Protein 3BBD (pdb70)

Foldseek 3Di:
DAEEEAAQALWAFADPLLPVVDDDDPVAHFRIAACVRCVVSPPDPPVLRRHCVLVLLLCVLLLPFPCLVVVNYWYWYQHNQQDIKTAASPDPADPDPSVNRVVSCQNVPHDDPGIHGRHDPQRVCVVVVFAEEEEDLVFDADALLCLLVGRYYYAHNGDDDGDDDDPVSHPHDYGYYRPDNDDDRNVVSNSNSVSNVD/DAEEEAAQALWAFDDPVLPVVDAADPVHRFRIAACVVCVVSPPDPVSLRRHCVLVLLLCVLQLPFPCLVVVNYWYWYAHNQQDIKTAASPDDADNDPNSNRVVSCQNVPHDDPGIHGRHHPQRVQVVVPFAFEEEDLPFDADALLCLLVGRYYYAHNGDDDGDDDDVVSHPHDYGYYDPDNDDDRSVVSNSNRVSNVD

Sequence (396 aa):
TYNIILAKSALELIPEEIKNKIRKSRVYKYDILDSNYHYKAEKLKDKERGRPDIIHISLLNILDSPINHEKKLNIYIHTYDDKVLKINPETRLPRNYFRFLGVEKVLKGERNHLIKEEKTLEDLLNEINAKKIAITKTGKLTHPKLLKEYDTFIIGGFPYGKLKINKEKVFGDIKEISIYNKGLAWTVCGIICYSLSFTYNIILAKSALELIPEEIKNKIRKSRVYKYDILDSNYHYKAEKLKDKERGRPDIIHISLLNILDSPINHEKKLNIYIHTYDDKVLKINPETRLPRNYFRFLGVEKVLKGERNHLIKEEKTLEDLLNEINAKKIAITKTGKLTHPKLLKEYDTFIIGGFPYGKLKINKEKVFGDIKEISIYNKGLAWTVCGIICYSLSF

Solvent-accessible surface area: 19890 Å² total

InterPro domains:
  IPR005304 Ribosomal biogenesis, methyltransferase, EMG1/NEP1 [PF03587] (5-202)
  IPR005304 Ribosomal biogenesis, methyltransferase, EMG1/NEP1 [PTHR12636] (5-203)
  IPR005304 Ribosomal biogenesis, methyltransferase, EMG1/NEP1 [cd18088] (3-203)
  IPR023503 Ribosome biogenesis methyltransferase NEP1, archaea [MF_00554] (3-205)
  IPR029026 tRNA (guanine-N1-)-methyltransferase, N-terminal [G3DSA:3.40.1280.10] (1-205)
  IPR029028 Alpha/beta knot methyltransferases [SSF75217] (3-203)

B-factor: mean 37.1, std 14.68, range [13.71, 104.29]

Nearest PDB structures (foldseek):
  3bbe-assembly1_B  TM=1.000E+00  e=6.758E-39  Methanocaldococcus jannaschii
  2v3j-assembly1_A  TM=8.014E-01  e=3.449E-12  Saccharomyces cerevisiae
  6rxz-assembly1_CO  TM=7.478E-01  e=7.568E-13  Thermochaetoides thermophila
  7mq9-assembly1_SK  TM=7.338E-01  e=1.660E-13  Homo sapiens
  3oii-assembly1_A  TM=7.493E-01  e=3.040E-12  Saccharomyces cerevisiae

Radius of gyration: 21.5 Å; Cα contacts (8 Å, |Δi|>4): 791; chains: 2; bounding box: 59×48×63 Å

GO terms:
  GO:0070037 rRNA (pseudouridine) methyltransferase activity (F, IDA)
  GO:0042803 protein homodimerization activity (F, IDA)
  GO:0019843 rRNA binding (F, IDA)

Structure (mmCIF, N/CA/C/O backbone):
data_3BBD
#
_entry.id   3BBD
#
_cell.length_a   84.894
_cell.length_b   91.121
_cell.length_c   93.713
_cell.angle_alpha   90.00
_cell.angle_beta   90.00
_cell.angle_gamma   90.00
#
_symmetry.space_group_name_H-M   'P 21 21 21'
#
loop_
_entity.id
_entity.type
_entity.pdbx_description
1 polymer 'Ribosome biogenesis protein NEP1-like'
2 non-polymer S-ADENOSYL-L-HOMOCYSTEINE
3 non-polymer GLYCEROL
4 water water
#
loop_
_atom_site.group_PDB
_atom_site.id
_atom_site.type_symbol
_atom_site.label_atom_id
_atom_site.label_alt_id
_atom_site.label_comp_id
_atom_site.label_asym_id
_atom_site.label_entity_id
_atom_site.label_seq_id
_atom_site.pdbx_PDB_ins_code
_atom_site.Cartn_x
_atom_site.Cartn_y
_atom_site.Cartn_z
_atom_site.occupancy
_atom_site.B_iso_or_equiv
_atom_site.auth_seq_id
_atom_site.auth_comp_id
_atom_site.auth_asym_id
_atom_site.auth_atom_id
_atom_site.pdbx_PDB_model_num
ATOM 1 N N . THR A 1 2 ? 44.594 81.188 18.702 1.00 49.27 2 THR A N 1
ATOM 2 C CA . THR A 1 2 ? 43.802 80.114 18.035 1.00 41.74 2 THR A CA 1
ATOM 3 C C . THR A 1 2 ? 44.719 79.080 17.357 1.00 36.41 2 THR A C 1
ATOM 4 O O . THR A 1 2 ? 45.908 79.318 17.134 1.00 34.03 2 THR A O 1
ATOM 8 N N . TYR A 1 3 ? 44.159 77.926 17.039 1.00 31.02 3 TYR A N 1
ATOM 9 C CA . TYR A 1 3 ? 44.926 76.879 16.392 1.00 28.60 3 TYR A CA 1
ATOM 10 C C . TYR A 1 3 ? 44.342 76.648 15.030 1.00 21.75 3 TYR A C 1
ATOM 11 O O . TYR A 1 3 ? 43.153 76.851 14.835 1.00 27.88 3 TYR A O 1
ATOM 20 N N . ASN A 1 4 ? 45.178 76.217 14.097 1.00 23.07 4 ASN A N 1
ATOM 21 C CA . ASN A 1 4 ? 44.714 75.798 12.783 1.00 26.03 4 ASN A CA 1
ATOM 22 C C . ASN A 1 4 ? 44.761 74.283 12.702 1.00 25.17 4 ASN A C 1
ATOM 23 O O . ASN A 1 4 ? 45.760 73.669 13.068 1.00 22.71 4 ASN A O 1
ATOM 28 N N . ILE A 1 5 ? 43.667 73.688 12.253 1.00 21.66 5 ILE A N 1
ATOM 29 C CA . ILE A 1 5 ? 43.657 72.269 11.971 1.00 22.06 5 ILE A CA 1
ATOM 30 C C . ILE A 1 5 ? 43.337 72.051 10.502 1.00 19.81 5 ILE A C 1
ATOM 31 O O . ILE A 1 5 ? 42.364 72.579 9.985 1.00 21.22 5 ILE A O 1
ATOM 36 N N . ILE A 1 6 ? 44.213 71.321 9.826 1.00 19.79 6 ILE A N 1
ATOM 37 C CA . ILE A 1 6 ? 44.112 71.141 8.386 1.00 23.64 6 ILE A CA 1
ATOM 38 C C . ILE A 1 6 ? 44.082 69.648 8.068 1.00 24.39 6 ILE A C 1
ATOM 39 O O . ILE A 1 6 ? 44.990 68.909 8.439 1.00 24.60 6 ILE A O 1
ATOM 44 N N . LEU A 1 7 ? 43.020 69.211 7.407 1.00 19.90 7 LEU A N 1
ATOM 45 C CA . LEU A 1 7 ? 42.990 67.883 6.818 1.00 21.67 7 LEU A CA 1
ATOM 46 C C . LEU A 1 7 ? 43.443 68.066 5.377 1.00 19.87 7 LEU A C 1
ATOM 47 O O . LEU A 1 7 ? 42.762 68.730 4.596 1.00 21.92 7 LEU A O 1
ATOM 52 N N . ALA A 1 8 ? 44.600 67.502 5.036 1.00 18.44 8 ALA A N 1
ATOM 53 C CA . ALA A 1 8 ? 45.266 67.862 3.780 1.00 23.55 8 ALA A CA 1
ATOM 54 C C . ALA A 1 8 ? 45.345 66.714 2.783 1.00 21.66 8 ALA A C 1
ATOM 55 O O . ALA A 1 8 ? 45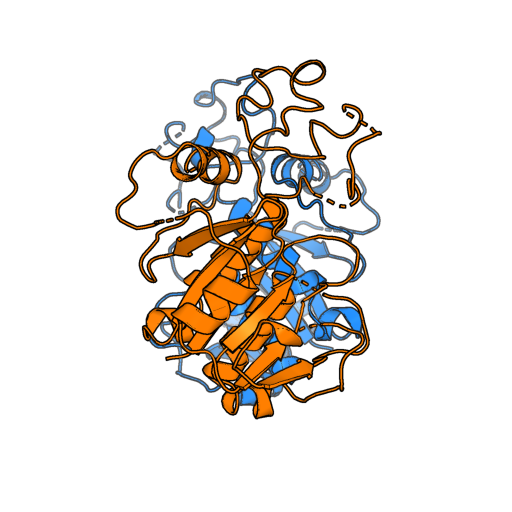.197 65.543 3.149 1.00 18.02 8 ALA A O 1
ATOM 57 N N . LYS A 1 9 ? 45.577 67.088 1.523 1.00 22.73 9 LYS A N 1
ATOM 58 C CA . LYS A 1 9 ? 45.523 66.176 0.384 1.00 27.71 9 LYS A CA 1
ATOM 59 C C . LYS A 1 9 ? 44.303 65.252 0.505 1.00 22.38 9 LYS A C 1
ATOM 60 O O . LYS A 1 9 ? 44.375 64.053 0.246 1.00 22.03 9 LYS A O 1
ATOM 66 N N . SER A 1 10 ? 43.186 65.843 0.911 1.00 21.43 10 SER A N 1
ATOM 67 C CA . SER A 1 10 ? 42.020 65.076 1.319 1.00 23.63 10 SER A CA 1
ATOM 68 C C . SER A 1 10 ? 41.385 64.378 0.139 1.00 20.59 10 SER A C 1
ATOM 69 O O . SER A 1 10 ? 41.317 64.928 -0.958 1.00 22.38 10 SER A O 1
ATOM 72 N N . ALA A 1 11 ? 40.904 63.168 0.390 1.00 26.67 11 ALA A N 1
ATOM 73 C CA . ALA A 1 11 ? 40.283 62.326 -0.627 1.00 26.70 11 ALA A CA 1
ATOM 74 C C . ALA A 1 11 ? 38.804 62.701 -0.831 1.00 30.26 11 ALA A C 1
ATOM 75 O O . ALA A 1 11 ? 37.910 61.851 -0.721 1.00 24.54 11 ALA A O 1
ATOM 77 N N . LEU A 1 12 ? 38.588 63.986 -1.133 1.00 22.34 12 LEU A N 1
ATOM 78 C CA . LEU A 1 12 ? 37.284 64.584 -1.353 1.00 27.32 12 LEU A CA 1
ATOM 79 C C . LEU A 1 12 ? 37.354 65.426 -2.638 1.00 26.32 12 LEU A C 1
ATOM 80 O O . LEU A 1 12 ? 37.901 66.532 -2.634 1.00 25.12 12 LEU A O 1
ATOM 85 N N . GLU A 1 13 ? 36.805 64.897 -3.730 1.00 23.99 13 GLU A N 1
ATOM 86 C CA . GLU A 1 13 ? 36.899 65.540 -5.041 1.00 26.82 13 GLU A CA 1
ATOM 87 C C . GLU A 1 13 ? 35.661 65.217 -5.852 1.00 26.87 13 GLU A C 1
ATOM 88 O O . GLU A 1 13 ? 35.017 64.182 -5.643 1.00 26.75 13 GLU A O 1
ATOM 94 N N . LEU A 1 14 ? 35.378 66.077 -6.821 1.00 28.71 14 LEU A N 1
ATOM 95 C CA . LEU A 1 14 ? 34.435 65.733 -7.885 1.00 33.84 14 LEU A CA 1
ATOM 96 C C . LEU A 1 14 ? 35.034 64.602 -8.726 1.00 35.36 14 LEU A C 1
ATOM 97 O O . LEU A 1 14 ? 36.241 64.354 -8.680 1.00 33.39 14 LEU A O 1
ATOM 102 N N . ILE A 1 15 ? 34.197 63.884 -9.464 1.00 39.37 15 ILE A N 1
ATOM 103 C CA . ILE A 1 15 ? 34.707 62.797 -10.287 1.00 40.78 15 ILE A CA 1
ATOM 104 C C . ILE A 1 15 ? 35.688 63.381 -11.312 1.00 35.33 15 ILE A C 1
ATOM 105 O O . ILE A 1 15 ? 35.330 64.299 -12.042 1.00 41.04 15 ILE A O 1
ATOM 110 N N . PRO A 1 16 ? 36.942 62.880 -11.330 1.00 35.07 16 PRO A N 1
ATOM 111 C CA . PRO A 1 16 ? 37.944 63.371 -12.289 1.00 53.51 16 PRO A CA 1
ATOM 112 C C . PRO A 1 16 ? 37.497 63.152 -13.737 1.00 48.91 16 PRO A C 1
ATOM 113 O O . PRO A 1 16 ? 36.978 62.084 -14.062 1.00 46.02 16 PRO A O 1
ATOM 117 N N . GLU A 1 17 ? 37.693 64.163 -14.580 1.00 57.93 17 GLU A N 1
ATOM 118 C CA . GLU A 1 17 ? 37.383 64.080 -16.014 1.00 65.34 17 GLU A CA 1
ATOM 119 C C . GLU A 1 17 ? 37.983 62.848 -16.688 1.00 62.66 17 GLU A C 1
ATOM 120 O O . GLU A 1 17 ? 37.362 62.239 -17.559 1.00 59.70 17 GLU A O 1
ATOM 126 N N . GLU A 1 18 ? 39.190 62.494 -16.256 1.00 59.30 18 GLU A N 1
ATOM 127 C CA . GLU A 1 18 ? 39.934 61.336 -16.744 1.00 61.55 18 GLU A CA 1
ATOM 128 C C . GLU A 1 18 ? 39.127 60.032 -16.761 1.00 65.71 18 GLU A C 1
ATOM 129 O O . GLU A 1 18 ? 39.286 59.220 -17.675 1.00 64.37 18 GLU A O 1
ATOM 135 N N . ILE A 1 19 ? 38.275 59.825 -15.755 1.00 58.40 19 ILE A N 1
ATOM 136 C CA . ILE A 1 19 ? 37.610 58.528 -15.581 1.00 47.11 19 ILE A CA 1
ATOM 137 C C . ILE A 1 19 ? 36.085 58.533 -15.761 1.00 51.87 19 ILE A C 1
ATOM 138 O O . ILE A 1 19 ? 35.425 57.519 -15.500 1.00 53.46 19 ILE A O 1
ATOM 143 N N . LYS A 1 20 ? 35.537 59.654 -16.226 1.00 49.46 20 LYS A N 1
ATOM 144 C CA . LYS A 1 20 ? 34.087 59.783 -16.437 1.00 57.46 20 LYS A CA 1
ATOM 145 C C . LYS A 1 20 ? 33.510 58.813 -17.480 1.00 66.22 20 LYS A C 1
ATOM 146 O O . LYS A 1 20 ? 32.347 58.406 -17.381 1.00 63.16 20 LYS A O 1
ATOM 152 N N . ASN A 1 21 ? 34.323 58.446 -18.470 1.00 68.48 21 ASN A N 1
ATOM 153 C CA . ASN A 1 21 ? 33.929 57.456 -19.477 1.00 66.03 21 ASN A CA 1
ATOM 154 C C . ASN A 1 21 ? 33.786 56.035 -18.917 1.00 63.55 21 ASN A C 1
ATOM 155 O O . ASN A 1 21 ? 33.216 55.159 -19.576 1.00 69.87 21 ASN A O 1
ATOM 160 N N . LYS A 1 22 ? 34.307 55.803 -17.712 1.00 54.37 22 LYS A N 1
ATOM 161 C CA . LYS A 1 22 ? 34.234 54.475 -17.086 1.00 55.68 22 LYS A CA 1
ATOM 162 C C . LYS A 1 22 ? 33.176 54.396 -15.979 1.00 56.04 22 LYS A C 1
ATOM 163 O O . LYS A 1 22 ? 32.900 53.306 -15.452 1.00 49.02 22 LYS A O 1
ATOM 169 N N . ILE A 1 23 ? 32.602 55.548 -15.624 1.00 52.83 23 ILE A N 1
ATOM 170 C CA . ILE A 1 23 ? 31.581 55.619 -14.577 1.00 54.72 23 ILE A CA 1
ATOM 171 C C . ILE A 1 23 ? 30.216 55.346 -15.191 1.00 55.85 23 ILE A C 1
ATOM 172 O O . ILE A 1 23 ? 29.753 56.093 -16.057 1.00 54.62 23 ILE A O 1
ATOM 177 N N . ARG A 1 24 ? 29.573 54.271 -14.754 1.00 53.35 24 ARG A N 1
ATOM 178 C CA . ARG A 1 24 ? 28.178 54.072 -15.113 1.00 67.40 24 ARG A CA 1
ATOM 179 C C . ARG A 1 24 ? 27.313 54.674 -14.002 1.00 58.13 24 ARG A C 1
ATOM 180 O O . ARG A 1 24 ? 27.398 54.256 -12.845 1.00 54.00 24 ARG A O 1
ATOM 188 N N . LYS A 1 25 ? 26.521 55.687 -14.349 1.00 59.13 25 LYS A N 1
ATOM 189 C CA . LYS A 1 25 ? 25.640 56.342 -13.377 1.00 61.82 25 LYS A CA 1
ATOM 190 C C . LYS A 1 25 ? 24.560 55.371 -12.893 1.00 57.81 25 LYS A C 1
ATOM 191 O O . LYS A 1 25 ? 24.012 54.604 -13.688 1.00 54.56 25 LYS A O 1
ATOM 197 N N . SER A 1 26 ? 24.289 55.384 -11.589 1.00 43.30 26 SER A N 1
ATOM 198 C CA . SER A 1 26 ? 23.226 54.556 -11.030 1.00 51.06 26 SER A CA 1
ATOM 199 C C . SER A 1 26 ? 22.469 55.277 -9.915 1.00 47.92 26 SER A C 1
ATOM 200 O O . SER A 1 26 ? 23.002 56.192 -9.273 1.00 42.89 26 SER A O 1
ATOM 203 N N . ARG A 1 27 ? 21.227 54.857 -9.700 1.00 32.65 27 ARG A N 1
ATOM 204 C CA . ARG A 1 27 ? 20.333 55.508 -8.749 1.00 36.54 27 ARG A CA 1
ATOM 205 C C . ARG A 1 27 ? 20.662 55.206 -7.287 1.00 31.62 27 ARG A C 1
ATOM 206 O O . ARG A 1 27 ? 20.143 55.864 -6.391 1.00 31.54 27 ARG A O 1
ATOM 214 N N . VAL A 1 28 ? 21.508 54.209 -7.043 1.00 33.47 28 VAL A N 1
ATOM 215 C CA . VAL A 1 28 ? 21.958 53.936 -5.667 1.00 41.01 28 VAL A CA 1
ATOM 216 C C . VAL A 1 28 ? 22.987 54.964 -5.180 1.00 32.05 28 VAL A C 1
ATOM 217 O O . VAL A 1 28 ? 23.107 55.195 -3.981 1.00 41.93 28 VAL A O 1
ATOM 221 N N . TYR A 1 29 ? 23.702 55.589 -6.112 1.00 32.39 29 TYR A N 1
ATOM 222 C CA . TYR A 1 29 ? 24.669 56.645 -5.786 1.00 38.33 29 TYR A CA 1
ATOM 223 C C . TYR A 1 29 ? 24.590 57.784 -6.781 1.00 35.23 29 TYR A C 1
ATOM 224 O O . TYR A 1 29 ? 25.184 57.718 -7.854 1.00 37.47 29 TYR A O 1
ATOM 233 N N . LYS A 1 30 ? 23.886 58.843 -6.407 1.00 34.69 30 LYS A N 1
ATOM 234 C CA . LYS A 1 30 ? 23.608 59.939 -7.326 1.00 34.12 30 LYS A CA 1
ATOM 235 C C . LYS A 1 30 ? 24.426 61.195 -7.028 1.00 42.90 30 LYS A C 1
ATOM 236 O O . LYS A 1 30 ? 23.903 62.308 -7.112 1.00 46.78 30 LYS A O 1
ATOM 242 N N . TYR A 1 31 ? 25.694 61.031 -6.666 1.00 35.71 31 TYR A N 1
ATOM 243 C CA . TYR A 1 31 ? 26.550 62.197 -6.392 1.00 35.94 31 TYR A CA 1
ATOM 244 C C . TYR A 1 31 ? 27.749 62.229 -7.327 1.00 38.29 31 TYR A C 1
ATOM 245 O O . TYR A 1 31 ? 28.274 61.176 -7.707 1.00 36.23 31 TYR A O 1
ATOM 254 N N . ASP A 1 32 ? 28.180 63.437 -7.681 1.00 32.33 32 ASP A N 1
ATOM 255 C CA . ASP A 1 32 ? 29.371 63.631 -8.507 1.00 37.08 32 ASP A CA 1
ATOM 256 C C . ASP A 1 32 ? 30.661 63.685 -7.679 1.00 41.68 32 ASP A C 1
ATOM 257 O O . ASP A 1 32 ? 31.632 64.321 -8.080 1.00 44.06 32 ASP A O 1
ATOM 262 N N . ILE A 1 33 ? 30.671 63.004 -6.536 1.00 35.08 33 ILE A N 1
ATOM 263 C CA . ILE A 1 33 ? 31.854 62.931 -5.687 1.00 28.18 33 ILE A CA 1
ATOM 264 C C . ILE A 1 33 ? 32.457 61.534 -5.773 1.00 32.96 33 ILE A C 1
ATOM 265 O O . ILE A 1 33 ? 31.739 60.537 -5.675 1.00 26.20 33 ILE A O 1
ATOM 270 N N . LEU A 1 34 ? 33.774 61.477 -5.981 1.00 29.34 34 LEU A N 1
ATOM 271 C CA . LEU A 1 34 ? 34.501 60.212 -6.059 1.00 27.74 34 LEU A CA 1
ATOM 272 C C . LEU A 1 34 ? 34.410 59.417 -4.757 1.00 32.56 34 LEU A C 1
ATOM 273 O O . LEU A 1 34 ? 34.694 59.941 -3.685 1.00 32.12 34 LEU A O 1
ATOM 278 N N . ASP A 1 35 ? 34.000 58.154 -4.859 1.00 32.59 35 ASP A N 1
ATOM 279 C CA . ASP A 1 35 ? 33.865 57.271 -3.701 1.00 34.48 35 ASP A CA 1
ATOM 280 C C . ASP A 1 35 ? 34.187 55.859 -4.156 1.00 38.00 35 ASP A C 1
ATOM 281 O O . ASP A 1 35 ? 33.434 55.278 -4.948 1.00 37.81 35 ASP A O 1
ATOM 286 N N . SER A 1 36 ? 35.301 55.322 -3.656 1.00 30.85 36 SER A N 1
ATOM 287 C CA . SER A 1 36 ? 35.822 54.032 -4.096 1.00 36.00 36 SER A CA 1
ATOM 288 C C . SER A 1 36 ? 34.870 52.865 -3.792 1.00 48.66 36 SER A C 1
ATOM 289 O O . SER A 1 36 ? 34.982 51.787 -4.393 1.00 40.30 36 SER A O 1
ATOM 292 N N . ASN A 1 37 ? 33.940 53.084 -2.856 1.00 40.84 37 ASN A N 1
ATOM 293 C CA . ASN A 1 37 ? 32.884 52.117 -2.551 1.00 40.60 37 ASN A CA 1
ATOM 294 C C . ASN A 1 37 ? 32.010 51.845 -3.763 1.00 38.76 37 ASN A C 1
ATOM 295 O O . ASN A 1 37 ? 31.526 50.730 -3.935 1.00 47.82 37 ASN A O 1
ATOM 300 N N . TYR A 1 38 ? 31.837 52.875 -4.591 1.00 37.88 38 TYR A N 1
ATOM 301 C CA . TYR A 1 38 ? 30.950 52.860 -5.754 1.00 41.55 38 TYR A CA 1
ATOM 302 C C . TYR A 1 38 ? 31.715 52.906 -7.082 1.00 43.32 38 TYR A C 1
ATOM 303 O O . TYR A 1 38 ? 31.221 52.405 -8.092 1.00 44.26 38 TYR A O 1
ATOM 312 N N . HIS A 1 39 ? 32.918 53.489 -7.069 1.00 41.08 39 HIS A N 1
ATOM 313 C CA . HIS A 1 39 ? 33.680 53.777 -8.299 1.00 41.20 39 HIS A CA 1
ATOM 314 C C . HIS A 1 39 ? 34.967 52.958 -8.458 1.00 36.99 39 HIS A C 1
ATOM 315 O O . HIS A 1 39 ? 35.779 53.249 -9.331 1.00 37.34 39 HIS A O 1
ATOM 322 N N . TYR A 1 40 ? 35.141 51.939 -7.622 1.00 38.88 40 TYR A N 1
ATOM 323 C CA . TYR A 1 40 ? 36.380 51.154 -7.578 1.00 44.18 40 TYR A CA 1
ATOM 324 C C . TYR A 1 40 ? 36.912 50.668 -8.938 1.00 53.00 40 TYR A C 1
ATOM 325 O O . TYR A 1 40 ? 38.123 50.694 -9.166 1.00 48.37 40 TYR A O 1
ATOM 334 N N . LYS A 1 41 ? 36.014 50.246 -9.831 1.00 45.92 41 LYS A N 1
ATOM 335 C CA . LYS A 1 41 ? 36.413 49.764 -11.155 1.00 57.93 41 LYS A CA 1
ATOM 336 C C . LYS A 1 41 ? 36.919 50.888 -12.056 1.00 50.91 41 LYS A C 1
ATOM 337 O O . LYS A 1 41 ? 37.971 50.753 -12.679 1.00 53.36 41 LYS A O 1
ATOM 343 N N . ALA A 1 42 ? 36.169 51.986 -12.127 1.00 43.78 42 ALA A N 1
ATOM 344 C CA . ALA A 1 42 ? 36.549 53.151 -12.939 1.00 47.40 42 ALA A CA 1
ATOM 345 C C . ALA A 1 42 ? 37.853 53.819 -12.484 1.00 50.66 42 ALA A C 1
ATOM 346 O O . ALA A 1 42 ? 38.457 54.590 -13.235 1.00 51.83 42 ALA A O 1
ATOM 356 N N . GLU A 1 44 ? 40.588 52.175 -11.559 1.00 54.40 44 GLU A N 1
ATOM 357 C CA . GLU A 1 44 ? 41.666 51.180 -11.646 1.00 59.86 44 GLU A CA 1
ATOM 358 C C . GLU A 1 44 ? 42.991 51.719 -12.183 1.00 50.39 44 GLU A C 1
ATOM 359 O O . GLU A 1 44 ? 44.053 51.318 -11.706 1.00 55.75 44 GLU A O 1
ATOM 365 N N . LYS A 1 45 ? 42.928 52.640 -13.140 1.00 48.56 45 LYS A N 1
ATOM 366 C CA . LYS A 1 45 ? 44.139 53.290 -13.655 1.00 57.84 45 LYS A CA 1
ATOM 367 C C . LYS A 1 45 ? 44.167 54.801 -13.362 1.00 57.57 45 LYS A C 1
ATOM 368 O O . LYS A 1 45 ? 44.767 55.588 -14.101 1.00 52.04 45 LYS A O 1
ATOM 374 N N . LEU A 1 46 ? 43.510 55.188 -12.270 1.00 55.06 46 LEU A N 1
ATOM 375 C CA . LEU A 1 46 ? 43.587 56.551 -11.747 1.00 54.80 46 LEU A CA 1
ATOM 376 C C . LEU A 1 46 ? 44.887 56.721 -10.962 1.00 41.04 46 LEU A C 1
ATOM 377 O O . LEU A 1 46 ? 45.231 55.881 -10.127 1.00 48.74 46 LEU A O 1
ATOM 382 N N . LYS A 1 47 ? 45.605 57.807 -11.240 1.00 41.11 47 LYS A N 1
ATOM 383 C CA . LYS A 1 47 ? 46.822 58.150 -10.502 1.00 44.30 47 LYS A CA 1
ATOM 384 C C . LYS A 1 47 ? 46.500 58.318 -9.018 1.00 47.54 47 LYS A C 1
ATOM 385 O O . LYS A 1 47 ? 45.507 58.964 -8.676 1.00 46.45 47 LYS A O 1
ATOM 391 N N . ASP A 1 48 ? 47.329 57.722 -8.156 1.00 39.51 48 ASP A N 1
ATOM 392 C CA . ASP A 1 48 ? 47.170 57.800 -6.692 1.00 47.59 48 ASP A CA 1
ATOM 393 C C . ASP A 1 48 ? 45.821 57.272 -6.177 1.00 50.74 48 ASP A C 1
ATOM 394 O O . ASP A 1 48 ? 45.318 57.736 -5.149 1.00 43.34 48 ASP A O 1
ATOM 399 N N . LYS A 1 49 ? 45.259 56.290 -6.881 1.00 46.01 49 LYS A N 1
ATOM 400 C CA . LYS A 1 49 ? 43.932 55.748 -6.573 1.00 46.03 49 LYS A CA 1
ATOM 401 C C . LYS A 1 49 ? 43.811 55.268 -5.131 1.00 45.50 49 LYS A C 1
ATOM 402 O O . LYS A 1 49 ? 42.734 55.339 -4.549 1.00 46.90 49 LYS A O 1
ATOM 408 N N . GLU A 1 50 ? 44.918 54.785 -4.567 1.00 42.70 50 GLU A N 1
ATOM 409 C CA . GLU A 1 50 ? 44.958 54.259 -3.202 1.00 42.90 50 GLU A CA 1
ATOM 410 C C . GLU A 1 50 ? 44.691 55.323 -2.131 1.00 45.53 50 GLU A C 1
ATOM 411 O O . GLU A 1 50 ? 44.281 54.986 -1.027 1.00 42.20 50 GLU A O 1
ATOM 425 N N . ARG A 1 52 ? 42.710 58.185 -2.857 1.00 32.63 52 ARG A N 1
ATOM 426 C CA . ARG A 1 52 ? 41.603 58.990 -3.360 1.00 31.59 52 ARG A CA 1
ATOM 427 C C . ARG A 1 52 ? 40.246 58.288 -3.174 1.00 32.80 52 ARG A C 1
ATOM 428 O O . ARG A 1 52 ? 40.194 57.077 -2.943 1.00 31.74 52 ARG A O 1
ATOM 436 N N . GLY A 1 53 ? 39.168 59.066 -3.262 1.00 27.18 53 GLY A N 1
ATOM 437 C CA . GLY A 1 53 ? 37.798 58.549 -3.217 1.00 28.60 53 GLY A CA 1
ATOM 438 C C . GLY A 1 53 ? 37.368 57.985 -1.875 1.00 29.08 53 GLY A C 1
ATOM 439 O O . GLY A 1 53 ? 36.752 56.920 -1.822 1.00 32.32 53 GLY A O 1
ATOM 440 N N . ARG A 1 54 ? 37.697 58.696 -0.795 1.00 24.21 54 ARG A N 1
ATOM 441 C CA . ARG A 1 54 ? 37.305 58.307 0.554 1.00 23.88 54 ARG A CA 1
ATOM 442 C C . ARG A 1 54 ? 36.697 59.507 1.309 1.00 26.35 54 ARG A C 1
ATOM 443 O O . ARG A 1 54 ? 37.235 59.949 2.329 1.00 25.97 54 ARG A O 1
ATOM 451 N N . PRO A 1 55 ? 35.570 60.044 0.805 1.00 27.48 55 PRO A N 1
ATOM 452 C CA . PRO A 1 55 ? 35.009 61.247 1.418 1.00 25.10 55 PRO A CA 1
ATOM 453 C C . PRO A 1 55 ? 34.533 60.991 2.848 1.00 22.81 55 PRO A C 1
ATOM 454 O O . PRO A 1 55 ? 34.452 61.932 3.630 1.00 25.33 55 PRO A O 1
ATOM 458 N N . ASP A 1 56 ? 34.222 59.731 3.170 1.00 20.27 56 ASP A N 1
ATOM 459 C CA . ASP A 1 56 ? 33.823 59.318 4.519 1.00 24.87 56 ASP A CA 1
ATOM 460 C C . ASP A 1 56 ? 34.853 59.713 5.590 1.00 29.25 56 ASP A C 1
ATOM 461 O O . ASP A 1 56 ? 34.477 60.062 6.705 1.00 27.93 56 ASP A O 1
ATOM 466 N N . ILE A 1 57 ? 36.143 59.681 5.242 1.00 27.18 57 ILE A N 1
ATOM 467 C CA . ILE A 1 57 ? 37.219 60.043 6.180 1.00 28.61 57 ILE A CA 1
ATOM 468 C C . ILE A 1 57 ? 37.087 61.502 6.635 1.00 26.16 57 ILE A C 1
ATOM 469 O O . ILE A 1 57 ? 37.273 61.827 7.818 1.00 23.81 57 ILE A O 1
ATOM 474 N N . ILE A 1 58 ? 36.728 62.365 5.691 1.00 23.60 58 ILE A N 1
ATOM 475 C CA . ILE A 1 58 ? 36.505 63.784 5.958 1.00 23.09 58 ILE A CA 1
ATOM 476 C C . ILE A 1 58 ? 35.212 64.006 6.768 1.00 23.28 58 ILE A C 1
ATOM 477 O O . ILE A 1 58 ? 35.170 64.858 7.658 1.00 20.26 58 ILE A O 1
ATOM 482 N N . HIS A 1 59 ? 34.172 63.241 6.443 1.00 21.15 59 HIS A N 1
ATOM 483 C CA . HIS A 1 59 ? 32.899 63.290 7.185 1.00 27.57 59 HIS A CA 1
ATOM 484 C C . HIS A 1 59 ? 33.116 63.005 8.672 1.00 24.82 59 HIS A C 1
ATOM 485 O O . HIS A 1 59 ? 32.751 63.813 9.523 1.00 23.02 59 HIS A O 1
ATOM 492 N N . ILE A 1 60 ? 33.734 61.860 8.972 1.00 24.51 60 ILE A N 1
ATOM 493 C CA . ILE A 1 60 ? 33.956 61.445 10.353 1.00 22.62 60 ILE A CA 1
ATOM 494 C C . ILE A 1 60 ? 34.920 62.389 11.078 1.00 22.59 60 ILE A C 1
ATOM 495 O O . ILE A 1 60 ? 34.661 62.776 12.212 1.00 21.53 60 ILE A O 1
ATOM 500 N N . SER A 1 61 ? 36.014 62.777 10.422 1.00 19.39 61 SER A N 1
ATOM 501 C CA . SER A 1 61 ? 36.959 63.719 11.024 1.00 21.00 61 SER A CA 1
ATOM 502 C C . SER A 1 61 ? 36.294 65.038 11.386 1.00 20.05 61 SER A C 1
ATOM 503 O O . SER A 1 61 ? 36.528 65.577 12.472 1.00 19.68 61 SER A O 1
ATOM 506 N N . LEU A 1 62 ? 35.490 65.574 10.469 1.00 20.54 62 LEU A N 1
ATOM 507 C CA . LEU A 1 62 ? 34.812 66.852 10.720 1.00 25.74 62 LEU A CA 1
ATOM 508 C C . LEU A 1 62 ? 33.734 66.753 11.809 1.00 23.16 62 LEU A C 1
ATOM 509 O O . LEU A 1 62 ? 33.570 67.676 12.609 1.00 25.00 62 LEU A O 1
ATOM 514 N N . LEU A 1 63 ? 33.001 65.649 11.833 1.00 19.86 63 LEU A N 1
ATOM 515 C CA . LEU A 1 63 ? 32.046 65.394 12.934 1.00 25.12 63 LEU A CA 1
ATOM 516 C C . LEU A 1 63 ? 32.723 65.451 14.310 1.00 23.91 63 LEU A C 1
ATOM 517 O O . LEU A 1 63 ? 32.157 66.004 15.252 1.00 28.97 63 LEU A O 1
ATOM 522 N N . ASN A 1 64 ? 33.939 64.909 14.407 1.00 23.71 64 ASN A N 1
ATOM 523 C CA . ASN A 1 64 ? 34.763 64.980 15.622 1.00 20.93 64 ASN A CA 1
ATOM 524 C C . ASN A 1 64 ? 35.290 66.399 15.913 1.00 25.21 64 ASN A C 1
ATOM 525 O O . ASN A 1 64 ? 35.210 66.881 17.049 1.00 25.00 64 ASN A O 1
ATOM 530 N N . ILE A 1 65 ? 35.862 67.052 14.897 1.00 21.85 65 ILE A N 1
ATOM 531 C CA . ILE A 1 65 ? 36.458 68.374 15.076 1.00 22.69 65 ILE A CA 1
ATOM 532 C C . ILE A 1 65 ? 35.400 69.408 15.503 1.00 24.69 65 ILE A C 1
ATOM 533 O O . ILE A 1 65 ? 35.605 70.151 16.460 1.00 24.17 65 ILE A O 1
ATOM 538 N N . LEU A 1 66 ? 34.282 69.438 14.786 1.00 23.50 66 LEU A N 1
ATOM 539 C CA . LEU A 1 66 ? 33.249 70.461 14.974 1.00 25.56 66 LEU A CA 1
ATOM 540 C C . LEU A 1 66 ? 32.541 70.373 16.338 1.00 31.93 66 LEU A C 1
ATOM 541 O O . LEU A 1 66 ? 32.093 71.389 16.875 1.00 24.95 66 LEU A O 1
ATOM 546 N N . ASP A 1 67 ? 32.476 69.169 16.906 1.00 26.12 67 ASP A N 1
ATOM 547 C CA . ASP A 1 67 ? 31.861 68.992 18.223 1.00 25.21 67 ASP A CA 1
ATOM 548 C C . ASP A 1 67 ? 32.850 69.028 19.385 1.00 25.52 67 ASP A C 1
ATOM 549 O O . ASP A 1 67 ? 32.458 68.852 20.544 1.00 25.42 67 ASP A O 1
ATOM 554 N N . SER A 1 68 ? 34.127 69.255 19.100 1.00 23.54 68 SER A N 1
ATOM 555 C CA . SER A 1 68 ? 35.115 69.221 20.165 1.00 26.11 68 SER A CA 1
ATOM 556 C C . SER A 1 68 ? 34.984 70.471 21.037 1.00 24.92 68 SER A C 1
ATOM 557 O O . SER A 1 68 ? 34.587 71.530 20.546 1.00 25.38 68 SER A O 1
ATOM 560 N N . PRO A 1 69 ? 35.267 70.339 22.347 1.00 30.73 69 PRO A N 1
ATOM 561 C CA . PRO A 1 69 ? 35.270 71.508 23.246 1.00 29.87 69 PRO A CA 1
ATOM 562 C C . PRO A 1 69 ? 36.105 72.672 22.708 1.00 30.91 69 PRO A C 1
ATOM 563 O O . PRO A 1 69 ? 35.647 73.798 22.737 1.00 28.29 69 PRO A O 1
ATOM 567 N N . ILE A 1 70 ? 37.304 72.393 22.197 1.00 26.43 70 ILE A N 1
ATOM 568 C CA . ILE A 1 70 ? 38.167 73.432 21.642 1.00 26.95 70 ILE A CA 1
ATOM 569 C C . ILE A 1 70 ? 37.493 74.225 20.498 1.00 30.14 70 ILE A C 1
ATOM 570 O O . ILE A 1 70 ? 37.700 75.433 20.375 1.00 26.55 70 ILE A O 1
ATOM 575 N N . ASN A 1 71 ? 36.670 73.558 19.692 1.00 25.27 71 ASN A N 1
ATOM 576 C CA . ASN A 1 71 ? 35.861 74.265 18.707 1.00 29.80 71 ASN A CA 1
ATOM 577 C C . ASN A 1 71 ? 34.677 75.052 19.306 1.00 32.71 71 ASN A C 1
ATOM 578 O O . ASN A 1 71 ? 34.375 76.161 18.839 1.00 29.04 71 ASN A O 1
ATOM 583 N N . HIS A 1 72 ? 33.996 74.472 20.301 1.00 27.90 72 HIS A N 1
ATOM 584 C CA . HIS A 1 72 ? 32.895 75.173 21.001 1.00 34.29 72 HIS A CA 1
ATOM 585 C C . HIS A 1 72 ? 33.398 76.448 21.659 1.00 29.73 72 HIS A C 1
ATOM 586 O O . HIS A 1 72 ? 32.647 77.393 21.849 1.00 35.70 72 HIS A O 1
ATOM 593 N N . GLU A 1 73 ? 34.682 76.469 21.978 1.00 31.09 73 GLU A N 1
ATOM 594 C CA . GLU A 1 73 ? 35.325 77.646 22.546 1.00 37.05 73 GLU A CA 1
ATOM 595 C C . GLU A 1 73 ? 35.922 78.579 21.503 1.00 36.26 73 GLU A C 1
ATOM 596 O O . GLU A 1 73 ? 36.598 79.550 21.848 1.00 35.81 73 GLU A O 1
ATOM 602 N N . LYS A 1 74 ? 35.671 78.276 20.232 1.00 32.77 74 LYS A N 1
ATOM 603 C CA . LYS A 1 74 ? 36.075 79.133 19.125 1.00 34.57 74 LYS A CA 1
ATOM 604 C C . LYS A 1 74 ? 37.589 79.324 19.079 1.00 31.65 74 LYS A C 1
ATOM 605 O O . LYS A 1 74 ? 38.079 80.391 18.718 1.00 30.97 74 LYS A O 1
ATOM 611 N N . LYS A 1 75 ? 38.333 78.286 19.446 1.00 29.17 75 LYS A N 1
ATOM 612 C CA . LYS A 1 75 ? 39.785 78.375 19.407 1.00 29.13 75 LYS A CA 1
ATOM 613 C C . LYS A 1 75 ? 40.409 77.651 18.209 1.00 25.56 75 LYS A C 1
ATOM 614 O O . LYS A 1 75 ? 41.622 77.486 18.146 1.00 28.45 75 LYS A O 1
ATOM 620 N N . LEU A 1 76 ? 39.580 77.257 17.248 1.00 25.61 76 LEU A N 1
ATOM 621 C CA . LEU A 1 76 ? 40.071 76.564 16.056 1.00 26.68 76 LEU A CA 1
ATOM 622 C C . LEU A 1 76 ? 39.701 77.249 14.760 1.00 24.96 76 LEU A C 1
ATOM 623 O O . LEU A 1 76 ? 38.568 77.708 14.597 1.00 23.32 76 LEU A O 1
ATOM 628 N N . ASN A 1 77 ? 40.663 77.273 13.835 1.00 22.31 77 ASN A N 1
ATOM 629 C CA . ASN A 1 77 ? 40.394 77.528 12.421 1.00 23.47 77 ASN A CA 1
ATOM 630 C C . ASN A 1 77 ? 40.474 76.190 11.700 1.00 25.32 77 ASN A C 1
ATOM 631 O O . ASN A 1 77 ? 41.440 75.455 11.868 1.00 25.20 77 ASN A O 1
ATOM 636 N N . ILE A 1 78 ? 39.446 75.868 10.922 1.00 22.44 78 ILE A N 1
ATOM 637 C CA . ILE A 1 78 ? 39.305 74.538 10.344 1.00 20.96 78 ILE A CA 1
ATOM 638 C C . ILE A 1 78 ? 39.385 74.605 8.819 1.00 22.90 78 ILE A C 1
ATOM 639 O O . ILE A 1 78 ? 38.615 75.332 8.181 1.00 21.44 78 ILE A O 1
ATOM 644 N N . TYR A 1 79 ? 40.288 73.818 8.242 1.00 23.53 79 TYR A N 1
ATOM 645 C CA . TYR A 1 79 ? 40.485 73.802 6.787 1.00 19.31 79 TYR A CA 1
ATOM 646 C C . TYR A 1 79 ? 40.498 72.389 6.257 1.00 20.87 79 TYR A C 1
ATOM 647 O O . TYR A 1 79 ? 41.058 71.476 6.885 1.00 20.08 79 TYR A O 1
ATOM 656 N N . ILE A 1 80 ? 39.881 72.210 5.095 1.00 18.35 80 ILE A N 1
ATOM 657 C CA . ILE A 1 80 ? 40.038 70.979 4.338 1.00 20.17 80 ILE A CA 1
ATOM 658 C C . ILE A 1 80 ? 40.788 71.347 3.060 1.00 23.11 80 ILE A C 1
ATOM 659 O O . ILE A 1 80 ? 40.263 72.095 2.236 1.00 22.10 80 ILE A O 1
ATOM 664 N N . HIS A 1 81 ? 41.997 70.817 2.904 1.00 18.32 81 HIS A N 1
ATOM 665 C CA . HIS A 1 81 ? 42.732 70.934 1.652 1.00 21.71 81 HIS A CA 1
ATOM 666 C C . HIS A 1 81 ? 42.586 69.613 0.932 1.00 20.44 81 HIS A C 1
ATOM 667 O O . HIS A 1 81 ? 42.805 68.566 1.534 1.00 24.11 81 HIS A O 1
ATOM 674 N N . THR A 1 82 ? 42.210 69.652 -0.343 1.00 20.43 82 THR A N 1
ATOM 675 C CA . THR A 1 82 ? 41.862 68.430 -1.074 1.00 22.15 82 THR A CA 1
ATOM 676 C C . THR A 1 82 ? 42.985 67.945 -1.989 1.00 25.02 82 THR A C 1
ATOM 677 O O . THR A 1 82 ? 43.903 68.691 -2.302 1.00 22.75 82 THR A O 1
ATOM 681 N N . TYR A 1 83 ? 42.893 66.693 -2.434 1.00 26.73 83 TYR A N 1
ATOM 682 C CA . TYR A 1 83 ? 43.877 66.129 -3.357 1.00 29.69 83 TYR A CA 1
ATOM 683 C C . TYR A 1 83 ? 44.167 67.079 -4.530 1.00 31.57 83 TYR A C 1
ATOM 684 O O . TYR A 1 83 ? 45.322 67.247 -4.923 1.00 31.92 83 TYR A O 1
ATOM 693 N N . ASP A 1 84 ? 43.122 67.709 -5.070 1.00 25.80 84 ASP A N 1
ATOM 694 C CA . ASP A 1 84 ? 43.265 68.556 -6.251 1.00 26.61 84 ASP A CA 1
ATOM 695 C C . ASP A 1 84 ? 43.430 70.049 -5.954 1.00 25.35 84 ASP A C 1
ATOM 696 O O . ASP A 1 84 ? 43.147 70.886 -6.811 1.00 28.36 84 ASP A O 1
ATOM 701 N N . ASP A 1 85 ? 43.902 70.378 -4.751 1.00 25.00 85 ASP A N 1
ATOM 702 C CA . ASP A 1 85 ? 44.221 71.763 -4.367 1.00 25.43 85 ASP A CA 1
ATOM 703 C C . ASP A 1 85 ? 43.005 72.692 -4.355 1.00 25.42 85 ASP A C 1
ATOM 704 O O . ASP A 1 85 ? 43.030 73.779 -4.915 1.00 25.18 85 ASP A O 1
ATOM 709 N N . LYS A 1 86 ? 41.932 72.245 -3.717 1.00 26.74 86 LYS A N 1
ATOM 710 C CA . LYS A 1 86 ? 40.877 73.153 -3.297 1.00 26.73 86 LYS A CA 1
ATOM 711 C C . LYS A 1 86 ? 41.002 73.243 -1.785 1.00 23.18 86 LYS A C 1
ATOM 712 O O . LYS A 1 86 ? 41.387 72.275 -1.146 1.00 22.26 86 LYS A O 1
ATOM 718 N N . VAL A 1 87 ? 40.703 74.408 -1.225 1.00 25.10 87 VAL A N 1
ATOM 719 C CA . VAL A 1 87 ? 40.721 74.593 0.218 1.00 26.12 87 VAL A CA 1
ATOM 720 C C . VAL A 1 87 ? 39.342 75.039 0.657 1.00 27.96 87 VAL A C 1
ATOM 721 O O . VAL A 1 87 ? 38.813 76.035 0.140 1.00 26.10 87 VAL A O 1
ATOM 725 N N . LEU A 1 88 ? 38.750 74.277 1.579 1.00 20.40 88 LEU A N 1
ATOM 726 C CA . LEU A 1 88 ? 37.478 74.664 2.189 1.00 22.73 88 LEU A CA 1
ATOM 727 C C . LEU A 1 88 ? 37.754 75.196 3.578 1.00 24.56 88 LEU A C 1
ATOM 728 O O . LEU A 1 88 ? 38.348 74.499 4.397 1.00 22.58 88 LEU A O 1
ATOM 733 N N . LYS A 1 89 ? 37.326 76.420 3.847 1.00 19.65 89 LYS A N 1
ATOM 734 C CA . LYS A 1 89 ? 37.377 76.933 5.199 1.00 22.62 89 LYS A CA 1
ATOM 735 C C . LYS A 1 89 ? 36.021 76.650 5.833 1.00 23.96 89 LYS A C 1
ATOM 736 O O . LYS A 1 89 ? 34.977 77.093 5.310 1.00 22.87 89 LYS A O 1
ATOM 742 N N . ILE A 1 90 ? 36.037 75.897 6.935 1.00 24.09 90 ILE A N 1
ATOM 743 C CA . ILE A 1 90 ? 34.794 75.446 7.612 1.00 23.69 90 ILE A CA 1
ATOM 744 C C . ILE A 1 90 ? 34.498 76.358 8.798 1.00 22.55 90 ILE A C 1
ATOM 745 O O . ILE A 1 90 ? 35.293 76.444 9.735 1.00 23.60 90 ILE A O 1
ATOM 750 N N . ASN A 1 91 ? 33.380 77.071 8.749 1.00 25.12 91 ASN A N 1
ATOM 751 C CA . ASN A 1 91 ? 32.974 77.911 9.882 1.00 25.17 91 ASN A CA 1
ATOM 752 C C . ASN A 1 91 ? 32.822 77.029 11.137 1.00 23.27 91 ASN A C 1
ATOM 753 O O . ASN A 1 91 ? 32.214 75.963 11.062 1.00 26.03 91 ASN A O 1
ATOM 758 N N . PRO A 1 92 ? 33.376 77.460 12.290 1.00 24.93 92 PRO A N 1
ATOM 759 C CA . PRO A 1 92 ? 33.232 76.653 13.512 1.00 27.41 92 PRO A CA 1
ATOM 760 C C . PRO A 1 92 ? 31.777 76.274 13.863 1.00 32.37 92 PRO A C 1
ATOM 761 O O . PRO A 1 92 ? 31.552 75.290 14.580 1.00 29.92 92 PRO A O 1
ATOM 765 N N . GLU A 1 93 ? 30.809 77.040 13.361 1.00 28.23 93 GLU A N 1
ATOM 766 C CA . GLU A 1 93 ? 29.400 76.801 13.679 1.00 27.23 93 GLU A CA 1
ATOM 767 C C . GLU A 1 93 ? 28.645 75.985 12.633 1.00 31.20 93 GLU A C 1
ATOM 768 O O . GLU A 1 93 ? 27.435 75.778 12.756 1.00 35.21 93 GLU A O 1
ATOM 774 N N . THR A 1 94 ? 29.362 75.487 11.626 1.00 28.55 94 THR A N 1
ATOM 775 C CA . THR A 1 94 ? 28.793 74.545 10.663 1.00 29.62 94 THR A CA 1
ATOM 776 C C . THR A 1 94 ? 28.087 73.401 11.384 1.00 26.30 94 THR A C 1
ATOM 777 O O . THR A 1 94 ? 28.634 72.787 12.297 1.00 28.35 94 THR A O 1
ATOM 781 N N . ARG A 1 95 ? 26.855 73.140 10.971 1.00 30.00 95 ARG A N 1
ATOM 782 C CA . ARG A 1 95 ? 26.083 72.011 11.468 1.00 37.75 95 ARG A CA 1
ATOM 783 C C . ARG A 1 95 ? 26.193 70.972 10.366 1.00 34.62 95 ARG A C 1
ATOM 784 O O . ARG A 1 95 ? 25.441 71.012 9.398 1.00 37.92 95 ARG A O 1
ATOM 792 N N . LEU A 1 96 ? 27.169 70.077 10.477 1.00 29.21 96 LEU A N 1
ATOM 793 C CA . LEU A 1 96 ? 27.443 69.134 9.406 1.00 28.99 96 LEU A CA 1
ATOM 794 C C . LEU A 1 96 ? 26.418 68.013 9.445 1.00 29.75 96 LEU A C 1
ATOM 795 O O . LEU A 1 96 ? 26.116 67.504 10.519 1.00 34.89 96 LEU A O 1
ATOM 800 N N . PRO A 1 97 ? 25.856 67.638 8.281 1.00 29.91 97 PRO A N 1
ATOM 801 C CA . PRO A 1 97 ? 24.924 66.520 8.252 1.00 26.38 97 PRO A CA 1
ATOM 802 C C . PRO A 1 97 ? 25.534 65.244 8.838 1.00 31.45 97 PRO A C 1
ATOM 803 O O . PRO A 1 97 ? 26.702 64.915 8.559 1.00 29.62 97 PRO A O 1
ATOM 807 N N . ARG A 1 98 ? 24.754 64.538 9.645 1.00 23.43 98 ARG A N 1
ATOM 808 C CA . ARG A 1 98 ? 25.217 63.275 10.210 1.00 34.71 98 ARG A CA 1
ATOM 809 C C . ARG A 1 98 ? 24.994 62.135 9.211 1.00 31.08 98 ARG A C 1
ATOM 810 O O . ARG A 1 98 ? 25.671 61.118 9.267 1.00 30.19 98 ARG A O 1
ATOM 818 N N . ASN A 1 99 ? 24.050 62.325 8.291 1.00 31.84 99 ASN A N 1
ATOM 819 C CA . ASN A 1 99 ? 23.808 61.366 7.222 1.00 28.83 99 ASN A CA 1
ATOM 820 C C . ASN A 1 99 ? 24.848 61.555 6.119 1.00 29.30 99 ASN A C 1
ATOM 821 O O . ASN A 1 99 ? 24.986 62.646 5.553 1.00 28.55 99 ASN A O 1
ATOM 826 N N . TYR A 1 100 ? 25.587 60.485 5.832 1.00 33.70 100 TYR A N 1
ATOM 827 C CA . TYR A 1 100 ? 26.666 60.521 4.841 1.00 30.59 100 TYR A CA 1
ATOM 828 C C . TYR A 1 100 ? 26.236 61.082 3.484 1.00 30.44 100 TYR A C 1
ATOM 829 O O . TYR A 1 100 ? 26.894 61.987 2.942 1.00 28.96 100 TYR A O 1
ATOM 838 N N . PHE A 1 101 ? 25.138 60.554 2.932 1.00 26.40 101 PHE A N 1
ATOM 839 C CA . PHE A 1 101 ? 24.635 61.036 1.634 1.00 28.66 101 PHE A CA 1
ATOM 840 C C . PHE A 1 101 ? 24.274 62.522 1.677 1.00 32.74 101 PHE A C 1
ATOM 841 O O . PHE A 1 101 ? 24.537 63.239 0.716 1.00 27.39 101 PHE A O 1
ATOM 849 N N . ARG A 1 102 ? 23.676 62.979 2.785 1.00 27.48 102 ARG A N 1
ATOM 850 C CA . ARG A 1 102 ? 23.389 64.413 2.965 1.00 28.10 102 ARG A CA 1
ATOM 851 C C . ARG A 1 102 ? 24.689 65.216 2.978 1.00 30.95 102 ARG A C 1
ATOM 852 O O . ARG A 1 102 ? 24.786 66.263 2.336 1.00 28.16 102 ARG A O 1
ATOM 860 N N . PHE A 1 103 ? 25.689 64.716 3.707 1.00 28.45 103 PHE A N 1
ATOM 861 C CA . PHE A 1 103 ? 27.039 65.305 3.672 1.00 27.35 103 PHE A CA 1
ATOM 862 C C . PHE A 1 103 ? 27.557 65.437 2.226 1.00 23.42 103 PHE A C 1
ATOM 863 O O . PHE A 1 103 ? 28.002 66.509 1.822 1.00 26.00 103 PHE A O 1
ATOM 871 N N . LEU A 1 104 ? 27.459 64.356 1.447 1.00 26.52 104 LEU A N 1
ATOM 872 C CA . LEU A 1 104 ? 27.900 64.354 0.043 1.00 23.82 104 LEU A CA 1
ATOM 873 C C . LEU A 1 104 ? 27.161 65.375 -0.794 1.00 28.75 104 LEU A C 1
ATOM 874 O O . LEU A 1 104 ? 27.767 66.033 -1.633 1.00 30.73 104 LEU A O 1
ATOM 879 N N . GLY A 1 105 ? 25.859 65.531 -0.549 1.00 33.94 105 GLY A N 1
ATOM 880 C CA . GLY A 1 105 ? 25.067 66.573 -1.225 1.00 33.89 105 GLY A CA 1
ATOM 881 C C . GLY A 1 105 ? 25.608 67.972 -0.977 1.00 28.83 105 GLY A C 1
ATOM 882 O O . GLY A 1 105 ? 25.785 68.753 -1.910 1.00 34.38 105 GLY A O 1
ATOM 883 N N . VAL A 1 106 ? 25.880 68.286 0.286 1.00 31.47 106 VAL A N 1
ATOM 884 C CA . VAL A 1 106 ? 26.436 69.593 0.674 1.00 28.02 106 VAL A CA 1
ATOM 885 C C . VAL A 1 106 ? 27.819 69.832 0.031 1.00 28.10 106 VAL A C 1
ATOM 886 O O . VAL A 1 106 ? 28.040 70.850 -0.617 1.00 32.57 106 VAL A O 1
ATOM 898 N N . GLU A 1 108 ? 29.262 68.392 -2.563 1.00 35.45 108 GLU A N 1
ATOM 899 C CA . GLU A 1 108 ? 29.146 68.443 -4.021 1.00 32.81 108 GLU A CA 1
ATOM 900 C C . GLU A 1 108 ? 28.905 69.866 -4.538 1.00 31.25 108 GLU A C 1
ATOM 901 O O . GLU A 1 108 ? 29.573 70.311 -5.467 1.00 35.33 108 GLU A O 1
ATOM 907 N N . LYS A 1 109 ? 27.980 70.584 -3.903 1.00 35.72 109 LYS A N 1
ATOM 908 C CA . LYS A 1 109 ? 27.651 71.956 -4.290 1.00 34.19 109 LYS A CA 1
ATOM 909 C C . LYS A 1 109 ? 28.786 72.920 -3.981 1.00 36.98 109 LYS A C 1
ATOM 910 O O . LYS A 1 109 ? 29.061 73.838 -4.763 1.00 33.97 109 LYS A O 1
ATOM 916 N N . VAL A 1 110 ? 29.435 72.719 -2.832 1.00 32.82 110 VAL A N 1
ATOM 917 C CA . VAL A 1 110 ? 30.605 73.520 -2.458 1.00 35.22 110 VAL A CA 1
ATOM 918 C C . VAL A 1 110 ? 31.735 73.325 -3.472 1.00 28.84 110 VAL A C 1
ATOM 919 O O . VAL A 1 110 ? 32.320 74.296 -3.935 1.00 36.02 110 VAL A O 1
ATOM 923 N N . LEU A 1 111 ? 32.023 72.079 -3.826 1.00 28.83 111 LEU A N 1
ATOM 924 C CA . LEU A 1 111 ? 33.135 71.787 -4.735 1.00 34.90 111 LEU A CA 1
ATOM 925 C C . LEU A 1 111 ? 32.860 72.295 -6.159 1.00 38.56 111 LEU A C 1
ATOM 926 O O . LEU A 1 111 ? 33.788 72.639 -6.886 1.00 41.82 111 LEU A O 1
ATOM 931 N N . LYS A 1 112 ? 31.580 72.355 -6.530 1.00 39.25 112 LYS A N 1
ATOM 932 C CA . LYS A 1 112 ? 31.136 72.906 -7.821 1.00 44.27 112 LYS A CA 1
ATOM 933 C C . LYS A 1 112 ? 31.061 74.434 -7.852 1.00 45.24 112 LYS A C 1
ATOM 934 O O . LYS A 1 112 ? 30.704 75.018 -8.879 1.00 50.24 112 LYS A O 1
ATOM 940 N N . GLY A 1 113 ? 31.378 75.076 -6.730 1.00 43.62 113 GLY A N 1
ATOM 941 C CA . GLY A 1 113 ? 31.479 76.535 -6.677 1.00 42.03 113 GLY A CA 1
ATOM 942 C C . GLY A 1 113 ? 30.240 77.287 -6.226 1.00 46.02 113 GLY A C 1
ATOM 943 O O . GLY A 1 113 ? 30.241 78.520 -6.197 1.00 45.95 113 GLY A O 1
ATOM 944 N N . GLU A 1 114 ? 29.181 76.562 -5.875 1.00 44.09 114 GLU A N 1
ATOM 945 C CA . GLU A 1 114 ? 27.981 77.197 -5.316 1.00 43.23 114 GLU A CA 1
ATOM 946 C C . GLU A 1 114 ? 28.252 77.796 -3.936 1.00 48.40 114 GLU A C 1
ATOM 947 O O . GLU A 1 114 ? 28.993 77.227 -3.132 1.00 42.99 114 GLU A O 1
ATOM 953 N N . ARG A 1 115 ? 27.658 78.959 -3.683 1.00 44.60 115 ARG A N 1
ATOM 954 C CA . ARG A 1 115 ? 27.902 79.701 -2.456 1.00 48.75 115 ARG A CA 1
ATOM 955 C C . ARG A 1 115 ? 27.326 79.003 -1.236 1.00 45.74 115 ARG A C 1
ATOM 956 O O . ARG A 1 115 ? 26.203 78.508 -1.260 1.00 44.71 115 ARG A O 1
ATOM 964 N N . ASN A 1 116 ? 28.128 78.951 -0.181 1.00 37.95 116 ASN A N 1
ATOM 965 C CA . ASN A 1 116 ? 27.710 78.411 1.102 1.00 37.98 116 ASN A CA 1
ATOM 966 C C . ASN A 1 116 ? 28.330 79.332 2.129 1.00 37.17 116 ASN A C 1
ATOM 967 O O . ASN A 1 116 ? 29.556 79.423 2.212 1.00 44.08 116 ASN A O 1
ATOM 972 N N . HIS A 1 117 ? 27.496 80.023 2.900 1.00 36.32 117 HIS A N 1
ATOM 973 C CA . HIS A 1 117 ? 27.997 81.055 3.818 1.00 42.07 117 HIS A CA 1
ATOM 974 C C . HIS A 1 117 ? 28.876 80.502 4.955 1.00 37.48 117 HIS A C 1
ATOM 975 O O . HIS A 1 117 ? 29.674 81.239 5.540 1.00 42.83 117 HIS A O 1
ATOM 982 N N . LEU A 1 118 ? 28.750 79.205 5.232 1.00 30.38 118 LEU A N 1
ATOM 983 C CA . LEU A 1 118 ? 29.545 78.539 6.280 1.00 35.13 118 LEU A CA 1
ATOM 984 C C . LEU A 1 118 ? 30.791 77.770 5.785 1.00 32.40 118 LEU A C 1
ATOM 985 O O . LEU A 1 118 ? 31.710 77.506 6.564 1.00 30.81 118 LEU A O 1
ATOM 990 N N . ILE A 1 119 ? 30.803 77.398 4.506 1.00 30.36 119 ILE A N 1
ATOM 991 C CA . ILE A 1 119 ? 31.922 76.664 3.911 1.00 29.90 119 ILE A CA 1
ATOM 992 C C . ILE A 1 119 ? 32.403 77.390 2.654 1.00 35.63 119 ILE A C 1
ATOM 993 O O . ILE A 1 119 ? 31.734 77.366 1.617 1.00 36.56 119 ILE A O 1
ATOM 998 N N . LYS A 1 120 ? 33.562 78.037 2.760 1.00 33.53 120 LYS A N 1
ATOM 999 C CA . LYS A 1 120 ? 34.125 78.846 1.677 1.00 32.09 120 LYS A CA 1
ATOM 1000 C C . LYS A 1 120 ? 35.198 78.069 0.928 1.00 31.65 120 LYS A C 1
ATOM 1001 O O . LYS A 1 120 ? 36.145 77.576 1.539 1.00 30.24 120 LYS A O 1
ATOM 1015 N N . GLU A 1 122 ? 38.183 77.893 -2.091 1.00 33.18 122 GLU A N 1
ATOM 1016 C CA . GLU A 1 122 ? 39.135 78.563 -2.994 1.00 35.70 122 GLU A CA 1
ATOM 1017 C C . GLU A 1 122 ? 40.068 77.528 -3.602 1.00 33.42 122 GLU A C 1
ATOM 1018 O O . GLU A 1 122 ? 40.279 76.472 -3.018 1.00 31.17 122 GLU A O 1
ATOM 1024 N N . GLU A 1 123 ? 40.621 77.844 -4.770 1.00 31.23 123 GLU A N 1
ATOM 1025 C CA . GLU A 1 123 ? 41.648 77.028 -5.399 1.00 30.63 123 GLU A CA 1
ATOM 1026 C C . GLU A 1 123 ? 42.999 77.451 -4.824 1.00 30.12 123 GLU A C 1
ATOM 1027 O O . GLU A 1 123 ? 43.394 78.611 -4.946 1.00 37.33 123 GLU A O 1
ATOM 1033 N N . LYS A 1 124 ? 43.686 76.521 -4.166 1.00 27.43 124 LYS A N 1
ATOM 1034 C CA . LYS A 1 124 ? 44.866 76.858 -3.367 1.00 30.04 124 LYS A CA 1
ATOM 1035 C C . LYS A 1 124 ? 45.668 75.611 -3.013 1.00 28.43 124 LYS A C 1
ATOM 1036 O O . LYS A 1 124 ? 45.086 74.595 -2.625 1.00 25.33 124 LYS A O 1
ATOM 1042 N N . THR A 1 125 ? 46.994 75.694 -3.141 1.00 24.25 125 THR A N 1
ATOM 1043 C CA . THR A 1 125 ? 47.895 74.633 -2.680 1.00 21.37 125 THR A CA 1
ATOM 1044 C C . THR A 1 125 ? 48.001 74.675 -1.153 1.00 21.32 125 THR A C 1
ATOM 1045 O O . THR A 1 125 ? 47.674 75.684 -0.520 1.00 20.81 125 THR A O 1
ATOM 1049 N N . LEU A 1 126 ? 48.466 73.574 -0.572 1.00 22.38 126 LEU A N 1
ATOM 1050 C CA . LEU A 1 126 ? 48.687 73.478 0.868 1.00 25.11 126 LEU A CA 1
ATOM 1051 C C . LEU A 1 126 ? 49.743 74.475 1.345 1.00 25.34 126 LEU A C 1
ATOM 1052 O O . LEU A 1 126 ? 49.590 75.105 2.399 1.00 22.38 126 LEU A O 1
ATOM 1057 N N . GLU A 1 127 ? 50.814 74.620 0.566 1.00 22.89 127 GLU A N 1
ATOM 1058 C CA . GLU A 1 127 ? 51.918 75.494 0.964 1.00 21.47 127 GLU A CA 1
ATOM 1059 C C . GLU A 1 127 ? 51.491 76.945 0.956 1.00 24.35 127 GLU A C 1
ATOM 1060 O O . GLU A 1 127 ? 51.869 77.698 1.856 1.00 21.68 127 GLU A O 1
ATOM 1066 N N . ASP A 1 128 ? 50.698 77.339 -0.047 1.00 19.26 128 ASP A N 1
ATOM 1067 C CA . ASP A 1 128 ? 50.145 78.699 -0.060 1.00 24.76 128 ASP A CA 1
ATOM 1068 C C . ASP A 1 128 ? 49.153 78.953 1.082 1.00 24.22 128 ASP A C 1
ATOM 1069 O O . ASP A 1 128 ? 49.175 80.013 1.681 1.00 25.50 128 ASP A O 1
ATOM 1074 N N . LEU A 1 129 ? 48.304 77.979 1.394 1.00 25.58 129 LEU A N 1
ATOM 1075 C CA . LEU A 1 129 ? 47.425 78.078 2.571 1.00 22.35 129 LEU A CA 1
ATOM 1076 C C . LEU A 1 129 ? 48.227 78.355 3.849 1.00 23.36 129 LEU A C 1
ATOM 1077 O O . LEU A 1 129 ? 47.893 79.265 4.609 1.00 22.03 129 LEU A O 1
ATOM 1082 N N . LEU A 1 130 ? 49.256 77.540 4.086 1.00 16.95 130 LEU A N 1
ATOM 1083 C CA . LEU A 1 130 ? 50.095 77.651 5.280 1.00 21.16 130 LEU A CA 1
ATOM 1084 C C . LEU A 1 130 ? 50.684 79.045 5.425 1.00 22.12 130 LEU A C 1
ATOM 1085 O O . LEU A 1 130 ? 50.678 79.608 6.514 1.00 22.35 130 LEU A O 1
ATOM 1090 N N . ASN A 1 131 ? 51.177 79.595 4.317 1.00 19.66 131 ASN A N 1
ATOM 1091 C CA . ASN A 1 131 ? 51.773 80.917 4.308 1.00 23.20 131 ASN A CA 1
ATOM 1092 C C . ASN A 1 131 ? 50.752 82.002 4.544 1.00 26.16 131 ASN A C 1
ATOM 1093 O O . ASN A 1 131 ? 51.006 82.934 5.305 1.00 22.95 131 ASN A O 1
ATOM 1098 N N . GLU A 1 132 ? 49.597 81.861 3.892 1.00 21.76 132 GLU A N 1
ATOM 1099 C CA . GLU A 1 132 ? 48.564 82.880 3.921 1.00 24.09 132 GLU A CA 1
ATOM 1100 C C . GLU A 1 132 ? 47.874 83.007 5.284 1.00 23.35 132 GLU A C 1
ATOM 1101 O O . GLU A 1 132 ? 47.453 84.097 5.645 1.00 26.42 132 GLU A O 1
ATOM 1107 N N . ILE A 1 133 ? 47.811 81.916 6.053 1.00 23.00 133 ILE A N 1
ATOM 1108 C CA . ILE A 1 133 ? 47.251 81.946 7.415 1.00 23.14 133 ILE A CA 1
ATOM 1109 C C . ILE A 1 133 ? 48.344 82.228 8.463 1.00 25.99 133 ILE A C 1
ATOM 1110 O O . ILE A 1 133 ? 48.076 82.296 9.665 1.00 23.47 133 ILE A O 1
ATOM 1115 N N . ASN A 1 134 ? 49.572 82.403 7.976 1.00 25.19 134 ASN A N 1
ATOM 1116 C CA . ASN A 1 134 ? 50.769 82.570 8.814 1.00 26.88 134 ASN A CA 1
ATOM 1117 C C . ASN A 1 134 ? 50.984 81.453 9.836 1.00 29.99 134 ASN A C 1
ATOM 1118 O O . ASN A 1 134 ? 51.219 81.715 11.028 1.00 26.67 134 ASN A O 1
ATOM 1123 N N . ALA A 1 135 ? 50.916 80.214 9.355 1.00 26.25 135 ALA A N 1
ATOM 1124 C CA . ALA A 1 135 ? 51.312 79.045 10.143 1.00 26.32 135 ALA A CA 1
ATOM 1125 C C . ALA A 1 135 ? 52.815 79.151 10.451 1.00 27.11 135 ALA A C 1
ATOM 1126 O O . ALA A 1 135 ? 53.632 79.364 9.541 1.00 22.27 135 ALA A O 1
ATOM 1128 N N . LYS A 1 136 ? 53.156 79.014 11.737 1.00 28.35 136 LYS A N 1
ATOM 1129 C CA . LYS A 1 136 ? 54.497 79.317 12.250 1.00 27.94 136 LYS A CA 1
ATOM 1130 C C . LYS A 1 136 ? 55.222 78.062 12.692 1.00 25.44 136 LYS A C 1
ATOM 1131 O O . LYS A 1 136 ? 56.275 77.717 12.161 1.00 28.22 136 LYS A O 1
ATOM 1137 N N . LYS A 1 137 ? 54.664 77.407 13.703 1.00 23.24 137 LYS A N 1
ATOM 1138 C CA . LYS A 1 137 ? 55.150 76.126 14.173 1.00 26.25 137 LYS A CA 1
ATOM 1139 C C . LYS A 1 137 ? 54.126 75.080 13.743 1.00 23.54 137 LYS A C 1
ATOM 1140 O O . LYS A 1 137 ? 53.037 74.988 14.314 1.00 26.76 137 LYS A O 1
ATOM 1146 N N . ILE A 1 138 ? 54.496 74.308 12.728 1.00 26.60 138 ILE A N 1
ATOM 1147 C CA . ILE A 1 138 ? 53.614 73.370 12.069 1.00 26.03 138 ILE A CA 1
ATOM 1148 C C . ILE A 1 138 ? 53.965 71.937 12.470 1.00 32.36 138 ILE A C 1
ATOM 1149 O O . ILE A 1 138 ? 55.116 71.511 12.353 1.00 28.49 138 ILE A O 1
ATOM 1154 N N . ALA A 1 139 ? 52.962 71.199 12.942 1.00 27.76 139 ALA A N 1
ATOM 1155 C CA . ALA A 1 139 ? 53.127 69.776 13.210 1.00 27.88 139 ALA A CA 1
ATOM 1156 C C . ALA A 1 139 ? 52.434 68.986 12.116 1.00 28.36 139 ALA A C 1
ATOM 1157 O O . ALA A 1 139 ? 51.210 69.030 11.994 1.00 27.91 139 ALA A O 1
ATOM 1159 N N . ILE A 1 140 ? 53.226 68.300 11.298 1.00 28.67 140 ILE A N 1
ATOM 1160 C CA . ILE A 1 140 ? 52.701 67.356 10.316 1.00 37.18 140 ILE A CA 1
ATOM 1161 C C . ILE A 1 140 ? 52.541 66.022 11.018 1.00 33.52 140 ILE A C 1
ATOM 1162 O O . ILE A 1 140 ? 53.529 65.403 11.422 1.00 36.95 140 ILE A O 1
ATOM 1175 N N . THR A 1 142 ? 52.107 62.221 11.376 1.00 40.92 142 THR A N 1
ATOM 1176 C CA . THR A 1 142 ? 52.454 60.999 10.658 1.00 43.28 142 THR A CA 1
ATOM 1177 C C . THR A 1 142 ? 53.061 60.010 11.639 1.00 46.80 142 THR A C 1
ATOM 1178 O O . THR A 1 142 ? 53.861 60.395 12.496 1.00 43.70 142 THR A O 1
ATOM 1182 N N . LYS A 1 143 ? 52.678 58.743 11.503 1.00 43.95 143 LYS A N 1
ATOM 1183 C CA . LYS A 1 143 ? 53.214 57.660 12.339 1.00 51.28 143 LYS A CA 1
ATOM 1184 C C . LYS A 1 143 ? 54.731 57.447 12.162 1.00 55.51 143 LYS A C 1
ATOM 1185 O O . LYS A 1 143 ? 55.343 56.689 12.924 1.00 53.24 143 LYS A O 1
ATOM 1191 N N . THR A 1 144 ? 55.321 58.092 11.152 1.00 41.10 144 THR A N 1
ATOM 1192 C CA . THR A 1 144 ? 56.755 57.959 10.871 1.00 45.31 144 THR A CA 1
ATOM 1193 C C . THR A 1 144 ? 57.575 59.076 11.528 1.00 48.78 144 THR A C 1
ATOM 1194 O O . THR A 1 144 ? 58.809 59.084 11.443 1.00 50.30 144 THR A O 1
ATOM 1198 N N . GLY A 1 145 ? 56.882 60.006 12.186 1.00 47.03 145 GLY A N 1
ATOM 1199 C CA . GLY A 1 145 ? 57.518 61.151 12.832 1.00 43.10 145 GLY A CA 1
ATOM 1200 C C . GLY A 1 145 ? 57.995 60.851 14.240 1.00 50.95 145 GLY A C 1
ATOM 1201 O O . GLY A 1 145 ? 57.927 59.705 14.699 1.00 52.72 145 GLY A O 1
ATOM 1202 N N . LYS A 1 146 ? 58.477 61.890 14.921 1.00 47.69 146 LYS A N 1
ATOM 1203 C CA . LYS A 1 146 ? 58.956 61.782 16.297 1.00 52.37 146 LYS A CA 1
ATOM 1204 C C . LYS A 1 146 ? 57.804 61.536 17.277 1.00 57.10 146 LYS A C 1
ATOM 1205 O O . LYS A 1 146 ? 56.864 62.337 17.356 1.00 48.89 146 LYS A O 1
ATOM 1211 N N . LEU A 1 147 ? 57.880 60.427 18.018 1.00 55.11 147 LEU A N 1
ATOM 1212 C CA . LEU A 1 147 ? 56.842 60.084 18.990 1.00 54.06 147 LEU A CA 1
ATOM 1213 C C . LEU A 1 147 ? 56.759 61.146 20.078 1.00 56.93 147 LEU A C 1
ATOM 1214 O O . LEU A 1 147 ? 57.755 61.488 20.719 1.00 61.41 147 LEU A O 1
ATOM 1219 N N . THR A 1 148 ? 55.550 61.659 20.270 1.00 54.26 148 THR A N 1
ATOM 1220 C CA . THR A 1 148 ? 55.321 62.853 21.061 1.00 55.85 148 THR A CA 1
ATOM 1221 C C . THR A 1 148 ? 54.092 62.649 21.933 1.00 56.94 148 THR A C 1
ATOM 1222 O O . THR A 1 148 ? 53.062 62.141 21.470 1.00 51.33 148 THR A O 1
ATOM 1226 N N . HIS A 1 149 ? 54.207 63.030 23.201 1.00 50.36 149 HIS A N 1
ATOM 1227 C CA . HIS A 1 149 ? 53.049 63.028 24.070 1.00 57.30 149 HIS A CA 1
ATOM 1228 C C . HIS A 1 149 ? 52.137 64.187 23.687 1.00 51.06 149 HIS A C 1
ATOM 1229 O O . HIS A 1 149 ? 52.612 65.316 23.510 1.00 52.85 149 HIS A O 1
ATOM 1236 N N . PRO A 1 150 ? 50.829 63.904 23.543 1.00 48.00 150 PRO A N 1
ATOM 1237 C CA . PRO A 1 150 ? 49.827 64.895 23.156 1.00 55.10 150 PRO A CA 1
ATOM 1238 C C . PRO A 1 150 ? 49.847 66.183 23.977 1.00 52.27 150 PRO A C 1
ATOM 1239 O O . PRO A 1 150 ? 49.376 67.210 23.490 1.00 50.24 150 PRO A O 1
ATOM 1243 N N . LYS A 1 151 ? 50.402 66.138 25.189 1.00 47.50 151 LYS A N 1
ATOM 1244 C CA . LYS A 1 151 ? 50.494 67.337 26.025 1.00 49.97 151 LYS A CA 1
ATOM 1245 C C . LYS A 1 151 ? 51.417 68.397 25.407 1.00 50.07 151 LYS A C 1
ATOM 1246 O O . LYS A 1 151 ? 51.258 69.589 25.672 1.00 49.66 151 LYS A O 1
ATOM 1252 N N . LEU A 1 152 ? 52.362 67.961 24.574 1.00 46.61 152 LEU A N 1
ATOM 1253 C CA . LEU A 1 152 ? 53.310 68.878 23.919 1.00 45.16 152 LEU A CA 1
ATOM 1254 C C . LEU A 1 152 ? 52.761 69.539 22.640 1.00 43.16 152 LEU A C 1
ATOM 1255 O O . LEU A 1 152 ? 53.349 70.499 22.131 1.00 42.48 152 LEU A O 1
ATOM 1260 N N . LEU A 1 153 ? 51.644 69.024 22.125 1.00 41.06 153 LEU A N 1
ATOM 1261 C CA . LEU A 1 153 ? 51.038 69.542 20.891 1.00 43.56 153 LEU A CA 1
ATOM 1262 C C . LEU A 1 153 ? 50.636 71.006 21.015 1.00 36.97 153 LEU A C 1
ATOM 1263 O O . LEU A 1 153 ? 50.639 71.732 20.026 1.00 35.43 153 LEU A O 1
ATOM 1268 N N . LYS A 1 154 ? 50.314 71.433 22.236 1.00 40.12 154 LYS A N 1
ATOM 1269 C CA . LYS A 1 154 ? 49.983 72.836 22.532 1.00 47.88 154 LYS A CA 1
ATOM 1270 C C . LYS A 1 154 ? 51.079 73.838 22.133 1.00 39.20 154 LYS A C 1
ATOM 1271 O O . LYS A 1 154 ? 50.810 75.029 21.998 1.00 37.45 154 LYS A O 1
ATOM 1277 N N . GLU A 1 155 ? 52.299 73.349 21.941 1.00 36.17 155 GLU A N 1
ATOM 1278 C CA . GLU A 1 155 ? 53.404 74.205 21.506 1.00 44.92 155 GLU A CA 1
ATOM 1279 C C . GLU A 1 155 ? 53.386 74.547 20.011 1.00 42.71 155 GLU A C 1
ATOM 1280 O O . GLU A 1 155 ? 54.157 75.393 19.565 1.00 40.05 155 GLU A O 1
ATOM 1286 N N . TYR A 1 156 ? 52.495 73.905 19.253 1.00 33.91 156 TYR A N 1
ATOM 1287 C CA . TYR A 1 156 ? 52.302 74.202 17.831 1.00 29.61 156 TYR A CA 1
ATOM 1288 C C . TYR A 1 156 ? 51.040 75.017 17.612 1.00 27.96 156 TYR A C 1
ATOM 1289 O O . TYR A 1 156 ? 50.105 74.928 18.396 1.00 36.80 156 TYR A O 1
ATOM 1298 N N . ASP A 1 157 ? 51.019 75.828 16.561 1.00 28.77 157 ASP A N 1
ATOM 1299 C CA . ASP A 1 157 ? 49.809 76.568 16.191 1.00 26.48 157 ASP A CA 1
ATOM 1300 C C . ASP A 1 157 ? 49.023 75.901 15.042 1.00 21.82 157 ASP A C 1
ATOM 1301 O O . ASP A 1 157 ? 47.844 76.188 14.849 1.00 25.42 157 ASP A O 1
ATOM 1306 N N . THR A 1 158 ? 49.675 75.014 14.292 1.00 24.15 158 THR A N 1
ATOM 1307 C CA . THR A 1 158 ? 49.069 74.428 13.087 1.00 22.29 158 THR A CA 1
ATOM 1308 C C . THR A 1 158 ? 49.330 72.928 13.006 1.00 26.11 158 THR A C 1
ATOM 1309 O O . THR A 1 158 ? 50.468 72.480 13.116 1.00 28.89 158 THR A O 1
ATOM 1313 N N . PHE A 1 159 ? 48.262 72.166 12.797 1.00 23.69 159 PHE A N 1
ATOM 1314 C CA . PHE A 1 159 ? 48.313 70.718 12.721 1.00 20.44 159 PHE A CA 1
ATOM 1315 C C . PHE A 1 159 ? 47.819 70.260 11.369 1.00 22.93 159 PHE A C 1
ATOM 1316 O O . PHE A 1 159 ? 46.748 70.685 10.914 1.00 25.37 159 PHE A O 1
ATOM 1324 N N . ILE A 1 160 ? 48.596 69.398 10.719 1.00 20.51 160 ILE A N 1
ATOM 1325 C CA . ILE A 1 160 ? 48.207 68.864 9.423 1.00 19.81 160 ILE A CA 1
ATOM 1326 C C . ILE A 1 160 ? 48.061 67.357 9.523 1.00 25.15 160 ILE A C 1
ATOM 1327 O O . ILE A 1 160 ? 48.993 66.671 9.943 1.00 23.71 160 ILE A O 1
ATOM 1332 N N . ILE A 1 161 ? 46.884 66.859 9.128 1.00 23.03 161 ILE A N 1
ATOM 1333 C CA . ILE A 1 161 ? 46.550 65.446 9.168 1.00 18.62 161 ILE A CA 1
ATOM 1334 C C . ILE A 1 161 ? 46.133 65.071 7.754 1.00 26.01 161 ILE A C 1
ATOM 1335 O O . ILE A 1 161 ? 45.334 65.788 7.132 1.00 22.21 161 ILE A O 1
ATOM 1340 N N . GLY A 1 162 ? 46.667 63.966 7.228 1.00 24.84 162 GLY A N 1
ATOM 1341 C CA . GLY A 1 162 ? 46.277 63.500 5.892 1.00 21.14 162 GLY A CA 1
ATOM 1342 C C . GLY A 1 162 ? 44.830 63.022 5.840 1.00 22.54 162 GLY A C 1
ATOM 1343 O O . GLY A 1 162 ? 44.457 62.128 6.578 1.00 23.74 162 GLY A O 1
ATOM 1344 N N . GLY A 1 163 ? 44.015 63.615 4.964 1.00 23.34 163 GLY A N 1
ATOM 1345 C CA . GLY A 1 163 ? 42.616 63.211 4.807 1.00 26.45 163 GLY A CA 1
ATOM 1346 C C . GLY A 1 163 ? 42.440 62.065 3.829 1.00 26.00 163 GLY A C 1
ATOM 1347 O O . GLY A 1 163 ? 41.617 62.131 2.912 1.00 27.66 163 GLY A O 1
ATOM 1348 N N . PHE A 1 164 ? 43.219 61.008 4.034 1.00 32.65 164 PHE A N 1
ATOM 1349 C CA . PHE A 1 164 ? 43.312 59.895 3.098 1.00 26.92 164 PHE A CA 1
ATOM 1350 C C . PHE A 1 164 ? 43.590 58.604 3.871 1.00 33.08 164 PHE A C 1
ATOM 1351 O O . PHE A 1 164 ? 43.941 58.663 5.055 1.00 34.19 164 PHE A O 1
ATOM 1359 N N . PRO A 1 165 ? 43.373 57.434 3.236 1.00 32.46 165 PRO A N 1
ATOM 1360 C CA . PRO A 1 165 ? 43.521 56.167 3.963 1.00 36.78 165 PRO A CA 1
ATOM 1361 C C . PRO A 1 165 ? 44.933 55.565 3.973 1.00 42.37 165 PRO A C 1
ATOM 1362 O O . PRO A 1 165 ? 45.285 54.840 4.913 1.00 41.79 165 PRO A O 1
ATOM 1366 N N . TYR A 1 166 ? 45.717 55.873 2.941 1.00 40.25 166 TYR A N 1
ATOM 1367 C CA . TYR A 1 166 ? 46.997 55.233 2.685 1.00 45.44 166 TYR A CA 1
ATOM 1368 C C . TYR A 1 166 ? 47.960 56.266 2.125 1.00 49.57 166 TYR A C 1
ATOM 1369 O O . TYR A 1 166 ? 47.566 57.116 1.324 1.00 45.32 166 TYR A O 1
ATOM 1378 N N . GLY A 1 167 ? 49.224 56.182 2.536 1.00 44.87 167 GLY A N 1
ATOM 1379 C CA . GLY A 1 167 ? 50.261 57.067 2.012 1.00 43.69 167 GLY A CA 1
ATOM 1380 C C . GLY A 1 167 ? 50.863 57.937 3.091 1.00 43.92 167 GLY A C 1
ATOM 1381 O O . GLY A 1 167 ? 50.532 57.809 4.270 1.00 39.58 167 GLY A O 1
ATOM 1382 N N . LYS A 1 168 ? 51.763 58.821 2.683 1.00 42.64 168 LYS A N 1
ATOM 1383 C CA . LYS A 1 168 ? 52.377 59.748 3.608 1.00 41.57 168 LYS A CA 1
ATOM 1384 C C . LYS A 1 168 ? 52.242 61.161 3.073 1.00 46.94 168 LYS A C 1
ATOM 1385 O O . LYS A 1 168 ? 52.344 61.401 1.869 1.00 40.16 168 LYS A O 1
ATOM 1391 N N . LEU A 1 169 ? 51.986 62.083 3.991 1.00 38.21 169 LEU A N 1
ATOM 1392 C CA . LEU A 1 169 ? 51.901 63.499 3.690 1.00 46.10 169 LEU A CA 1
ATOM 1393 C C . LEU A 1 169 ? 53.298 64.036 3.330 1.00 44.30 169 LEU A C 1
ATOM 1394 O O . LEU A 1 169 ? 54.233 63.937 4.130 1.00 44.53 169 LEU A O 1
ATOM 1399 N N . LYS A 1 170 ? 53.432 64.570 2.116 1.00 46.91 170 LYS A N 1
ATOM 1400 C CA . LYS A 1 170 ? 54.666 65.218 1.675 1.00 50.12 170 LYS A CA 1
ATOM 1401 C C . LYS A 1 170 ? 54.417 66.697 1.374 1.00 46.65 170 LYS A C 1
ATOM 1402 O O . LYS A 1 170 ? 53.451 67.044 0.693 1.00 51.71 170 LYS A O 1
ATOM 1408 N N . ILE A 1 171 ? 55.292 67.556 1.895 1.00 40.11 171 ILE A N 1
ATOM 1409 C CA . ILE A 1 171 ? 55.180 69.006 1.744 1.00 43.25 171 ILE A CA 1
ATOM 1410 C C . ILE A 1 171 ? 56.506 69.593 1.249 1.00 37.29 171 ILE A C 1
ATOM 1411 O O . ILE A 1 171 ? 57.573 69.132 1.643 1.00 32.69 171 ILE A O 1
ATOM 1416 N N . ASN A 1 172 ? 56.430 70.598 0.377 1.00 34.76 172 ASN A N 1
ATOM 1417 C CA . ASN A 1 172 ? 57.636 71.280 -0.104 1.00 35.49 172 ASN A CA 1
ATOM 1418 C C . ASN A 1 172 ? 58.163 72.331 0.884 1.00 32.40 172 ASN A C 1
ATOM 1419 O O . ASN A 1 172 ? 57.654 73.452 0.956 1.00 30.12 172 ASN A O 1
ATOM 1424 N N . LYS A 1 173 ? 59.192 71.940 1.636 1.00 33.75 173 LYS A N 1
ATOM 1425 C CA . LYS A 1 173 ? 59.801 72.748 2.701 1.00 30.29 173 LYS A CA 1
ATOM 1426 C C . LYS A 1 173 ? 60.236 74.155 2.265 1.00 36.11 173 LYS A C 1
ATOM 1427 O O . LYS A 1 173 ? 60.051 75.115 3.015 1.00 33.35 173 LYS A O 1
ATOM 1433 N N . GLU A 1 174 ? 60.798 74.283 1.061 1.00 30.75 174 GLU A N 1
ATOM 1434 C CA . GLU A 1 174 ? 61.282 75.580 0.581 1.00 30.09 174 GLU A CA 1
ATOM 1435 C C . GLU A 1 174 ? 60.146 76.542 0.225 1.00 31.99 174 GLU A C 1
ATOM 1436 O O . GLU A 1 174 ? 60.366 77.752 0.077 1.00 28.86 174 GLU A O 1
ATOM 1442 N N . LYS A 1 175 ? 58.933 76.000 0.126 1.00 26.70 175 LYS A N 1
ATOM 1443 C CA . LYS A 1 175 ? 57.747 76.778 -0.249 1.00 24.31 175 LYS A CA 1
ATOM 1444 C C . LYS A 1 175 ? 56.914 77.258 0.950 1.00 24.68 175 LYS A C 1
ATOM 1445 O O . LYS A 1 175 ? 55.944 77.997 0.784 1.00 23.06 175 LYS A O 1
ATOM 1451 N N . VAL A 1 176 ? 57.329 76.869 2.155 1.00 23.21 176 VAL A N 1
ATOM 1452 C CA . VAL A 1 176 ? 56.611 77.199 3.385 1.00 23.05 176 VAL A CA 1
ATOM 1453 C C . VAL A 1 176 ? 57.486 78.089 4.286 1.00 23.44 176 VAL A C 1
ATOM 1454 O O . VAL A 1 176 ? 58.660 77.790 4.530 1.00 20.99 176 VAL A O 1
ATOM 1458 N N . PHE A 1 177 ? 56.919 79.188 4.768 1.00 20.99 177 PHE A N 1
ATOM 1459 C CA . PHE A 1 177 ? 57.679 80.068 5.635 1.00 25.21 177 PHE A CA 1
ATOM 1460 C C . PHE A 1 177 ? 57.827 79.509 7.051 1.00 25.52 177 PHE A C 1
ATOM 1461 O O . PHE A 1 177 ? 58.889 79.608 7.645 1.00 25.13 177 PHE A O 1
ATOM 1469 N N . GLY A 1 178 ? 56.760 78.917 7.584 1.00 23.66 178 GLY A N 1
ATOM 1470 C CA . GLY A 1 178 ? 56.798 78.324 8.921 1.00 20.26 178 GLY A CA 1
ATOM 1471 C C . GLY A 1 178 ? 57.715 77.128 9.040 1.00 24.48 178 GLY A C 1
ATOM 1472 O O . GLY A 1 178 ? 58.128 76.537 8.038 1.00 25.98 178 GLY A O 1
ATOM 1473 N N . ASP A 1 179 ? 58.038 76.781 10.282 1.00 25.05 179 ASP A N 1
ATOM 1474 C CA . ASP A 1 179 ? 58.815 75.595 10.587 1.00 29.45 179 ASP A CA 1
ATOM 1475 C C . ASP A 1 179 ? 57.923 74.363 10.638 1.00 25.44 179 ASP A C 1
ATOM 1476 O O . ASP A 1 179 ? 56.900 74.358 11.308 1.00 25.28 179 ASP A O 1
ATOM 1481 N N . ILE A 1 180 ? 58.329 73.328 9.918 1.00 25.70 180 ILE A N 1
ATOM 1482 C CA . ILE A 1 180 ? 57.575 72.095 9.827 1.00 31.60 180 ILE A CA 1
ATOM 1483 C C . ILE A 1 180 ? 58.294 70.996 10.603 1.00 30.86 180 ILE A C 1
ATOM 1484 O O . ILE A 1 180 ? 59.480 70.783 10.409 1.00 33.43 180 ILE A O 1
ATOM 1489 N N . LYS A 1 181 ? 57.564 70.305 11.474 1.00 35.46 181 LYS A N 1
ATOM 1490 C CA . LYS A 1 181 ? 58.074 69.139 12.195 1.00 32.86 181 LYS A CA 1
ATOM 1491 C C . LYS A 1 181 ? 57.124 67.959 12.030 1.00 39.39 181 LYS A C 1
ATOM 1492 O O . LYS A 1 181 ? 55.910 68.116 12.172 1.00 32.31 181 LYS A O 1
ATOM 1498 N N . GLU A 1 182 ? 57.682 66.787 11.733 1.00 34.01 182 GLU A N 1
ATOM 1499 C CA . GLU A 1 182 ? 56.919 65.538 11.695 1.00 40.69 182 GLU A CA 1
ATOM 1500 C C . GLU A 1 182 ? 56.709 65.002 13.103 1.00 41.81 182 GLU A C 1
ATOM 1501 O O . GLU A 1 182 ? 57.672 64.815 13.856 1.00 45.39 182 GLU A O 1
ATOM 1507 N N . ILE A 1 183 ? 55.444 64.776 13.451 1.00 38.15 183 ILE A N 1
ATOM 1508 C CA . ILE A 1 183 ? 55.052 64.369 14.797 1.00 34.11 183 ILE A CA 1
ATOM 1509 C C . ILE A 1 183 ? 54.201 63.095 14.760 1.00 48.89 183 ILE A C 1
ATOM 1510 O O . ILE A 1 183 ? 53.147 63.056 14.118 1.00 45.33 183 ILE A O 1
ATOM 1515 N N . SER A 1 184 ? 54.665 62.057 15.451 1.00 50.23 184 SER A N 1
ATOM 1516 C CA . SER A 1 184 ? 53.851 60.867 15.709 1.00 48.56 184 SER A CA 1
ATOM 1517 C C . SER A 1 184 ? 53.314 60.911 17.139 1.00 50.83 184 SER A C 1
ATOM 1518 O O . SER A 1 184 ? 54.031 61.293 18.071 1.00 52.47 184 SER A O 1
ATOM 1521 N N . ILE A 1 185 ? 52.056 60.524 17.316 1.00 45.41 185 ILE A N 1
ATOM 1522 C CA . ILE A 1 185 ? 51.466 60.460 18.657 1.00 49.82 185 ILE A CA 1
ATOM 1523 C C . ILE A 1 185 ? 51.117 59.023 19.088 1.00 45.67 185 ILE A C 1
ATOM 1524 O O . ILE A 1 185 ? 50.479 58.814 20.118 1.00 45.97 185 ILE A O 1
ATOM 1529 N N . TYR A 1 186 ? 51.548 58.047 18.286 1.00 46.19 186 TYR A N 1
ATOM 1530 C CA . TYR A 1 186 ? 51.349 56.619 18.564 1.00 50.86 186 TYR A CA 1
ATOM 1531 C C . TYR A 1 186 ? 52.218 55.762 17.639 1.00 45.24 186 TYR A C 1
ATOM 1532 O O . TYR A 1 186 ? 52.442 56.111 16.477 1.00 46.14 186 TYR A O 1
ATOM 1541 N N . ASN A 1 187 ? 52.702 54.639 18.162 1.00 51.92 187 ASN A N 1
ATOM 1542 C CA . ASN A 1 187 ? 53.582 53.731 17.417 1.00 53.66 187 ASN A CA 1
ATOM 1543 C C . ASN A 1 187 ? 52.868 52.835 16.401 1.00 62.92 187 ASN A C 1
ATOM 1544 O O . ASN A 1 187 ? 53.477 51.918 15.836 1.00 72.64 187 ASN A O 1
ATOM 1549 N N . LYS A 1 188 ? 51.588 53.108 16.162 1.00 56.71 188 LYS A N 1
ATOM 1550 C CA . LYS A 1 188 ? 50.791 52.363 15.192 1.00 56.18 188 LYS A CA 1
ATOM 1551 C C . LYS A 1 188 ? 50.032 53.349 14.304 1.00 49.62 188 LYS A C 1
ATOM 1552 O O . LYS A 1 188 ? 49.718 54.456 14.744 1.00 46.93 188 LYS A O 1
ATOM 1558 N N . GLY A 1 189 ? 49.761 52.951 13.061 1.00 38.51 189 GLY A N 1
ATOM 1559 C CA . GLY A 1 189 ? 48.920 53.731 12.156 1.00 41.05 189 GLY A CA 1
ATOM 1560 C C . GLY A 1 189 ? 47.515 53.880 12.732 1.00 40.48 189 GLY A C 1
ATOM 1561 O O . GLY A 1 189 ? 46.910 52.902 13.151 1.00 40.85 189 GLY A O 1
ATOM 1562 N N . LEU A 1 190 ? 47.024 55.112 12.791 1.00 31.35 190 LEU A N 1
ATOM 1563 C CA . LEU A 1 190 ? 45.668 55.398 13.254 1.00 29.02 190 LEU A CA 1
ATOM 1564 C C . LEU A 1 190 ? 44.878 56.026 12.115 1.00 26.47 190 LEU A C 1
ATOM 1565 O O . LEU A 1 190 ? 45.461 56.482 11.148 1.00 29.56 190 LEU A O 1
ATOM 1578 N N . ALA A 1 192 ? 42.563 58.975 10.354 1.00 24.10 192 ALA A N 1
ATOM 1579 C CA . ALA A 1 192 ? 42.600 60.441 10.416 1.00 24.01 192 ALA A CA 1
ATOM 1580 C C . ALA A 1 192 ? 41.706 60.999 11.521 1.00 24.71 192 ALA A C 1
ATOM 1581 O O . ALA A 1 192 ? 42.100 61.938 12.235 1.00 26.32 192 ALA A O 1
ATOM 1583 N N . TRP A 1 193 ? 40.502 60.437 11.663 1.00 23.70 193 TRP A N 1
ATOM 1584 C CA . TRP A 1 193 ? 39.566 60.941 12.677 1.00 26.23 193 TRP A CA 1
ATOM 1585 C C . TRP A 1 193 ? 40.063 60.788 14.101 1.00 23.54 193 TRP A C 1
ATOM 1586 O O . TRP A 1 193 ? 39.793 61.640 14.953 1.00 23.03 193 TRP A O 1
ATOM 1597 N N . THR A 1 194 ? 40.808 59.716 14.347 1.00 22.01 194 THR A N 1
ATOM 1598 C CA . THR A 1 194 ? 41.348 59.448 15.667 1.00 26.30 194 THR A CA 1
ATOM 1599 C C . THR A 1 194 ? 42.451 60.460 16.003 1.00 21.98 194 THR A C 1
ATOM 1600 O O . THR A 1 194 ? 42.515 60.994 17.113 1.00 21.77 194 THR A O 1
ATOM 1604 N N . VAL A 1 195 ? 43.301 60.734 15.023 1.00 21.39 195 VAL A N 1
ATOM 1605 C CA . VAL A 1 195 ? 44.368 61.713 15.189 1.00 20.77 195 VAL A CA 1
ATOM 1606 C C . VAL A 1 195 ? 43.761 63.094 15.433 1.00 25.83 195 VAL A C 1
ATOM 1607 O O . VAL A 1 195 ? 44.200 63.819 16.347 1.00 21.15 195 VAL A O 1
ATOM 1611 N N . CYS A 1 196 ? 42.738 63.440 14.639 1.00 19.35 196 CYS A N 1
ATOM 1612 C CA . CYS A 1 196 ? 42.038 64.721 14.796 1.00 24.22 196 CYS A CA 1
ATOM 1613 C C . CYS A 1 196 ? 41.467 64.830 16.203 1.00 23.72 196 CYS A C 1
ATOM 1614 O O . CYS A 1 196 ? 41.613 65.857 16.855 1.00 25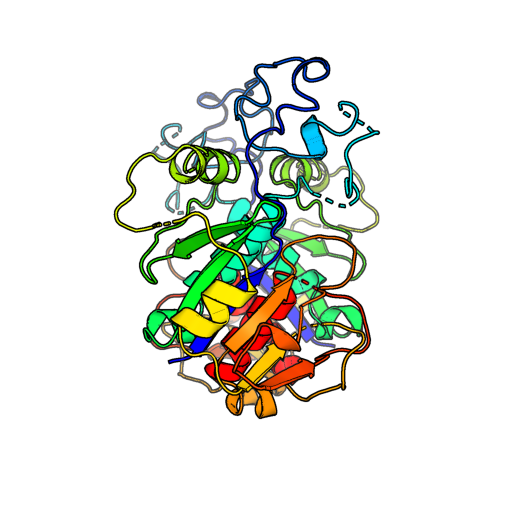.75 196 CYS A O 1
ATOM 1617 N N . GLY A 1 197 ? 40.825 63.752 16.662 1.00 26.57 197 GLY A N 1
ATOM 1618 C CA . GLY A 1 197 ? 40.246 63.689 18.010 1.00 26.85 197 GLY A CA 1
ATOM 1619 C C . GLY A 1 197 ? 41.289 63.904 19.092 1.00 27.25 197 GLY A C 1
ATOM 1620 O O . GLY A 1 197 ? 41.115 64.750 19.962 1.00 28.13 197 GLY A O 1
ATOM 1621 N N . ILE A 1 198 ? 42.381 63.145 19.030 1.00 26.11 198 ILE A N 1
ATOM 1622 C CA . ILE A 1 198 ? 43.474 63.273 20.006 1.00 30.05 198 ILE A CA 1
ATOM 1623 C C . ILE A 1 198 ? 44.068 64.688 20.075 1.00 31.83 198 ILE A C 1
ATOM 1624 O O . ILE A 1 198 ? 44.349 65.200 21.172 1.00 27.81 198 ILE A O 1
ATOM 1629 N N . ILE A 1 199 ? 44.267 65.312 18.913 1.00 28.05 199 ILE A N 1
ATOM 1630 C CA . ILE A 1 199 ? 44.748 66.689 18.871 1.00 30.37 199 ILE A CA 1
ATOM 1631 C C . ILE A 1 199 ? 43.766 67.655 19.545 1.00 30.27 199 ILE A C 1
ATOM 1632 O O . ILE A 1 199 ? 44.169 68.454 20.389 1.00 29.20 199 ILE A O 1
ATOM 1637 N N . CYS A 1 200 ? 42.491 67.591 19.165 1.00 27.09 200 CYS A N 1
ATOM 1638 C CA . CYS A 1 200 ? 41.499 68.521 19.705 1.00 29.50 200 CYS A CA 1
ATOM 1639 C C . CYS A 1 200 ? 41.409 68.388 21.216 1.00 31.12 200 CYS A C 1
ATOM 1640 O O . CYS A 1 200 ? 41.431 69.381 21.933 1.00 28.78 200 CYS A O 1
ATOM 1643 N N . TYR A 1 201 ? 41.331 67.152 21.694 1.00 30.02 201 TYR A N 1
ATOM 1644 C CA . TYR A 1 201 ? 41.230 66.917 23.126 1.00 35.59 201 TYR A CA 1
ATOM 1645 C C . TYR A 1 201 ? 42.519 67.280 23.908 1.00 38.83 201 TYR A C 1
ATOM 1646 O O . TYR A 1 201 ? 42.436 67.803 25.019 1.00 32.26 201 TYR A O 1
ATOM 1655 N N . SER A 1 202 ? 43.690 67.058 23.305 1.00 34.18 202 SER A N 1
ATOM 1656 C CA . SER A 1 202 ? 44.966 67.540 23.865 1.00 31.53 202 SER A CA 1
ATOM 1657 C C . SER A 1 202 ? 45.014 69.066 24.029 1.00 36.24 202 SER A C 1
ATOM 1658 O O . SER A 1 202 ? 45.701 69.576 24.915 1.00 37.41 202 SER A O 1
ATOM 1661 N N . LEU A 1 203 ? 44.289 69.789 23.176 1.00 36.92 203 LEU A N 1
ATOM 1662 C CA . LEU A 1 203 ? 44.263 71.257 23.240 1.00 39.66 203 LEU A CA 1
ATOM 1663 C C . LEU A 1 203 ? 43.299 71.757 24.300 1.00 37.41 203 LEU A C 1
ATOM 1664 O O . LEU A 1 203 ? 43.491 72.845 24.853 1.00 39.75 203 LEU A O 1
ATOM 1669 N N . SER A 1 204 ? 42.256 70.971 24.563 1.00 37.74 204 SER A N 1
ATOM 1670 C CA . SER A 1 204 ? 41.205 71.347 25.514 1.00 42.32 204 SER A CA 1
ATOM 1671 C C . SER A 1 204 ? 41.617 70.984 26.935 1.00 47.71 204 SER A C 1
ATOM 1672 O O . SER A 1 204 ? 41.252 71.659 27.898 1.00 54.84 204 SER A O 1
ATOM 1675 N N . PHE A 1 205 ? 42.383 69.908 27.060 1.00 49.45 205 PHE A N 1
ATOM 1676 C CA . PHE A 1 205 ? 42.663 69.312 28.358 1.00 51.26 205 PHE A CA 1
ATOM 1677 C C . PHE A 1 205 ? 44.166 69.204 28.603 1.00 56.38 205 PHE A C 1
ATOM 1678 O O . PHE A 1 205 ? 44.927 70.140 28.342 1.00 60.92 205 PHE A O 1
ATOM 1687 N N . THR B 1 2 ? 41.619 46.374 32.894 1.00 42.64 2 THR B N 1
ATOM 1688 C CA . THR B 1 2 ? 40.691 46.615 31.753 1.00 41.69 2 THR B CA 1
ATOM 1689 C C . THR B 1 2 ? 39.598 47.624 32.164 1.00 46.29 2 THR B C 1
ATOM 1690 O O . THR B 1 2 ? 39.271 47.763 33.356 1.00 45.13 2 THR B O 1
ATOM 1694 N N . TYR B 1 3 ? 39.071 48.363 31.191 1.00 37.56 3 TYR B N 1
ATOM 1695 C CA . TYR B 1 3 ? 37.947 49.260 31.435 1.00 26.92 3 TYR B CA 1
ATOM 1696 C C . TYR B 1 3 ? 36.746 48.781 30.649 1.00 25.93 3 TYR B C 1
ATOM 1697 O O . TYR B 1 3 ? 36.897 48.242 29.563 1.00 27.93 3 TYR B O 1
ATOM 1706 N N . ASN B 1 4 ? 35.554 48.976 31.195 1.00 23.19 4 ASN B N 1
ATOM 1707 C CA . ASN B 1 4 ? 34.330 48.767 30.437 1.00 24.05 4 ASN B CA 1
ATOM 1708 C C . ASN B 1 4 ? 33.817 50.098 29.902 1.00 27.02 4 ASN B C 1
ATOM 1709 O O . ASN B 1 4 ? 33.737 51.087 30.633 1.00 26.43 4 ASN B O 1
ATOM 1714 N N . ILE B 1 5 ? 33.510 50.144 28.614 1.00 25.57 5 ILE B N 1
ATOM 1715 C CA . ILE B 1 5 ? 32.809 51.310 28.077 1.00 27.92 5 ILE B CA 1
ATOM 1716 C C . ILE B 1 5 ? 31.474 50.857 27.518 1.00 21.39 5 ILE B C 1
ATOM 1717 O O . ILE B 1 5 ? 31.408 49.897 26.760 1.00 20.80 5 ILE B O 1
ATOM 1722 N N . ILE B 1 6 ? 30.413 51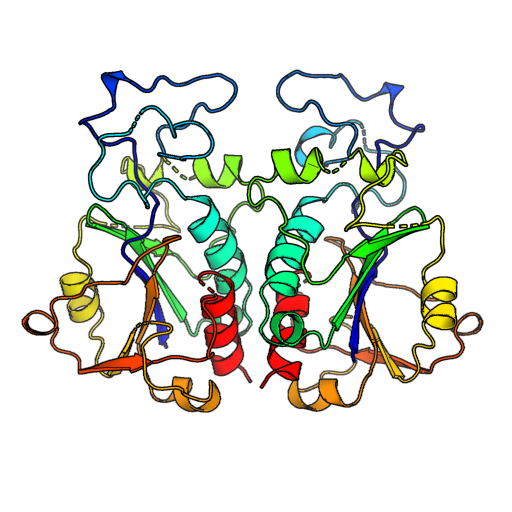.536 27.936 1.00 18.62 6 ILE B N 1
ATOM 1723 C CA . ILE B 1 6 ? 29.060 51.149 27.588 1.00 20.84 6 ILE B CA 1
ATOM 1724 C C . ILE B 1 6 ? 28.329 52.321 26.953 1.00 24.39 6 ILE B C 1
ATOM 1725 O O . ILE B 1 6 ? 28.153 53.370 27.581 1.00 20.88 6 ILE B O 1
ATOM 1730 N N . LEU B 1 7 ? 27.887 52.126 25.714 1.00 20.36 7 LEU B N 1
ATOM 1731 C CA . LEU B 1 7 ? 26.947 53.047 25.103 1.00 22.86 7 LEU B CA 1
ATOM 1732 C C . LEU B 1 7 ? 25.569 52.505 25.395 1.00 18.98 7 LEU B C 1
ATOM 1733 O O . LEU B 1 7 ? 25.221 51.460 24.875 1.00 20.89 7 LEU B O 1
ATOM 1738 N N . ALA B 1 8 ? 24.790 53.227 26.210 1.00 21.97 8 ALA B N 1
ATOM 1739 C CA . ALA B 1 8 ? 23.567 52.695 26.824 1.00 21.08 8 ALA B CA 1
ATOM 1740 C C . ALA B 1 8 ? 22.296 53.386 26.343 1.00 22.03 8 ALA B C 1
ATOM 1741 O O . ALA B 1 8 ? 22.353 54.505 25.852 1.00 21.21 8 ALA B O 1
ATOM 1743 N N . LYS B 1 9 ? 21.161 52.695 26.495 1.00 22.50 9 LYS B N 1
ATOM 1744 C CA . LYS B 1 9 ? 19.865 53.088 25.919 1.00 23.38 9 LYS B CA 1
ATOM 1745 C C . LYS B 1 9 ? 20.019 53.542 24.470 1.00 28.25 9 LYS B C 1
ATOM 1746 O O . LYS B 1 9 ? 19.362 54.493 24.024 1.00 19.16 9 LYS B O 1
ATOM 1752 N N . SER B 1 10 ? 20.885 52.826 23.745 1.00 22.28 10 SER B N 1
ATOM 1753 C CA . SER B 1 10 ? 21.316 53.224 22.418 1.00 24.13 10 SER B CA 1
ATOM 1754 C C . SER B 1 10 ? 20.164 53.178 21.437 1.00 24.86 10 SER B C 1
ATOM 1755 O O . SER B 1 10 ? 19.353 52.245 21.463 1.00 21.87 10 SER B O 1
ATOM 1758 N N . ALA B 1 11 ? 20.130 54.190 20.567 1.00 21.19 11 ALA B N 1
ATOM 1759 C CA . ALA B 1 11 ? 19.075 54.369 19.572 1.00 24.94 11 ALA B CA 1
ATOM 1760 C C . ALA B 1 11 ? 19.298 53.463 18.340 1.00 26.19 11 ALA B C 1
ATOM 1761 O O . ALA B 1 11 ? 19.288 53.924 17.182 1.00 21.75 11 ALA B O 1
ATOM 1763 N N . LEU B 1 12 ? 19.490 52.168 18.620 1.00 24.39 12 LEU B N 1
ATOM 1764 C CA . LEU B 1 12 ? 19.798 51.142 17.620 1.00 22.46 12 LEU B CA 1
ATOM 1765 C C . LEU B 1 12 ? 18.844 49.966 17.820 1.00 22.89 12 LEU B C 1
ATOM 1766 O O . LEU B 1 12 ? 19.047 49.134 18.717 1.00 23.49 12 LEU B O 1
ATOM 1771 N N . GLU B 1 13 ? 17.801 49.905 16.997 1.00 20.31 13 GLU B N 1
ATOM 1772 C CA . GLU B 1 13 ? 16.722 48.929 17.180 1.00 22.77 13 GLU B CA 1
ATOM 1773 C C . GLU B 1 13 ? 16.162 48.460 15.850 1.00 25.11 13 GLU B C 1
ATOM 1774 O O . GLU B 1 13 ? 16.093 49.235 14.894 1.00 21.42 13 GLU B O 1
ATOM 1780 N N . LEU B 1 14 ? 15.701 47.215 15.814 1.00 22.61 14 LEU B N 1
ATOM 1781 C CA . LEU B 1 14 ? 14.848 46.776 14.717 1.00 27.94 14 LEU B CA 1
ATOM 1782 C C . LEU B 1 14 ? 13.551 47.572 14.845 1.00 29.81 14 LEU B C 1
ATOM 1783 O O . LEU B 1 14 ? 13.242 48.098 15.929 1.00 27.55 14 LEU B O 1
ATOM 1788 N N . ILE B 1 15 ? 12.820 47.711 13.746 1.00 26.70 15 ILE B N 1
ATOM 1789 C CA . ILE B 1 15 ? 11.599 48.521 13.762 1.00 30.93 15 ILE B CA 1
ATOM 1790 C C . ILE B 1 15 ? 10.604 48.006 14.825 1.00 28.29 15 ILE B C 1
ATOM 1791 O O . ILE B 1 15 ? 10.240 46.842 14.806 1.00 28.29 15 ILE B O 1
ATOM 1796 N N . PRO B 1 16 ? 10.198 48.873 15.767 1.00 25.11 16 PRO B N 1
ATOM 1797 C CA . PRO B 1 16 ? 9.230 48.501 16.809 1.00 35.39 16 PRO B CA 1
ATOM 1798 C C . PRO B 1 16 ? 7.938 47.945 16.217 1.00 39.81 16 PRO B C 1
ATOM 1799 O O . PRO B 1 16 ? 7.427 48.476 15.215 1.00 35.08 16 PRO B O 1
ATOM 1803 N N . GLU B 1 17 ? 7.436 46.873 16.824 1.00 42.99 17 GLU B N 1
ATOM 1804 C CA . GLU B 1 17 ? 6.186 46.225 16.407 1.00 45.06 17 GLU B CA 1
ATOM 1805 C C . GLU B 1 17 ? 5.041 47.220 16.210 1.00 38.54 17 GLU B C 1
ATOM 1806 O O . GLU B 1 17 ? 4.278 47.091 15.251 1.00 41.02 17 GLU B O 1
ATOM 1812 N N . GLU B 1 18 ? 4.948 48.214 17.100 1.00 41.57 18 GLU B N 1
ATOM 1813 C CA . GLU B 1 18 ? 3.844 49.196 17.098 1.00 43.38 18 GLU B CA 1
ATOM 1814 C C . GLU B 1 18 ? 3.798 50.108 15.876 1.00 43.15 18 GLU B C 1
ATOM 1815 O O . GLU B 1 18 ? 2.786 50.774 15.654 1.00 44.16 18 GLU B O 1
ATOM 1821 N N . ILE B 1 19 ? 4.890 50.179 15.113 1.00 34.94 19 ILE B N 1
ATOM 1822 C CA . ILE B 1 19 ? 4.913 51.001 13.900 1.00 35.30 19 ILE B CA 1
ATOM 1823 C C . ILE B 1 19 ? 5.371 50.236 12.658 1.00 36.00 19 ILE B C 1
ATOM 1824 O O . ILE B 1 19 ? 5.620 50.833 11.610 1.00 38.46 19 ILE B O 1
ATOM 1829 N N . LYS B 1 20 ? 5.469 48.917 12.771 1.00 36.84 20 LYS B N 1
ATOM 1830 C CA . LYS B 1 20 ? 5.806 48.080 11.616 1.00 41.96 20 LYS B CA 1
ATOM 1831 C C . LYS B 1 20 ? 4.865 48.311 10.429 1.00 48.41 20 LYS B C 1
ATOM 1832 O O . LYS B 1 20 ? 5.295 48.227 9.274 1.00 40.72 20 LYS B O 1
ATOM 1838 N N . ASN B 1 21 ? 3.591 48.598 10.713 1.00 44.12 21 ASN B N 1
ATOM 1839 C CA . ASN B 1 21 ? 2.583 48.783 9.651 1.00 48.07 21 ASN B CA 1
ATOM 1840 C C . ASN B 1 21 ? 2.688 50.114 8.900 1.00 43.64 21 ASN B C 1
ATOM 1841 O O . ASN B 1 21 ? 2.064 50.285 7.853 1.00 50.34 21 ASN B O 1
ATOM 1846 N N . LYS B 1 22 ? 3.482 51.044 9.433 1.00 39.50 22 LYS B N 1
ATOM 1847 C CA . LYS B 1 22 ? 3.716 52.348 8.807 1.00 32.79 22 LYS B CA 1
ATOM 1848 C C . LYS B 1 22 ? 5.059 52.438 8.064 1.00 37.16 22 LYS B C 1
ATOM 1849 O O . LYS B 1 22 ? 5.359 53.445 7.428 1.00 34.87 22 LYS B O 1
ATOM 1855 N N . ILE B 1 23 ? 5.871 51.392 8.160 1.00 35.31 23 ILE B N 1
ATOM 1856 C CA . ILE B 1 23 ? 7.213 51.411 7.590 1.00 39.49 23 ILE B CA 1
ATOM 1857 C C . ILE B 1 23 ? 7.397 50.207 6.676 1.00 41.05 23 ILE B C 1
ATOM 1858 O O . ILE B 1 23 ? 7.145 49.069 7.076 1.00 43.59 23 ILE B O 1
ATOM 1863 N N . ARG B 1 24 ? 7.826 50.471 5.448 1.00 37.44 24 ARG B N 1
ATOM 1864 C CA . ARG B 1 24 ? 8.177 49.414 4.509 1.00 40.77 24 ARG B CA 1
ATOM 1865 C C . ARG B 1 24 ? 9.618 49.552 4.022 1.00 35.11 24 ARG B C 1
ATOM 1866 O O . ARG B 1 24 ? 10.138 50.664 3.903 1.00 35.38 24 ARG B O 1
ATOM 1874 N N . LYS B 1 25 ? 10.264 48.413 3.767 1.00 32.59 25 LYS B N 1
ATOM 1875 C CA . LYS B 1 25 ? 11.565 48.394 3.112 1.00 37.49 25 LYS B CA 1
ATOM 1876 C C . LYS B 1 25 ? 11.468 49.116 1.767 1.00 31.09 25 LYS B C 1
ATOM 1877 O O . LYS B 1 25 ? 10.478 48.971 1.054 1.00 32.06 25 LYS B O 1
ATOM 1883 N N . SER B 1 26 ? 12.486 49.903 1.438 1.00 28.49 26 SER B N 1
ATOM 1884 C CA . SER B 1 26 ? 12.552 50.561 0.135 1.00 25.53 26 SER B CA 1
ATOM 1885 C C . SER B 1 26 ? 13.932 50.306 -0.475 1.00 30.44 26 SER B C 1
ATOM 1886 O O . SER B 1 26 ? 14.799 49.695 0.170 1.00 24.40 26 SER B O 1
ATOM 1889 N N . ARG B 1 27 ? 14.147 50.769 -1.704 1.00 21.49 27 ARG B N 1
ATOM 1890 C CA . ARG B 1 27 ? 15.469 50.657 -2.321 1.00 27.21 27 ARG B CA 1
ATOM 1891 C C . ARG B 1 27 ? 16.410 51.710 -1.739 1.00 28.28 27 ARG B C 1
ATOM 1892 O O . ARG B 1 27 ? 17.627 51.512 -1.677 1.00 31.09 27 ARG B O 1
ATOM 1900 N N . VAL B 1 28 ? 15.839 52.834 -1.332 1.00 20.75 28 VAL B N 1
ATOM 1901 C CA . VAL B 1 28 ? 16.591 53.902 -0.679 1.00 26.17 28 VAL B CA 1
ATOM 1902 C C . VAL B 1 28 ? 17.088 53.460 0.721 1.00 23.48 28 VAL B C 1
ATOM 1903 O O . VAL B 1 28 ? 18.191 53.816 1.138 1.00 26.57 28 VAL B O 1
ATOM 1907 N N . TYR B 1 29 ? 16.270 52.694 1.431 1.00 22.47 29 TYR B N 1
ATOM 1908 C CA . TYR B 1 29 ? 16.631 52.193 2.759 1.00 25.95 29 TYR B CA 1
ATOM 1909 C C . TYR B 1 29 ? 15.983 50.829 2.975 1.00 20.66 29 TYR B C 1
ATOM 1910 O O . TYR B 1 29 ? 14.817 50.732 3.326 1.00 25.87 29 TYR B O 1
ATOM 1919 N N . LYS B 1 30 ? 16.746 49.772 2.756 1.00 25.74 30 LYS B N 1
ATOM 1920 C CA . LYS B 1 30 ? 16.191 48.411 2.772 1.00 24.98 30 LYS B CA 1
ATOM 1921 C C . LYS B 1 30 ? 16.309 47.709 4.119 1.00 28.87 30 LYS B C 1
ATOM 1922 O O . LYS B 1 30 ? 15.971 46.534 4.222 1.00 31.44 30 LYS B O 1
ATOM 1928 N N . TYR B 1 31 ? 16.802 48.412 5.139 1.00 24.47 31 TYR B N 1
ATOM 1929 C CA . TYR B 1 31 ? 17.155 47.779 6.414 1.00 27.48 31 TYR B CA 1
ATOM 1930 C C . TYR B 1 31 ? 15.989 47.786 7.386 1.00 28.86 31 TYR B C 1
ATOM 1931 O O . TYR B 1 31 ? 15.177 48.709 7.371 1.00 30.09 31 TYR B O 1
ATOM 1940 N N . ASP B 1 32 ? 15.916 46.759 8.231 1.00 24.75 32 ASP B N 1
ATOM 1941 C CA . ASP B 1 32 ? 14.901 46.700 9.280 1.00 24.37 32 ASP B CA 1
ATOM 1942 C C . ASP B 1 32 ? 15.289 47.446 10.571 1.00 28.17 32 ASP B C 1
ATOM 1943 O O . ASP B 1 32 ? 14.698 47.210 11.617 1.00 27.79 32 ASP B O 1
ATOM 1948 N N . ILE B 1 33 ? 16.267 48.344 10.484 1.00 25.40 33 ILE B N 1
ATOM 1949 C CA . ILE B 1 33 ? 16.703 49.155 11.623 1.00 22.95 33 ILE B CA 1
ATOM 1950 C C . ILE B 1 33 ? 16.044 50.540 11.564 1.00 25.52 33 ILE B C 1
ATOM 1951 O O . ILE B 1 33 ? 16.035 51.185 10.510 1.00 21.44 33 ILE B O 1
ATOM 1956 N N . LEU B 1 34 ? 15.495 50.993 12.693 1.00 25.24 34 LEU B N 1
ATOM 1957 C CA . LEU B 1 34 ? 14.812 52.295 12.771 1.00 24.47 34 LEU B CA 1
ATOM 1958 C C . LEU B 1 34 ? 15.804 53.435 12.588 1.00 24.20 34 LEU B C 1
ATOM 1959 O O . LEU B 1 34 ? 16.825 53.482 13.267 1.00 23.59 34 LEU B O 1
ATOM 1964 N N . ASP B 1 35 ? 15.496 54.345 11.665 1.00 22.49 35 ASP B N 1
ATOM 1965 C CA . ASP B 1 35 ? 16.327 55.525 11.394 1.00 26.18 35 ASP B CA 1
ATOM 1966 C C . ASP B 1 35 ? 15.399 56.693 11.092 1.00 25.70 35 ASP B C 1
ATOM 1967 O O . ASP B 1 35 ? 14.715 56.694 10.058 1.00 23.37 35 ASP B O 1
ATOM 1972 N N . SER B 1 36 ? 15.391 57.681 11.985 1.00 21.35 36 SER B N 1
ATOM 1973 C CA . SER B 1 36 ? 14.509 58.835 11.859 1.00 25.33 36 SER B CA 1
ATOM 1974 C C . SER B 1 36 ? 14.766 59.715 10.616 1.00 27.88 36 SER B C 1
ATOM 1975 O O . SER B 1 36 ? 13.907 60.522 10.250 1.00 24.25 36 SER B O 1
ATOM 1978 N N . ASN B 1 37 ? 15.925 59.569 9.966 1.00 24.43 37 ASN B N 1
ATOM 1979 C CA . ASN B 1 37 ? 16.144 60.251 8.661 1.00 27.77 37 ASN B CA 1
ATOM 1980 C C . ASN B 1 37 ? 15.206 59.715 7.568 1.00 26.57 37 ASN B C 1
ATOM 1981 O O . ASN B 1 37 ? 14.864 60.419 6.615 1.00 28.03 37 ASN B O 1
ATOM 1986 N N . TYR B 1 38 ? 14.784 58.470 7.718 1.00 23.41 38 TYR B N 1
ATOM 1987 C CA . TYR B 1 38 ? 13.951 57.821 6.720 1.00 26.46 38 TYR B CA 1
ATOM 1988 C C . TYR B 1 38 ? 12.549 57.535 7.255 1.00 27.98 38 TYR B C 1
ATOM 1989 O O . TYR B 1 38 ? 11.592 57.461 6.479 1.00 27.79 38 TYR B O 1
ATOM 1998 N N . HIS B 1 39 ? 12.429 57.422 8.580 1.00 23.83 39 HIS B N 1
ATOM 1999 C CA . HIS B 1 39 ? 11.207 56.930 9.228 1.00 24.33 39 HIS B CA 1
ATOM 2000 C C . HIS B 1 39 ? 10.503 57.933 10.160 1.00 25.35 39 HIS B C 1
ATOM 2001 O O . HIS B 1 39 ? 9.662 57.530 10.949 1.00 27.77 39 HIS B O 1
ATOM 2008 N N . TYR B 1 40 ? 10.836 59.216 10.061 1.00 24.08 40 TYR B N 1
ATOM 2009 C CA . TYR B 1 40 ? 10.399 60.210 11.043 1.00 30.87 40 TYR B CA 1
ATOM 2010 C C . TYR B 1 40 ? 8.883 60.240 11.235 1.00 33.50 40 TYR B C 1
ATOM 2011 O O . TYR B 1 40 ? 8.407 60.203 12.364 1.00 31.91 40 TYR B O 1
ATOM 2020 N N . LYS B 1 41 ? 8.132 60.269 10.137 1.00 33.92 41 LYS B N 1
ATOM 2021 C CA . LYS B 1 41 ? 6.670 60.415 10.222 1.00 39.03 41 LYS B CA 1
ATOM 2022 C C . LYS B 1 41 ? 6.033 59.195 10.879 1.00 34.04 41 LYS B C 1
ATOM 2023 O O . LYS B 1 41 ? 5.140 59.334 11.714 1.00 36.39 41 LYS B O 1
ATOM 2029 N N . ALA B 1 42 ? 6.514 58.006 10.530 1.00 26.81 42 ALA B N 1
ATOM 2030 C CA . ALA B 1 42 ? 6.021 56.768 11.138 1.00 30.71 42 ALA B CA 1
ATOM 2031 C C . ALA B 1 42 ? 6.279 56.667 12.651 1.00 35.87 42 ALA B C 1
ATOM 2032 O O . ALA B 1 42 ? 5.606 55.898 13.342 1.00 33.93 42 ALA B O 1
ATOM 2042 N N . GLU B 1 44 ? 5.842 59.173 14.713 1.00 42.33 44 GLU B N 1
ATOM 2043 C CA . GLU B 1 44 ? 5.032 60.250 15.305 1.00 44.49 44 GLU B CA 1
ATOM 2044 C C . GLU B 1 44 ? 4.517 59.951 16.707 1.00 37.34 44 GLU B C 1
ATOM 2045 O O . GLU B 1 44 ? 4.662 60.779 17.607 1.00 41.63 44 GLU B O 1
ATOM 2051 N N . LYS B 1 45 ? 3.937 58.769 16.889 1.00 34.36 45 LYS B N 1
ATOM 2052 C CA . LYS B 1 45 ? 3.321 58.400 18.164 1.00 47.99 45 LYS B CA 1
ATOM 2053 C C . LYS B 1 45 ? 4.112 57.335 18.925 1.00 46.00 45 LYS B C 1
ATOM 2054 O O . LYS B 1 45 ? 3.590 56.708 19.854 1.00 48.35 45 LYS B O 1
ATOM 2060 N N . LEU B 1 46 ? 5.372 57.135 18.533 1.00 43.50 46 LEU B N 1
ATOM 2061 C CA . LEU B 1 46 ? 6.252 56.195 19.218 1.00 34.50 46 LEU B CA 1
ATOM 2062 C C . LEU B 1 46 ? 6.703 56.775 20.556 1.00 30.34 46 LEU B C 1
ATOM 2063 O O . LEU B 1 46 ? 7.107 57.934 20.635 1.00 38.47 46 LEU B O 1
ATOM 2068 N N . LYS B 1 47 ? 6.628 55.962 21.603 1.00 30.99 47 LYS B N 1
ATOM 2069 C CA . LYS B 1 47 ? 7.143 56.332 22.918 1.00 30.75 47 LYS B CA 1
ATOM 2070 C C . LYS B 1 47 ? 8.622 56.714 22.813 1.00 30.78 47 LYS B C 1
ATOM 2071 O O . LYS B 1 47 ? 9.368 56.088 22.062 1.00 37.01 47 LYS B O 1
ATOM 2077 N N . ASP B 1 48 ? 9.030 57.743 23.552 1.00 29.56 48 ASP B N 1
ATOM 2078 C CA . ASP B 1 48 ? 10.416 58.239 23.563 1.00 35.50 48 ASP B CA 1
ATOM 2079 C C . ASP B 1 48 ? 11.036 58.439 22.162 1.00 41.77 48 ASP B C 1
ATOM 2080 O O . ASP B 1 48 ? 12.264 58.323 21.994 1.00 32.39 48 ASP B O 1
ATOM 2085 N N . LYS B 1 49 ? 10.191 58.770 21.183 1.00 34.45 49 LYS B N 1
ATOM 2086 C CA . LYS B 1 49 ? 10.615 58.928 19.784 1.00 37.12 49 LYS B CA 1
ATOM 2087 C C . LYS B 1 49 ? 11.853 59.799 19.644 1.00 35.36 49 LYS B C 1
ATOM 2088 O O . LYS B 1 49 ? 12.674 59.574 18.761 1.00 33.42 49 LYS B O 1
ATOM 2094 N N . GLU B 1 50 ? 11.983 60.785 20.526 1.00 32.37 50 GLU B N 1
ATOM 2095 C CA . GLU B 1 50 ? 13.053 61.769 20.442 1.00 29.07 50 GLU B CA 1
ATOM 2096 C C . GLU B 1 50 ? 14.432 61.208 20.806 1.00 32.04 50 GLU B C 1
ATOM 2097 O O . GLU B 1 50 ? 15.448 61.844 20.537 1.00 32.65 50 GLU B O 1
ATOM 2111 N N . ARG B 1 52 ? 15.135 57.803 20.032 1.00 26.33 52 ARG B N 1
ATOM 2112 C CA . ARG B 1 52 ? 15.218 56.566 19.247 1.00 26.90 52 ARG B CA 1
ATOM 2113 C C . ARG B 1 52 ? 15.469 56.835 17.760 1.00 22.49 52 ARG B C 1
ATOM 2114 O O . ARG B 1 52 ? 15.309 57.959 17.291 1.00 24.29 52 ARG B O 1
ATOM 2122 N N . GLY B 1 53 ? 15.863 55.797 17.033 1.00 19.05 53 GLY B N 1
ATOM 2123 C CA . GLY B 1 53 ? 16.041 55.887 15.590 1.00 22.77 53 GLY B CA 1
ATOM 2124 C C . GLY B 1 53 ? 17.253 56.687 15.155 1.00 24.55 53 GLY B C 1
ATOM 2125 O O . GLY B 1 53 ? 17.161 57.495 14.233 1.00 22.72 53 GLY B O 1
ATOM 2126 N N . ARG B 1 54 ? 18.388 56.469 15.820 1.00 20.93 54 ARG B N 1
ATOM 2127 C CA . ARG B 1 54 ? 19.632 57.156 15.463 1.00 18.25 54 ARG B CA 1
ATOM 2128 C C . ARG B 1 54 ? 20.850 56.217 15.453 1.00 19.18 54 ARG B C 1
ATOM 2129 O O . ARG B 1 54 ? 21.784 56.407 16.234 1.00 19.02 54 ARG B O 1
ATOM 2137 N N . PRO B 1 55 ? 20.854 55.214 14.554 1.00 21.40 55 PRO B N 1
ATOM 2138 C CA . PRO B 1 55 ? 21.973 54.259 14.509 1.00 22.28 55 PRO B CA 1
ATOM 2139 C C . PRO B 1 55 ? 23.297 54.934 14.195 1.00 21.04 55 PRO B C 1
ATOM 2140 O O . PRO B 1 55 ? 24.344 54.411 14.565 1.00 22.62 55 PRO B O 1
ATOM 2144 N N . ASP B 1 56 ? 23.250 56.107 13.565 1.00 22.04 56 ASP B N 1
ATOM 2145 C CA . ASP B 1 56 ? 24.474 56.839 13.199 1.00 23.15 56 ASP B CA 1
ATOM 2146 C C . ASP B 1 56 ? 25.317 57.262 14.410 1.00 22.65 56 ASP B C 1
ATOM 2147 O O . ASP B 1 56 ? 26.547 57.303 14.342 1.00 22.66 56 ASP B O 1
ATOM 2152 N N . ILE B 1 57 ? 24.653 57.592 15.516 1.00 23.33 57 ILE B N 1
ATOM 2153 C CA . ILE B 1 57 ? 25.350 57.898 16.766 1.00 24.23 57 ILE B CA 1
ATOM 2154 C C . ILE B 1 57 ? 26.263 56.747 17.220 1.00 21.80 57 ILE B C 1
ATOM 2155 O O . ILE B 1 57 ? 27.412 56.965 17.638 1.00 21.11 57 ILE B O 1
ATOM 2160 N N . ILE B 1 58 ? 25.743 55.527 17.122 1.00 20.94 58 ILE B N 1
ATOM 2161 C CA . ILE B 1 58 ? 26.476 54.311 17.475 1.00 20.14 58 ILE B CA 1
ATOM 2162 C C . ILE B 1 58 ? 27.608 54.043 16.476 1.00 22.83 58 ILE B C 1
ATOM 2163 O O . ILE B 1 58 ? 28.736 53.708 16.872 1.00 21.08 58 ILE B O 1
ATOM 2168 N N . HIS B 1 59 ? 27.312 54.216 15.188 1.00 19.61 59 HIS B N 1
ATOM 2169 C CA . HIS B 1 59 ? 28.331 54.097 14.145 1.00 20.43 59 HIS B CA 1
ATOM 2170 C C . HIS B 1 59 ? 29.571 54.944 14.432 1.00 21.48 59 HIS B C 1
ATOM 2171 O O . HIS B 1 59 ? 30.673 54.400 14.566 1.00 20.03 59 HIS B O 1
ATOM 2178 N N . ILE B 1 60 ? 29.381 56.261 14.572 1.00 17.96 60 ILE B N 1
ATOM 2179 C CA . ILE B 1 60 ? 30.479 57.202 14.791 1.00 18.33 60 ILE B CA 1
ATOM 2180 C C . ILE B 1 60 ? 31.198 56.975 16.139 1.00 21.27 60 ILE B C 1
ATOM 2181 O O . ILE B 1 60 ? 32.415 57.043 16.206 1.00 18.53 60 ILE B O 1
ATOM 2186 N N . SER B 1 61 ? 30.436 56.717 17.199 1.00 19.67 61 SER B N 1
ATOM 2187 C CA . SER B 1 61 ? 30.999 56.379 18.508 1.00 19.35 61 SER B CA 1
ATOM 2188 C C . SER B 1 61 ? 31.894 55.146 18.446 1.00 17.79 61 SER B C 1
ATOM 2189 O O . SER B 1 61 ? 32.978 55.156 19.003 1.00 21.96 61 SER B O 1
ATOM 2192 N N . LEU B 1 62 ? 31.435 54.095 17.776 1.00 17.55 62 LEU B N 1
ATOM 2193 C CA . LEU B 1 62 ? 32.200 52.847 17.690 1.00 21.36 62 LEU B CA 1
ATOM 2194 C C . LEU B 1 62 ? 33.431 52.963 16.785 1.00 25.11 62 LEU B C 1
ATOM 2195 O O . LEU B 1 62 ? 34.473 52.368 17.078 1.00 22.50 62 LEU B O 1
ATOM 2200 N N . LEU B 1 63 ? 33.321 53.741 15.708 1.00 20.55 63 LEU B N 1
ATOM 2201 C CA . LEU B 1 63 ? 34.504 54.111 14.914 1.00 22.46 63 LEU B CA 1
ATOM 2202 C C . LEU B 1 63 ? 35.593 54.792 15.762 1.00 22.58 63 LEU B C 1
ATOM 2203 O O . LEU B 1 63 ? 36.780 54.500 15.596 1.00 24.40 63 LEU B O 1
ATOM 2208 N N . ASN B 1 64 ? 35.189 55.679 16.675 1.00 20.56 64 ASN B N 1
ATOM 2209 C CA . ASN B 1 64 ? 36.121 56.337 17.594 1.00 21.68 64 ASN B CA 1
ATOM 2210 C C . ASN B 1 64 ? 36.709 55.370 18.616 1.00 24.16 64 ASN B C 1
ATOM 2211 O O . ASN B 1 64 ? 37.922 55.294 18.783 1.00 22.80 64 ASN B O 1
ATOM 2216 N N . ILE B 1 65 ? 35.839 54.620 19.281 1.00 21.01 65 ILE B N 1
ATOM 2217 C CA . ILE B 1 65 ? 36.265 53.688 20.316 1.00 23.77 65 ILE B CA 1
ATOM 2218 C C . ILE B 1 65 ? 37.230 52.628 19.774 1.00 22.46 65 ILE B C 1
ATOM 2219 O O . ILE B 1 65 ? 38.320 52.438 20.326 1.00 20.80 65 ILE B O 1
ATOM 2224 N N . LEU B 1 66 ? 36.831 51.962 18.693 1.00 20.02 66 LEU B N 1
ATOM 2225 C CA . LEU B 1 66 ? 37.587 50.843 18.155 1.00 22.41 66 LEU B CA 1
ATOM 2226 C C . LEU B 1 66 ? 38.967 51.225 17.641 1.00 28.01 66 LEU B C 1
ATOM 2227 O O . LEU B 1 66 ? 39.889 50.404 17.669 1.00 25.14 66 LEU B O 1
ATOM 2232 N N . ASP B 1 67 ? 39.113 52.457 17.167 1.00 24.20 67 ASP B N 1
ATOM 2233 C CA . ASP B 1 67 ? 40.413 52.893 16.678 1.00 25.62 67 ASP B CA 1
ATOM 2234 C C . ASP B 1 67 ? 41.263 53.600 17.731 1.00 24.62 67 ASP B C 1
ATOM 2235 O O . ASP B 1 67 ? 42.374 54.027 17.423 1.00 26.19 67 ASP B O 1
ATOM 2240 N N . SER B 1 68 ? 40.752 53.753 18.957 1.00 23.94 68 SER B N 1
ATOM 2241 C CA . SER B 1 68 ? 41.509 54.455 20.012 1.00 22.12 68 SER B CA 1
ATOM 2242 C C . SER B 1 68 ? 42.760 53.662 20.430 1.00 21.28 68 SER B C 1
ATOM 2243 O O . SER B 1 68 ? 42.724 52.440 20.447 1.00 20.73 68 SER B O 1
ATOM 2246 N N . PRO B 1 69 ? 43.872 54.357 20.761 1.00 28.97 69 PRO B N 1
ATOM 2247 C CA . PRO B 1 69 ? 45.051 53.678 21.332 1.00 32.72 69 PRO B CA 1
ATOM 2248 C C . PRO B 1 69 ? 44.718 52.747 22.518 1.00 29.39 69 PRO B C 1
ATOM 2249 O O . PRO B 1 69 ? 45.175 51.622 22.545 1.00 30.32 69 PRO B O 1
ATOM 2253 N N . ILE B 1 70 ? 43.891 53.185 23.459 1.00 29.59 70 ILE B N 1
ATOM 2254 C CA . ILE B 1 70 ? 43.470 52.304 24.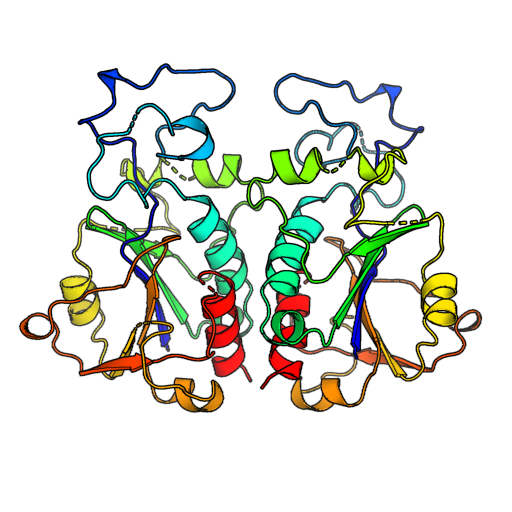558 1.00 26.36 70 ILE B CA 1
ATOM 2255 C C . ILE B 1 70 ? 42.833 50.982 24.078 1.00 29.43 70 ILE B C 1
ATOM 2256 O O . ILE B 1 70 ? 43.026 49.927 24.694 1.00 29.16 70 ILE B O 1
ATOM 2261 N N . ASN B 1 71 ? 42.102 51.019 22.966 1.00 25.64 71 ASN B N 1
ATOM 2262 C CA . ASN B 1 71 ? 41.576 49.791 22.394 1.00 24.09 71 ASN B CA 1
ATOM 2263 C C . ASN B 1 71 ? 42.614 48.957 21.648 1.00 26.38 71 ASN B C 1
ATOM 2264 O O . ASN B 1 71 ? 42.539 47.729 21.681 1.00 27.69 71 ASN B O 1
ATOM 2269 N N . HIS B 1 72 ? 43.544 49.612 20.950 1.00 25.81 72 HIS B N 1
ATOM 2270 C CA . HIS B 1 72 ? 44.638 48.890 20.286 1.00 32.24 72 HIS B CA 1
ATOM 2271 C C . HIS B 1 72 ? 45.496 48.151 21.326 1.00 27.60 72 HIS B C 1
ATOM 2272 O O . HIS B 1 72 ? 46.034 47.092 21.052 1.00 34.13 72 HIS B O 1
ATOM 2279 N N . GLU B 1 73 ? 45.590 48.717 22.521 1.00 30.80 73 GLU B N 1
ATOM 2280 C CA . GLU B 1 73 ? 46.291 48.093 23.641 1.00 35.90 73 GLU B CA 1
ATOM 2281 C C . GLU B 1 73 ? 45.469 47.004 24.361 1.00 38.56 73 GLU B C 1
ATOM 2282 O O . GLU B 1 73 ? 45.933 46.410 25.336 1.00 42.28 73 GLU B O 1
ATOM 2288 N N . LYS B 1 74 ? 44.252 46.746 23.887 1.00 34.03 74 LYS B N 1
ATOM 2289 C CA . LYS B 1 74 ? 43.401 45.691 24.442 1.00 31.42 74 LYS B CA 1
ATOM 2290 C C . LYS B 1 74 ? 42.959 45.954 25.888 1.00 35.55 74 LYS B C 1
ATOM 2291 O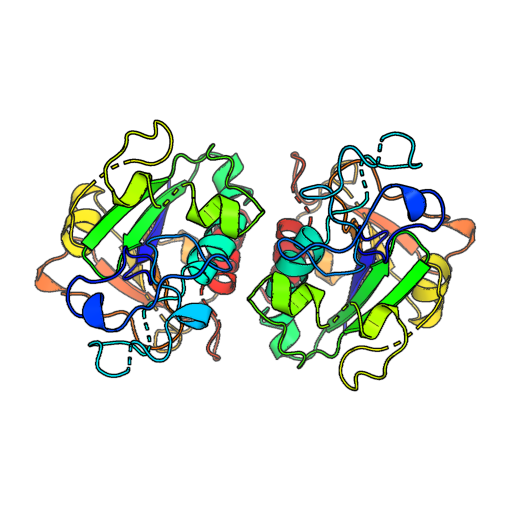 O . LYS B 1 74 ? 42.716 45.019 26.652 1.00 36.59 74 LYS B O 1
ATOM 2297 N N . LYS B 1 75 ? 42.834 47.231 26.246 1.00 29.52 75 LYS B N 1
ATOM 2298 C CA . LYS B 1 75 ? 42.445 47.614 27.598 1.00 29.95 75 LYS B CA 1
ATOM 2299 C C . LYS B 1 75 ? 40.981 48.021 27.757 1.00 29.24 75 LYS B C 1
ATOM 2300 O O . LYS B 1 75 ? 40.609 48.555 28.802 1.00 32.11 75 LYS B O 1
ATOM 2306 N N . LEU B 1 76 ? 40.164 47.754 26.735 1.00 25.64 76 LEU B N 1
ATOM 2307 C CA . LEU B 1 76 ? 38.724 48.034 26.777 1.00 25.10 76 LEU B CA 1
ATOM 2308 C C . LEU B 1 76 ? 37.851 46.807 26.562 1.00 23.58 76 LEU B C 1
ATOM 2309 O O . LEU B 1 76 ? 38.147 45.955 25.707 1.00 25.53 76 LEU B O 1
ATOM 2314 N N . ASN B 1 77 ? 36.768 46.744 27.328 1.00 20.71 77 ASN B N 1
ATOM 2315 C CA . ASN B 1 77 ? 35.621 45.899 27.015 1.00 30.18 77 ASN B CA 1
ATOM 2316 C C . ASN B 1 77 ? 34.504 46.835 26.549 1.00 22.05 77 ASN B C 1
ATOM 2317 O O . ASN B 1 77 ? 34.208 47.825 27.218 1.00 23.03 77 ASN B O 1
ATOM 2322 N N . ILE B 1 78 ? 33.914 46.530 25.402 1.00 19.90 78 ILE B N 1
ATOM 2323 C CA . ILE B 1 78 ? 33.014 47.468 24.717 1.00 23.19 78 ILE B CA 1
ATOM 2324 C C . ILE B 1 78 ? 31.620 46.884 24.605 1.00 19.79 78 ILE B C 1
ATOM 2325 O O . ILE B 1 78 ? 31.464 45.779 24.102 1.00 25.47 78 ILE B O 1
ATOM 2330 N N . TYR B 1 79 ? 30.620 47.630 25.055 1.00 19.77 79 TYR B N 1
ATOM 2331 C CA . TYR B 1 79 ? 29.228 47.167 25.035 1.00 21.78 79 TYR B CA 1
ATOM 2332 C C . TYR B 1 79 ? 28.299 48.217 24.463 1.00 21.14 79 TYR B C 1
ATOM 2333 O O . TYR B 1 79 ? 28.427 49.406 24.756 1.00 19.42 79 TYR B O 1
ATOM 2342 N N . ILE B 1 80 ? 27.350 47.761 23.656 1.00 20.79 80 ILE B N 1
ATOM 2343 C CA . ILE B 1 80 ? 26.236 48.588 23.245 1.00 20.67 80 ILE B CA 1
ATOM 2344 C C . ILE B 1 80 ? 25.010 48.060 23.959 1.00 21.97 80 ILE B C 1
ATOM 2345 O O . ILE B 1 80 ? 24.591 46.941 23.710 1.00 24.64 80 ILE B O 1
ATOM 2350 N N . HIS B 1 81 ? 24.429 48.852 24.845 1.00 18.28 81 HIS B N 1
ATOM 2351 C CA . HIS B 1 81 ? 23.125 48.488 25.394 1.00 19.70 81 HIS B CA 1
ATOM 2352 C C . HIS B 1 81 ? 22.085 49.337 24.662 1.00 15.92 81 HIS B C 1
ATOM 2353 O O . HIS B 1 81 ? 22.281 50.525 24.492 1.00 17.84 81 HIS B O 1
ATOM 2360 N N . THR B 1 82 ? 21.006 48.720 24.202 1.00 20.91 82 THR B N 1
ATOM 2361 C CA . THR B 1 82 ? 20.054 49.413 23.332 1.00 22.34 82 THR B CA 1
ATOM 2362 C C . THR B 1 82 ? 18.790 49.764 24.092 1.00 26.99 82 THR B C 1
ATOM 2363 O O . THR B 1 82 ? 18.563 49.250 25.201 1.00 22.93 82 THR B O 1
ATOM 2367 N N . TYR B 1 83 ? 17.966 50.618 23.477 1.00 21.75 83 TYR B N 1
ATOM 2368 C CA . TYR B 1 83 ? 16.725 51.081 24.086 1.00 24.84 83 TYR B CA 1
ATOM 2369 C C . TYR B 1 83 ? 15.840 49.906 24.503 1.00 27.15 83 TYR B C 1
ATOM 2370 O O . TYR B 1 83 ? 15.248 49.931 25.588 1.00 27.06 83 TYR B O 1
ATOM 2379 N N . ASP B 1 84 ? 15.773 48.869 23.663 1.00 23.78 84 ASP B N 1
ATOM 2380 C CA . ASP B 1 84 ? 14.909 47.715 23.938 1.00 25.64 84 ASP B CA 1
ATOM 2381 C C . ASP B 1 84 ? 15.633 46.561 24.637 1.00 26.13 84 ASP B C 1
ATOM 2382 O O . ASP B 1 84 ? 15.283 45.398 24.446 1.00 28.05 84 ASP B O 1
ATOM 2387 N N . ASP B 1 85 ? 16.659 46.892 25.423 1.00 27.20 85 ASP B N 1
ATOM 2388 C CA . ASP B 1 85 ? 17.372 45.933 26.274 1.00 27.48 85 ASP B CA 1
ATOM 2389 C C . ASP B 1 85 ? 17.988 44.731 25.556 1.00 27.81 85 ASP B C 1
ATOM 2390 O O . ASP B 1 85 ? 17.777 43.574 25.946 1.00 25.60 85 ASP B O 1
ATOM 2395 N N . LYS B 1 86 ? 18.758 45.005 24.512 1.00 25.49 86 LYS B N 1
ATOM 2396 C CA . LYS B 1 86 ? 19.697 44.021 23.982 1.00 23.51 86 LYS B CA 1
ATOM 2397 C C . LYS B 1 86 ? 21.087 44.571 24.274 1.00 24.40 86 LYS B C 1
ATOM 2398 O O . LYS B 1 86 ? 21.263 45.778 24.381 1.00 23.30 86 LYS B O 1
ATOM 2404 N N . VAL B 1 87 ? 22.060 43.680 24.425 1.00 25.54 87 VAL B N 1
ATOM 2405 C CA . VAL B 1 87 ? 23.434 44.072 24.716 1.00 22.36 87 VAL B CA 1
ATOM 2406 C C . VAL B 1 87 ? 24.296 43.433 23.659 1.00 22.15 87 VAL B C 1
ATOM 2407 O O . VAL B 1 87 ? 24.233 42.223 23.456 1.00 21.27 87 VAL B O 1
ATOM 2411 N N . LEU B 1 88 ? 25.054 44.263 22.954 1.00 20.26 88 LEU B N 1
ATOM 2412 C CA . LEU B 1 88 ? 26.017 43.783 21.984 1.00 23.16 88 LEU B CA 1
ATOM 2413 C C . LEU B 1 88 ? 27.398 43.914 22.580 1.00 22.20 88 LEU B C 1
ATOM 2414 O O . LEU B 1 88 ? 27.808 45.011 22.957 1.00 24.00 88 LEU B O 1
ATOM 2419 N N . LYS B 1 89 ? 28.112 42.798 22.677 1.00 22.04 89 LYS B N 1
ATOM 2420 C CA . LYS B 1 89 ? 29.494 42.850 23.105 1.00 26.26 89 LYS B CA 1
ATOM 2421 C C . LYS B 1 89 ? 30.369 42.909 21.866 1.00 22.64 89 LYS B C 1
ATOM 2422 O O . LYS B 1 89 ? 30.330 42.005 21.035 1.00 23.09 89 LYS B O 1
ATOM 2428 N N . ILE B 1 90 ? 31.169 43.967 21.772 1.00 23.73 90 ILE B N 1
ATOM 2429 C CA . ILE B 1 90 ? 31.980 44.239 20.589 1.00 25.10 90 ILE B CA 1
ATOM 2430 C C . ILE B 1 90 ? 33.440 43.783 20.786 1.00 24.92 90 ILE B C 1
ATOM 2431 O O . ILE B 1 90 ? 34.161 44.341 21.611 1.00 22.24 90 ILE B O 1
ATOM 2436 N N . ASN B 1 91 ? 33.884 42.793 20.013 1.00 25.19 91 ASN B N 1
ATOM 2437 C CA . ASN B 1 91 ? 35.289 42.369 20.090 1.00 22.47 91 ASN B CA 1
ATOM 2438 C C . ASN B 1 91 ? 36.210 43.535 19.744 1.00 23.47 91 ASN B C 1
ATOM 2439 O O . ASN B 1 91 ? 35.975 44.226 18.745 1.00 25.76 91 ASN B O 1
ATOM 2444 N N . PRO B 1 92 ? 37.252 43.774 20.568 1.00 24.51 92 PRO B N 1
ATOM 2445 C CA . PRO B 1 92 ? 38.261 44.806 20.303 1.00 26.89 92 PRO B CA 1
ATOM 2446 C C . PRO B 1 92 ? 38.849 44.835 18.880 1.00 26.99 92 PRO B C 1
ATOM 2447 O O . PRO B 1 92 ? 39.267 45.903 18.429 1.00 26.80 92 PRO B O 1
ATOM 2451 N N . GLU B 1 93 ? 38.888 43.689 18.198 1.00 24.57 93 GLU B N 1
ATOM 2452 C CA . GLU B 1 93 ? 39.434 43.617 16.831 1.00 33.36 93 GLU B CA 1
ATOM 2453 C C . GLU B 1 93 ? 38.379 43.709 15.724 1.00 31.83 93 GLU B C 1
ATOM 2454 O O . GLU B 1 93 ? 38.706 43.536 14.548 1.00 31.64 93 GLU B O 1
ATOM 2460 N N . THR B 1 94 ? 37.124 43.972 16.096 1.00 26.57 94 THR B N 1
ATOM 2461 C CA . THR B 1 94 ? 36.063 44.236 15.117 1.00 25.60 94 THR B CA 1
ATOM 2462 C C . THR B 1 94 ? 36.530 45.329 14.168 1.00 24.27 94 THR B C 1
ATOM 2463 O O . THR B 1 94 ? 37.017 46.373 14.601 1.00 25.91 94 THR B O 1
ATOM 2467 N N . ARG B 1 95 ? 36.422 45.044 12.874 1.00 25.85 95 ARG B N 1
ATOM 2468 C CA . ARG B 1 95 ? 36.658 46.022 11.834 1.00 39.06 95 ARG B CA 1
ATOM 2469 C C . ARG B 1 95 ? 35.289 46.488 11.356 1.00 34.31 95 ARG B C 1
ATOM 2470 O O . ARG B 1 95 ? 34.594 45.811 10.576 1.00 32.26 95 ARG B O 1
ATOM 2478 N N . LEU B 1 96 ? 34.892 47.633 11.880 1.00 26.43 96 LEU B N 1
ATOM 2479 C CA . LEU B 1 96 ? 33.560 48.133 11.667 1.00 29.06 96 LEU B CA 1
ATOM 2480 C C . LEU B 1 96 ? 33.534 48.829 10.331 1.00 25.13 96 LEU B C 1
ATOM 2481 O O . LEU B 1 96 ? 34.423 49.633 10.054 1.00 25.97 96 LEU B O 1
ATOM 2486 N N . PRO B 1 97 ? 32.531 48.511 9.491 1.00 22.86 97 PRO B N 1
ATOM 2487 C CA . PRO B 1 97 ? 32.453 49.190 8.199 1.00 26.90 97 PRO B CA 1
ATOM 2488 C C . PRO B 1 97 ? 32.389 50.696 8.387 1.00 24.10 97 PRO B C 1
ATOM 2489 O O . PRO B 1 97 ? 31.681 51.196 9.266 1.00 27.54 97 PRO B O 1
ATOM 2493 N N . ARG B 1 98 ? 33.152 51.415 7.584 1.00 25.67 98 ARG B N 1
ATOM 2494 C CA . ARG B 1 98 ? 33.121 52.863 7.621 1.00 30.04 98 ARG B CA 1
ATOM 2495 C C . ARG B 1 98 ? 31.888 53.360 6.859 1.00 28.05 98 ARG B C 1
ATOM 2496 O O . ARG B 1 98 ? 31.402 54.460 7.112 1.00 26.66 98 ARG B O 1
ATOM 2504 N N . ASN B 1 99 ? 31.381 52.540 5.940 1.00 25.34 99 ASN B N 1
ATOM 2505 C CA . ASN B 1 99 ? 30.167 52.889 5.206 1.00 28.19 99 ASN B CA 1
ATOM 2506 C C . ASN B 1 99 ? 28.930 52.653 6.077 1.00 22.82 99 ASN B C 1
ATOM 2507 O O . ASN B 1 99 ? 28.693 51.531 6.552 1.00 21.98 99 ASN B O 1
ATOM 2512 N N . TYR B 1 100 ? 28.151 53.720 6.263 1.00 21.61 100 TYR B N 1
ATOM 2513 C CA . TYR B 1 100 ? 26.957 53.699 7.117 1.00 23.35 100 TYR B CA 1
ATOM 2514 C C . TYR B 1 100 ? 25.983 52.565 6.790 1.00 20.66 100 TYR B C 1
ATOM 2515 O O . TYR B 1 100 ? 25.506 51.884 7.698 1.00 20.55 100 TYR B O 1
ATOM 2524 N N . PHE B 1 101 ? 25.677 52.366 5.508 1.00 20.01 101 PHE B N 1
ATOM 2525 C CA . PHE B 1 101 ? 24.734 51.311 5.106 1.00 23.31 101 PHE B CA 1
ATOM 2526 C C . PHE B 1 101 ? 25.288 49.899 5.335 1.00 25.12 101 PHE B C 1
ATOM 2527 O O . PHE B 1 101 ? 24.550 48.991 5.739 1.00 24.46 101 PHE B O 1
ATOM 2535 N N . ARG B 1 102 ? 26.586 49.722 5.093 1.00 21.57 102 ARG B N 1
ATOM 2536 C CA . ARG B 1 102 ? 27.273 48.466 5.425 1.00 23.74 102 ARG B CA 1
ATOM 2537 C C . ARG B 1 102 ? 27.219 48.183 6.930 1.00 22.23 102 ARG B C 1
ATOM 2538 O O . ARG B 1 102 ? 26.942 47.054 7.338 1.00 25.31 102 ARG B O 1
ATOM 2546 N N . PHE B 1 103 ? 27.477 49.207 7.744 1.00 20.28 103 PHE B N 1
ATOM 2547 C CA . PHE B 1 103 ? 27.280 49.129 9.202 1.00 19.81 103 PHE B CA 1
ATOM 2548 C C . PHE B 1 103 ? 25.859 48.648 9.555 1.00 19.08 103 PHE B C 1
ATOM 2549 O O . PHE B 1 103 ? 25.688 47.715 10.331 1.00 21.45 103 PHE B O 1
ATOM 2557 N N . LEU B 1 104 ? 24.840 49.250 8.943 1.00 20.05 104 LEU B N 1
ATOM 2558 C CA . LEU B 1 104 ? 23.446 48.854 9.189 1.00 19.57 104 LEU B CA 1
ATOM 2559 C C . LEU B 1 104 ? 23.179 47.389 8.845 1.00 22.63 104 LEU B C 1
ATOM 2560 O O . LEU B 1 104 ? 22.470 46.686 9.575 1.00 21.27 104 LEU B O 1
ATOM 2565 N N . GLY B 1 105 ? 23.744 46.940 7.724 1.00 26.26 105 GLY B N 1
ATOM 2566 C CA . GLY B 1 105 ? 23.641 45.541 7.295 1.00 26.03 105 GLY B CA 1
ATOM 2567 C C . GLY B 1 105 ? 24.217 44.552 8.297 1.00 23.58 105 GLY B C 1
ATOM 2568 O O . GLY B 1 105 ? 23.596 43.520 8.587 1.00 26.16 105 GLY B O 1
ATOM 2569 N N . VAL B 1 106 ? 25.401 44.863 8.819 1.00 20.38 106 VAL B N 1
ATOM 2570 C CA . VAL B 1 106 ? 26.027 44.069 9.888 1.00 26.09 106 VAL B CA 1
ATOM 2571 C C . VAL B 1 106 ? 25.149 44.049 11.147 1.00 28.66 106 VAL B C 1
ATOM 2572 O O . VAL B 1 106 ? 24.840 42.973 11.672 1.00 29.19 106 VAL B O 1
ATOM 2584 N N . GLU B 1 108 ? 21.945 44.816 11.631 1.00 26.11 108 GLU B N 1
ATOM 2585 C CA . GLU B 1 108 ? 20.654 44.171 11.377 1.00 24.50 108 GLU B CA 1
ATOM 2586 C C . GLU B 1 108 ? 20.709 42.651 11.594 1.00 29.47 108 GLU B C 1
ATOM 2587 O O . GLU B 1 108 ? 19.821 42.069 12.225 1.00 24.81 108 GLU B O 1
ATOM 2593 N N . LYS B 1 109 ? 21.742 42.018 11.046 1.00 24.05 109 LYS B N 1
ATOM 2594 C CA . LYS B 1 109 ? 21.938 40.578 11.198 1.00 29.89 109 LYS B CA 1
ATOM 2595 C C . LYS B 1 109 ? 22.155 40.204 12.667 1.00 31.35 109 LYS B C 1
ATOM 2596 O O . LYS B 1 109 ? 21.518 39.274 13.179 1.00 29.13 109 LYS B O 1
ATOM 2602 N N . VAL B 1 110 ? 23.034 40.949 13.343 1.00 26.45 110 VAL B N 1
ATOM 2603 C CA . VAL B 1 110 ? 23.280 40.761 14.777 1.00 28.12 110 VAL B CA 1
ATOM 2604 C C . VAL B 1 110 ? 21.974 40.843 15.586 1.00 32.16 110 VAL B C 1
ATOM 2605 O O . VAL B 1 110 ? 21.686 39.972 16.416 1.00 30.64 110 VAL B O 1
ATOM 2609 N N . LEU B 1 111 ? 21.184 41.884 15.327 1.00 28.34 111 LEU B N 1
ATOM 2610 C CA . LEU B 1 111 ? 19.977 42.151 16.106 1.00 30.66 111 LEU B CA 1
ATOM 2611 C C . LEU B 1 111 ? 18.870 41.115 15.867 1.00 30.27 111 LEU B C 1
ATOM 2612 O O . LEU B 1 111 ? 17.984 40.939 16.699 1.00 30.96 111 LEU B O 1
ATOM 2617 N N . LYS B 1 112 ? 18.930 40.449 14.716 1.00 31.57 112 LYS B N 1
ATOM 2618 C CA . LYS B 1 112 ? 17.994 39.382 14.360 1.00 31.98 112 LYS B CA 1
ATOM 2619 C C . LYS B 1 112 ? 18.472 38.006 14.853 1.00 35.07 112 LYS B C 1
ATOM 2620 O O . LYS B 1 112 ? 17.830 36.991 14.604 1.00 41.26 112 LYS B O 1
ATOM 2626 N N . GLY B 1 113 ? 19.599 37.980 15.556 1.00 36.28 113 GLY B N 1
ATOM 2627 C CA . GLY B 1 113 ? 20.088 36.762 16.189 1.00 34.14 113 GLY B CA 1
ATOM 2628 C C . GLY B 1 113 ? 20.959 35.878 15.323 1.00 35.53 113 GLY B C 1
ATOM 2629 O O . GLY B 1 113 ? 21.237 34.741 15.694 1.00 40.80 113 GLY B O 1
ATOM 2630 N N . GLU B 1 114 ? 21.395 36.384 14.170 1.00 34.81 114 GLU B N 1
ATOM 2631 C CA . GLU B 1 114 ? 22.329 35.648 13.318 1.00 33.43 114 GLU B CA 1
ATOM 2632 C C . GLU B 1 114 ? 23.709 35.742 13.936 1.00 33.34 114 GLU B C 1
ATOM 2633 O O . GLU B 1 114 ? 24.104 36.810 14.406 1.00 37.65 114 GLU B O 1
ATOM 2639 N N . ARG B 1 115 ? 24.428 34.622 13.949 1.00 39.14 115 ARG B N 1
ATOM 2640 C CA . ARG B 1 115 ? 25.734 34.526 14.602 1.00 37.28 115 ARG B CA 1
ATOM 2641 C C . ARG B 1 115 ? 26.766 35.431 13.958 1.00 34.60 115 ARG B C 1
ATOM 2642 O O . ARG B 1 115 ? 26.955 35.409 12.744 1.00 32.33 115 ARG B O 1
ATOM 2650 N N . ASN B 1 116 ? 27.436 36.217 14.788 1.00 31.09 116 ASN B N 1
ATOM 2651 C CA . ASN B 1 116 ? 28.608 36.972 14.370 1.00 31.03 116 ASN B CA 1
ATOM 2652 C C . ASN B 1 116 ? 29.701 36.688 15.393 1.00 33.95 116 ASN B C 1
ATOM 2653 O O . ASN B 1 116 ? 29.505 36.923 16.581 1.00 33.92 116 ASN B O 1
ATOM 2658 N N . HIS B 1 117 ? 30.848 36.190 14.945 1.00 36.56 117 HIS B N 1
ATOM 2659 C CA . HIS B 1 117 ? 31.891 35.801 15.892 1.00 40.88 117 HIS B CA 1
ATOM 2660 C C . HIS B 1 117 ? 32.561 36.966 16.638 1.00 36.38 117 HIS B C 1
ATOM 2661 O O . HIS B 1 117 ? 33.161 36.751 17.689 1.00 36.82 117 HIS B O 1
ATOM 2668 N N . LEU B 1 118 ? 32.434 38.185 16.107 1.00 30.80 118 LEU B N 1
ATOM 2669 C CA . LEU B 1 118 ? 33.044 39.387 16.707 1.00 31.17 118 LEU B CA 1
ATOM 2670 C C . LEU B 1 118 ? 32.052 40.262 17.495 1.00 27.61 118 LEU B C 1
ATOM 2671 O O . LEU B 1 118 ? 32.457 41.139 18.262 1.00 27.74 118 LEU B O 1
ATOM 2676 N N . ILE B 1 119 ? 30.760 40.036 17.277 1.00 26.20 119 ILE B N 1
ATOM 2677 C CA . ILE B 1 119 ? 29.710 40.794 17.949 1.00 30.98 119 ILE B CA 1
ATOM 2678 C C . ILE B 1 119 ? 28.648 39.846 18.490 1.00 23.61 119 ILE B C 1
ATOM 2679 O O . ILE B 1 119 ? 27.932 39.212 17.731 1.00 31.69 119 ILE B O 1
ATOM 2684 N N . LYS B 1 120 ? 28.548 39.772 19.807 1.00 26.10 120 LYS B N 1
ATOM 2685 C CA . LYS B 1 120 ? 27.647 38.844 20.472 1.00 28.84 120 LYS B CA 1
ATOM 2686 C C . LYS B 1 120 ? 26.453 39.597 21.067 1.00 32.06 120 LYS B C 1
ATOM 2687 O O . LYS B 1 120 ? 26.631 40.586 21.778 1.00 33.93 120 LYS B O 1
ATOM 2701 N N . GLU B 1 122 ? 22.830 39.601 23.330 1.00 28.18 122 GLU B N 1
ATOM 2702 C CA . GLU B 1 122 ? 21.996 38.990 24.366 1.00 30.73 122 GLU B CA 1
ATOM 2703 C C . GLU B 1 122 ? 20.880 39.947 24.775 1.00 34.63 122 GLU B C 1
ATOM 2704 O O . GLU B 1 122 ? 21.073 41.168 24.756 1.00 34.10 122 GLU B O 1
ATOM 2710 N N . GLU B 1 123 ? 19.722 39.390 25.139 1.00 31.09 123 GLU B N 1
ATOM 2711 C CA . GLU B 1 123 ? 18.656 40.146 25.802 1.00 33.28 123 GLU B CA 1
ATOM 2712 C C . GLU B 1 123 ? 19.126 40.435 27.217 1.00 31.96 123 GLU B C 1
ATOM 2713 O O . GLU B 1 123 ? 19.453 39.505 27.955 1.00 31.46 123 GLU B O 1
ATOM 2719 N N . LYS B 1 124 ? 19.163 41.711 27.598 1.00 31.35 124 LYS B N 1
ATOM 2720 C CA . LYS B 1 124 ? 19.804 42.113 28.853 1.00 28.17 124 LYS B CA 1
ATOM 2721 C C . LYS B 1 124 ? 19.532 43.577 29.191 1.00 30.68 124 LYS B C 1
ATOM 2722 O O . LYS B 1 124 ? 19.702 44.449 28.34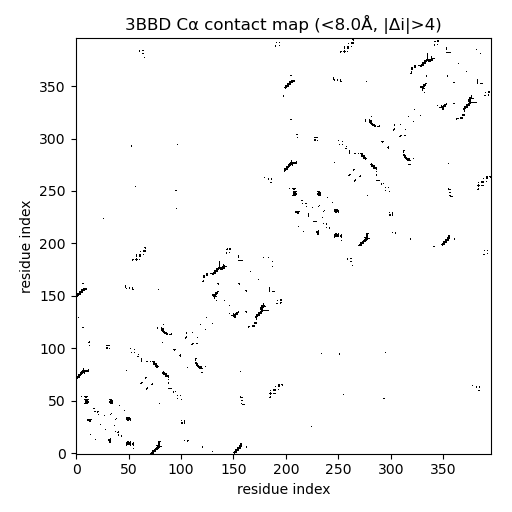2 1.00 28.15 124 LYS B O 1
ATOM 2728 N N . THR B 1 125 ? 19.137 43.845 30.436 1.00 30.04 125 THR B N 1
ATOM 2729 C CA . THR B 1 125 ? 18.985 45.222 30.908 1.00 26.96 125 THR B CA 1
ATOM 2730 C C . THR B 1 125 ? 20.363 45.814 31.208 1.00 28.13 125 THR B C 1
ATOM 2731 O O . THR B 1 125 ? 21.348 45.084 31.355 1.00 22.86 125 THR B O 1
ATOM 2735 N N . LEU B 1 126 ? 20.414 47.137 31.323 1.00 24.56 126 LEU B N 1
ATOM 2736 C CA . LEU B 1 126 ? 21.648 47.847 31.658 1.00 27.46 126 LEU B CA 1
ATOM 2737 C C . LEU B 1 126 ? 22.147 47.494 33.054 1.00 24.59 126 LEU B C 1
ATOM 2738 O O . LEU B 1 126 ? 23.351 47.286 33.270 1.00 23.89 126 LEU B O 1
ATOM 2743 N N . GLU B 1 127 ? 21.214 47.448 33.998 1.00 25.36 127 GLU B N 1
ATOM 2744 C CA . GLU B 1 127 ? 21.529 47.099 35.386 1.00 28.55 127 GLU B CA 1
ATOM 2745 C C . GLU B 1 127 ? 22.091 45.686 35.472 1.00 22.03 127 GLU B C 1
ATOM 2746 O O . GLU B 1 127 ? 23.109 45.467 36.125 1.00 24.54 127 GLU B O 1
ATOM 2752 N N . ASP B 1 128 ? 21.447 44.738 34.785 1.00 24.16 128 ASP B N 1
ATOM 2753 C CA . ASP B 1 128 ? 21.954 43.361 34.704 1.00 25.53 128 ASP B CA 1
ATOM 2754 C C . ASP B 1 128 ? 23.343 43.282 34.057 1.00 32.99 128 ASP B C 1
ATOM 2755 O O . ASP B 1 128 ? 24.198 42.515 34.527 1.00 28.75 128 ASP B O 1
ATOM 2760 N N . LEU B 1 129 ? 23.582 44.074 33.003 1.00 23.37 129 LEU B N 1
ATOM 2761 C CA . LEU B 1 129 ? 24.918 44.128 32.385 1.00 23.47 129 LEU B CA 1
ATOM 2762 C C . LEU B 1 129 ? 25.972 44.573 33.384 1.00 20.00 129 LEU B C 1
ATOM 2763 O O . LEU B 1 129 ? 27.013 43.944 33.492 1.00 20.30 129 LEU B O 1
ATOM 2768 N N . LEU B 1 130 ? 25.695 45.669 34.091 1.00 18.91 130 LEU B N 1
ATOM 2769 C CA . LEU B 1 130 ? 26.614 46.231 35.083 1.00 25.32 130 LEU B CA 1
ATOM 2770 C C . LEU B 1 130 ? 27.022 45.226 36.185 1.00 24.49 130 LEU B C 1
ATOM 2771 O O . LEU B 1 130 ? 28.190 45.122 36.563 1.00 22.49 130 LEU B O 1
ATOM 2776 N N . ASN B 1 131 ? 26.044 44.499 36.690 1.00 22.65 131 ASN B N 1
ATOM 2777 C CA . ASN B 1 131 ? 26.277 43.455 37.697 1.00 28.29 131 ASN B CA 1
ATOM 2778 C C . ASN B 1 131 ? 27.034 42.259 37.131 1.00 25.74 131 ASN B C 1
ATOM 2779 O O . ASN B 1 131 ? 27.985 41.765 37.743 1.00 26.51 131 ASN B O 1
ATOM 2784 N N . GLU B 1 132 ? 26.661 41.830 35.930 1.00 22.36 132 GLU B N 1
ATOM 2785 C CA . GLU B 1 132 ? 27.359 40.697 35.303 1.00 22.17 132 GLU B CA 1
ATOM 2786 C C . GLU B 1 132 ? 28.849 40.942 35.043 1.00 22.11 132 GLU B C 1
ATOM 2787 O O . GLU B 1 132 ? 29.681 40.074 35.302 1.00 26.12 132 GLU B O 1
ATOM 2793 N N . ILE B 1 133 ? 29.195 42.129 34.560 1.00 22.42 133 ILE B N 1
ATOM 2794 C CA . ILE B 1 133 ? 30.601 42.484 34.346 1.00 23.74 133 ILE B CA 1
ATOM 2795 C C . ILE B 1 133 ? 31.317 42.893 35.642 1.00 24.61 133 ILE B C 1
ATOM 2796 O O . ILE B 1 133 ? 32.497 43.250 35.616 1.00 21.88 133 ILE B O 1
ATOM 2801 N N . ASN B 1 134 ? 30.588 42.853 36.762 1.00 22.88 134 ASN B N 1
ATOM 2802 C CA . ASN B 1 134 ? 31.142 43.190 38.079 1.00 27.65 134 ASN B CA 1
ATOM 2803 C C . ASN B 1 134 ? 31.668 44.628 38.118 1.00 28.59 134 A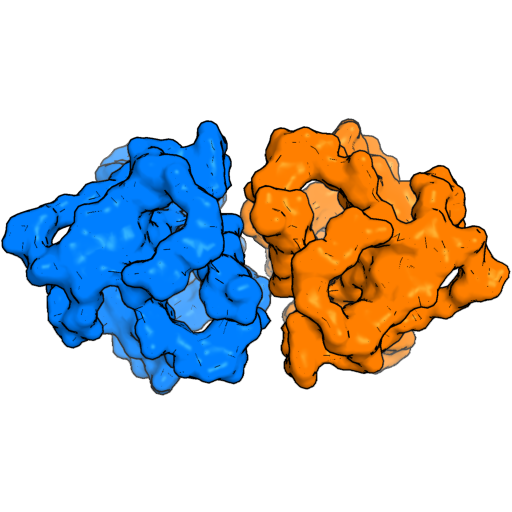SN B C 1
ATOM 2804 O O . ASN B 1 134 ? 32.752 44.875 38.639 1.00 30.40 134 ASN B O 1
ATOM 2809 N N . ALA B 1 135 ? 30.904 45.565 37.549 1.00 28.60 135 ALA B N 1
ATOM 2810 C CA . ALA B 1 135 ? 31.237 46.986 37.625 1.00 30.12 135 ALA B CA 1
ATOM 2811 C C . ALA B 1 135 ? 31.174 47.446 39.088 1.00 27.99 135 ALA B C 1
ATOM 2812 O O . ALA B 1 135 ? 30.205 47.149 39.793 1.00 28.59 135 ALA B O 1
ATOM 2814 N N . LYS B 1 136 ? 32.186 48.187 39.524 1.00 26.18 136 LYS B N 1
ATOM 2815 C CA . LYS B 1 136 ? 32.275 48.601 40.927 1.00 39.31 136 LYS B CA 1
ATOM 2816 C C . LYS B 1 136 ? 32.280 50.115 41.089 1.00 29.20 136 LYS B C 1
ATOM 2817 O O . LYS B 1 136 ? 31.540 50.654 41.907 1.00 32.79 136 LYS B O 1
ATOM 2823 N N . LYS B 1 137 ? 33.118 50.786 40.303 1.00 28.81 137 LYS B N 1
ATOM 2824 C CA . LYS B 1 137 ? 33.181 52.244 40.277 1.00 33.49 137 LYS B CA 1
ATOM 2825 C C . LYS B 1 137 ? 32.757 52.724 38.890 1.00 28.38 137 LYS B C 1
ATOM 2826 O O . LYS B 1 137 ? 33.541 52.729 37.944 1.00 28.06 137 LYS B O 1
ATOM 2832 N N . ILE B 1 138 ? 31.495 53.104 38.795 1.00 26.58 138 ILE B N 1
ATOM 2833 C CA . ILE B 1 138 ? 30.865 53.440 37.544 1.00 27.22 138 ILE B CA 1
ATOM 2834 C C . ILE B 1 138 ? 30.763 54.964 37.423 1.00 38.77 138 ILE B C 1
ATOM 2835 O O . ILE B 1 138 ? 30.297 55.643 38.354 1.00 30.14 138 ILE B O 1
ATOM 2840 N N . ALA B 1 139 ? 31.200 55.488 36.278 1.00 25.89 139 ALA B N 1
ATOM 2841 C CA . ALA B 1 139 ? 30.966 56.882 35.939 1.00 27.11 139 ALA B CA 1
ATOM 2842 C C . ALA B 1 139 ? 29.876 56.967 34.875 1.00 27.38 139 ALA B C 1
ATOM 2843 O O . ALA B 1 139 ? 30.026 56.435 33.763 1.00 26.29 139 ALA B O 1
ATOM 2845 N N . ILE B 1 140 ? 28.762 57.592 35.232 1.00 28.06 140 ILE B N 1
ATOM 2846 C CA . ILE B 1 140 ? 27.687 57.823 34.272 1.00 27.64 140 ILE B CA 1
ATOM 2847 C C . ILE B 1 140 ? 27.875 59.216 33.720 1.00 40.08 140 ILE B C 1
ATOM 2848 O O . ILE B 1 140 ? 27.864 60.218 34.455 1.00 33.76 140 ILE B O 1
ATOM 2866 N N . THR B 1 142 ? 27.035 62.502 31.901 1.00 47.22 142 THR B N 1
ATOM 2867 C CA . THR B 1 142 ? 25.914 63.394 31.629 1.00 54.49 142 THR B CA 1
ATOM 2868 C C . THR B 1 142 ? 26.389 64.820 31.866 1.00 49.73 142 THR B C 1
ATOM 2869 O O . THR B 1 142 ? 27.190 65.061 32.778 1.00 49.83 142 THR B O 1
ATOM 2873 N N . LYS B 1 143 ? 25.924 65.752 31.033 1.00 51.39 143 LYS B N 1
ATOM 2874 C CA . LYS B 1 143 ? 26.282 67.179 31.182 1.00 55.12 143 LYS B CA 1
ATOM 2875 C C . LYS B 1 143 ? 25.795 67.781 32.511 1.00 55.97 143 LYS B C 1
ATOM 2876 O O . LYS B 1 143 ? 26.327 68.795 32.970 1.00 57.90 143 LYS B O 1
ATOM 2882 N N . THR B 1 144 ? 24.789 67.142 33.116 1.00 60.15 144 THR B N 1
ATOM 2883 C CA . THR B 1 144 ? 24.224 67.563 34.404 1.00 57.70 144 THR B CA 1
ATOM 2884 C C . THR B 1 144 ? 25.082 67.107 35.593 1.00 64.28 144 THR B C 1
ATOM 2885 O O . THR B 1 144 ? 24.832 67.506 36.737 1.00 66.89 144 THR B O 1
ATOM 2889 N N . GLY B 1 145 ? 26.086 66.276 35.323 1.00 47.26 145 GLY B N 1
ATOM 2890 C CA . GLY B 1 145 ? 26.935 65.728 36.378 1.00 57.08 145 GLY B CA 1
ATOM 2891 C C . GLY B 1 145 ? 27.944 66.700 36.969 1.00 61.80 145 GLY B C 1
ATOM 2892 O O . GLY B 1 145 ? 28.014 67.869 36.568 1.00 52.64 145 GLY B O 1
ATOM 2893 N N . LYS B 1 146 ? 28.720 66.209 37.936 1.00 54.17 146 LYS B N 1
ATOM 2894 C CA . LYS B 1 146 ? 29.826 66.969 38.512 1.00 62.10 146 LYS B CA 1
ATOM 2895 C C . LYS B 1 146 ? 30.942 67.159 37.476 1.00 57.19 146 LYS B C 1
ATOM 2896 O O . LYS B 1 146 ? 31.410 66.186 36.875 1.00 49.19 146 LYS B O 1
ATOM 2902 N N . LEU B 1 147 ? 31.352 68.414 37.276 1.00 57.30 147 LEU B N 1
ATOM 2903 C CA . LEU B 1 147 ? 32.418 68.752 36.326 1.00 56.72 147 LEU B CA 1
ATOM 2904 C C . LEU B 1 147 ? 33.742 68.154 36.783 1.00 55.71 147 LEU B C 1
ATOM 2905 O O . LEU B 1 147 ? 34.258 68.496 37.848 1.00 66.53 147 LEU B O 1
ATOM 2910 N N . THR B 1 148 ? 34.277 67.257 35.962 1.00 55.73 148 THR B N 1
ATOM 2911 C CA . THR B 1 148 ? 35.475 66.491 36.290 1.00 57.95 148 THR B CA 1
ATOM 2912 C C . THR B 1 148 ? 36.492 66.617 35.164 1.00 60.37 148 THR B C 1
ATOM 2913 O O . THR B 1 148 ? 36.155 66.394 33.993 1.00 61.53 148 THR B O 1
ATOM 2917 N N . HIS B 1 149 ? 37.728 66.971 35.509 1.00 45.33 149 HIS B N 1
ATOM 2918 C CA . HIS B 1 149 ? 38.807 66.903 34.536 1.00 55.53 149 HIS B CA 1
ATOM 2919 C C . HIS B 1 149 ? 39.002 65.440 34.143 1.00 52.03 149 HIS B C 1
ATOM 2920 O O . HIS B 1 149 ? 39.075 64.572 35.013 1.00 51.23 149 HIS B O 1
ATOM 2927 N N . PRO B 1 150 ? 39.073 65.162 32.829 1.00 53.26 150 PRO B N 1
ATOM 2928 C CA . PRO B 1 150 ? 39.170 63.794 32.316 1.00 55.87 150 PRO B CA 1
ATOM 2929 C C . PRO B 1 150 ? 40.339 62.999 32.911 1.00 53.31 150 PRO B C 1
ATOM 2930 O O . PRO B 1 150 ? 40.394 61.775 32.764 1.00 44.52 150 PRO B O 1
ATOM 2934 N N . LYS B 1 151 ? 41.247 63.705 33.582 1.00 51.68 151 LYS B N 1
ATOM 2935 C CA . LYS B 1 151 ? 42.410 63.122 34.250 1.00 57.62 151 LYS B CA 1
ATOM 2936 C C . LYS B 1 151 ? 42.008 62.142 35.357 1.00 55.95 151 LYS B C 1
ATOM 2937 O O . LYS B 1 151 ? 42.749 61.203 35.666 1.00 58.62 151 LYS B O 1
ATOM 2943 N N . LEU B 1 152 ? 40.836 62.370 35.950 1.00 46.70 152 LEU B N 1
ATOM 2944 C CA . LEU B 1 152 ? 40.345 61.534 37.054 1.00 47.47 152 LEU B CA 1
ATOM 2945 C C . LEU B 1 152 ? 39.541 60.311 36.603 1.00 46.50 152 LEU B C 1
ATOM 2946 O O . LEU B 1 152 ? 39.247 59.425 37.409 1.00 42.84 152 LEU B O 1
ATOM 2951 N N . LEU B 1 153 ? 39.211 60.248 35.314 1.00 41.84 153 LEU B N 1
ATOM 2952 C CA . LEU B 1 153 ? 38.413 59.147 34.782 1.00 39.35 153 LEU B CA 1
ATOM 2953 C C . LEU B 1 153 ? 39.075 57.784 34.996 1.00 32.37 153 LEU B C 1
ATOM 2954 O O . LEU B 1 153 ? 38.392 56.777 35.119 1.00 31.03 153 LEU B O 1
ATOM 2959 N N . LYS B 1 154 ? 40.403 57.781 35.073 1.00 40.26 154 LYS B N 1
ATOM 2960 C CA . LYS B 1 154 ? 41.197 56.576 35.341 1.00 42.94 154 LYS B CA 1
ATOM 2961 C C . LYS B 1 154 ? 40.920 55.881 36.680 1.00 36.30 154 LYS B C 1
ATOM 2962 O O . LYS B 1 154 ? 41.305 54.732 36.870 1.00 43.36 154 LYS B O 1
ATOM 2968 N 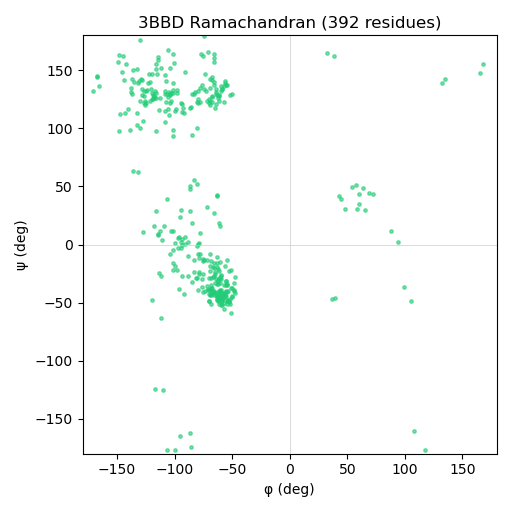N . GLU B 1 155 ? 40.244 56.574 37.591 1.00 37.01 155 GLU B N 1
ATOM 2969 C CA . GLU B 1 155 ? 39.858 56.012 38.888 1.00 39.92 155 GLU B CA 1
ATOM 2970 C C . GLU B 1 155 ? 38.626 55.106 38.800 1.00 43.37 155 GLU B C 1
ATOM 2971 O O . GLU B 1 155 ? 38.309 54.390 39.748 1.00 38.83 155 GLU B O 1
ATOM 2977 N N . TYR B 1 156 ? 37.936 55.140 37.660 1.00 36.20 156 TYR B N 1
ATOM 2978 C CA . TYR B 1 156 ? 36.737 54.326 37.454 1.00 33.85 156 TYR B CA 1
ATOM 2979 C C . TYR B 1 156 ? 37.038 53.091 36.624 1.00 25.66 156 TYR B C 1
ATOM 2980 O O . TYR B 1 156 ? 38.009 53.074 35.874 1.00 32.95 156 TYR B O 1
ATOM 2989 N N . ASP B 1 157 ? 36.210 52.061 36.770 1.00 29.06 157 ASP B N 1
ATOM 2990 C CA . ASP B 1 157 ? 36.355 50.827 35.984 1.00 30.50 157 ASP B CA 1
ATOM 2991 C C . ASP B 1 157 ? 35.359 50.729 34.816 1.00 28.49 157 ASP B C 1
ATOM 2992 O O . ASP B 1 157 ? 35.605 50.008 33.853 1.00 27.81 157 ASP B O 1
ATOM 2997 N N . THR B 1 158 ? 34.254 51.468 34.915 1.00 24.26 158 THR B N 1
ATOM 2998 C CA . THR B 1 158 ? 33.147 51.376 33.971 1.00 25.78 158 THR B CA 1
ATOM 2999 C C . THR B 1 158 ? 32.600 52.760 33.612 1.00 29.96 158 THR B C 1
ATOM 3000 O O . THR B 1 158 ? 32.349 53.587 34.498 1.00 26.44 158 THR B O 1
ATOM 3004 N N . PHE B 1 159 ? 32.430 53.007 32.311 1.00 25.57 159 PHE B N 1
ATOM 3005 C CA . PHE B 1 159 ? 31.902 54.284 31.816 1.00 21.12 159 PHE B CA 1
ATOM 3006 C C . PHE B 1 159 ? 30.633 54.061 31.025 1.00 20.45 159 PHE B C 1
ATOM 3007 O O . PHE B 1 159 ? 30.564 53.154 30.192 1.00 24.66 159 PHE B O 1
ATOM 3015 N N . ILE B 1 160 ? 29.622 54.877 31.301 1.00 20.38 160 ILE B N 1
ATOM 3016 C CA . ILE B 1 160 ? 28.340 54.790 30.613 1.00 20.01 160 ILE B CA 1
ATOM 3017 C C . ILE B 1 160 ? 28.070 56.097 29.864 1.00 27.54 160 ILE B C 1
ATOM 3018 O O . ILE B 1 160 ? 28.120 57.188 30.460 1.00 22.96 160 ILE B O 1
ATOM 3023 N N . ILE B 1 161 ? 27.805 55.974 28.562 1.00 18.56 161 ILE B N 1
ATOM 3024 C CA . ILE B 1 161 ? 27.489 57.117 27.711 1.00 20.99 161 ILE B CA 1
ATOM 3025 C C . ILE B 1 161 ? 26.171 56.806 27.020 1.00 20.57 161 ILE B C 1
ATOM 3026 O O . ILE B 1 161 ? 25.998 55.717 26.478 1.00 22.84 161 ILE B O 1
ATOM 3031 N N . GLY B 1 162 ? 25.237 57.754 27.041 1.00 23.88 162 GLY B N 1
ATOM 3032 C CA . GLY B 1 162 ? 23.979 57.599 26.304 1.00 23.23 162 GLY B CA 1
ATOM 3033 C C . GLY B 1 162 ? 24.219 57.520 24.801 1.00 23.99 162 GLY B C 1
ATOM 3034 O O . GLY B 1 162 ? 24.787 58.436 24.225 1.00 27.81 162 GLY B O 1
ATOM 3035 N N . GLY B 1 163 ? 23.797 56.424 24.169 1.00 20.86 163 GLY B N 1
ATOM 3036 C CA . GLY B 1 163 ? 23.857 56.295 22.709 1.00 22.73 163 GLY B CA 1
ATOM 3037 C C . GLY B 1 163 ? 22.630 56.861 22.010 1.00 23.94 163 GLY B C 1
ATOM 3038 O O . GLY B 1 163 ? 22.045 56.230 21.135 1.00 26.09 163 GLY B O 1
ATOM 3039 N N . PHE B 1 164 ? 22.241 58.067 22.391 1.00 27.30 164 PHE B N 1
ATOM 3040 C CA . PHE B 1 164 ? 21.012 58.664 21.891 1.00 27.80 164 PHE B CA 1
ATOM 3041 C C . PHE B 1 164 ? 21.210 60.179 21.735 1.00 31.85 164 PHE B C 1
ATOM 3042 O O . PHE B 1 164 ? 22.193 60.729 22.261 1.00 28.64 164 PHE B O 1
ATOM 3050 N N . PRO B 1 165 ? 20.329 60.846 20.957 1.00 29.31 165 PRO B N 1
ATOM 3051 C CA . PRO B 1 165 ? 20.520 62.281 20.704 1.00 31.60 165 PRO B CA 1
ATOM 3052 C C . PRO B 1 165 ? 20.060 63.211 21.822 1.00 41.10 165 PRO B C 1
ATOM 3053 O O . PRO B 1 165 ? 20.722 64.222 22.086 1.00 45.51 165 PRO B O 1
ATOM 3057 N N . TYR B 1 166 ? 18.935 62.889 22.451 1.00 33.18 166 TYR B N 1
ATOM 3058 C CA . TYR B 1 166 ? 18.269 63.833 23.340 1.00 46.30 166 TYR B CA 1
ATOM 3059 C C . TYR B 1 166 ? 17.828 63.143 24.610 1.00 45.82 166 TYR B C 1
ATOM 3060 O O . TYR B 1 166 ? 17.513 61.956 24.597 1.00 48.05 166 TYR B O 1
ATOM 3069 N N . GLY B 1 167 ? 17.793 63.901 25.701 1.00 44.15 167 GLY B N 1
ATOM 3070 C CA . GLY B 1 167 ? 17.226 63.411 26.946 1.00 48.88 167 GLY B CA 1
ATOM 3071 C C . GLY B 1 167 ? 18.300 63.143 27.968 1.00 41.73 167 GLY B C 1
ATOM 3072 O O . GLY B 1 167 ? 19.409 63.660 27.864 1.00 44.97 167 GLY B O 1
ATOM 3073 N N . LYS B 1 168 ? 17.967 62.337 28.963 1.00 49.59 168 LYS B N 1
ATOM 3074 C CA . LYS B 1 168 ? 18.932 61.977 29.987 1.00 51.91 168 LYS B CA 1
ATOM 3075 C C . LYS B 1 168 ? 18.819 60.497 30.274 1.00 48.02 168 LYS B C 1
ATOM 3076 O O . LYS B 1 168 ? 17.719 59.934 30.286 1.00 43.83 168 LYS B O 1
ATOM 3082 N N . LEU B 1 169 ? 19.969 59.872 30.503 1.00 44.97 169 LEU B N 1
ATOM 3083 C CA . LEU B 1 169 ? 20.004 58.460 30.822 1.00 45.29 169 LEU B CA 1
ATOM 3084 C C . LEU B 1 169 ? 19.414 58.234 32.206 1.00 43.98 169 LEU B C 1
ATOM 3085 O O . LEU B 1 169 ? 19.859 58.831 33.185 1.00 42.90 169 LEU B O 1
ATOM 3090 N N . LYS B 1 170 ? 18.395 57.384 32.265 1.00 44.44 170 LYS B N 1
ATOM 3091 C CA . LYS B 1 170 ? 17.800 56.970 33.526 1.00 46.18 170 LYS B CA 1
ATOM 3092 C C . LYS B 1 170 ? 18.246 55.555 33.879 1.00 50.97 170 LYS B C 1
ATOM 3093 O O . LYS B 1 170 ? 18.166 54.641 33.048 1.00 55.89 170 LYS B O 1
ATOM 3099 N N . ILE B 1 171 ? 18.734 55.390 35.106 1.00 45.71 171 ILE B N 1
ATOM 3100 C CA . ILE B 1 171 ? 19.167 54.089 35.612 1.00 46.12 171 ILE B CA 1
ATOM 3101 C C . ILE B 1 171 ? 18.649 53.840 37.036 1.00 41.42 171 ILE B C 1
ATOM 3102 O O . ILE B 1 171 ? 18.645 54.747 37.871 1.00 40.72 171 ILE B O 1
ATOM 3107 N N . ASN B 1 172 ? 18.219 52.606 37.295 1.00 38.92 172 ASN B N 1
ATOM 3108 C CA . ASN B 1 172 ? 17.792 52.187 38.630 1.00 37.43 172 ASN B CA 1
ATOM 3109 C C . ASN B 1 172 ? 18.979 51.741 39.475 1.00 38.05 172 ASN B C 1
ATOM 3110 O O . ASN B 1 172 ? 19.396 50.576 39.432 1.00 36.01 172 ASN B O 1
ATOM 3115 N N . LYS B 1 173 ? 19.502 52.687 40.249 1.00 33.28 173 LYS B N 1
ATOM 3116 C CA . LYS B 1 173 ? 20.701 52.495 41.061 1.00 39.08 173 LYS B CA 1
ATOM 3117 C C . LYS B 1 173 ? 20.524 51.480 42.203 1.00 40.89 173 LYS B C 1
ATOM 3118 O O . LYS B 1 173 ? 21.500 50.922 42.712 1.00 37.32 173 LYS B O 1
ATOM 3124 N N . GLU B 1 174 ? 19.268 51.224 42.567 1.00 45.52 174 GLU B N 1
ATOM 3125 C CA . GLU B 1 174 ? 18.917 50.228 43.578 1.00 50.58 174 GLU B CA 1
ATOM 3126 C C . GLU B 1 174 ? 19.028 48.798 43.046 1.00 42.63 174 GLU B C 1
ATOM 3127 O O . GLU B 1 174 ? 19.019 47.850 43.823 1.00 39.38 174 GLU B O 1
ATOM 3133 N N . LYS B 1 175 ? 19.130 48.652 41.723 1.00 40.09 175 LYS B N 1
ATOM 3134 C CA . LYS B 1 175 ? 19.328 47.339 41.088 1.00 34.24 175 LYS B CA 1
ATOM 3135 C C . LYS B 1 175 ? 20.784 47.079 40.698 1.00 28.21 175 LYS B C 1
ATOM 3136 O O . LYS B 1 175 ? 21.099 46.030 40.136 1.00 33.70 175 LYS B O 1
ATOM 3142 N N . VAL B 1 176 ? 21.658 48.038 40.993 1.00 29.98 176 VAL B N 1
ATOM 3143 C CA . VAL B 1 176 ? 23.065 47.997 40.594 1.00 28.62 176 VAL B CA 1
ATOM 3144 C C . VAL B 1 176 ? 23.934 47.838 41.839 1.00 30.66 176 VAL B C 1
ATOM 3145 O O . VAL B 1 176 ? 23.824 48.631 42.766 1.00 31.26 176 VAL B O 1
ATOM 3149 N N . PHE B 1 177 ? 24.802 46.826 41.849 1.00 29.39 177 PHE B N 1
ATOM 3150 C CA . PHE B 1 177 ? 25.700 46.594 42.986 1.00 28.75 177 PHE B CA 1
ATOM 3151 C C . PHE B 1 177 ? 26.809 47.625 43.104 1.00 35.64 177 PHE B C 1
ATOM 3152 O O . PHE B 1 177 ? 27.155 48.027 44.214 1.00 29.78 177 PHE B O 1
ATOM 3160 N N . GLY B 1 178 ? 27.361 48.058 41.966 1.00 29.18 178 GLY B N 1
ATOM 3161 C CA . GLY B 1 178 ? 28.449 49.022 41.965 1.00 27.77 178 GLY B CA 1
ATOM 3162 C C . GLY B 1 178 ? 28.036 50.425 42.371 1.00 32.12 178 GLY B C 1
ATOM 3163 O O . GLY B 1 178 ? 26.846 50.758 42.416 1.00 32.46 178 GLY B O 1
ATOM 3164 N N . ASP B 1 179 ? 29.026 51.254 42.670 1.00 31.59 179 ASP B N 1
ATOM 3165 C CA . ASP B 1 179 ? 28.776 52.654 42.989 1.00 31.16 179 ASP B CA 1
ATOM 3166 C C . ASP B 1 179 ? 28.701 53.503 41.713 1.00 31.30 179 ASP B C 1
ATOM 3167 O O . ASP B 1 179 ? 29.591 53.425 40.862 1.00 33.15 179 ASP B O 1
ATOM 3172 N N . ILE B 1 180 ? 27.642 54.307 41.597 1.00 31.83 180 ILE B N 1
ATOM 3173 C CA . ILE B 1 180 ? 27.416 55.184 40.441 1.00 33.14 180 ILE B CA 1
ATOM 3174 C C . ILE B 1 180 ? 27.641 56.674 40.765 1.00 41.72 180 ILE B C 1
ATOM 3175 O O . ILE B 1 180 ? 27.024 57.231 41.681 1.00 38.89 180 ILE B O 1
ATOM 3180 N N . LYS B 1 181 ? 28.554 57.297 40.025 1.00 36.75 181 LYS B N 1
ATOM 3181 C CA . LYS B 1 181 ? 28.788 58.732 40.107 1.00 37.19 181 LYS B CA 1
ATOM 3182 C C . LYS B 1 181 ? 28.490 59.378 38.759 1.00 41.09 181 LYS B C 1
ATOM 3183 O O . LYS B 1 181 ? 29.015 58.937 37.729 1.00 36.72 181 LYS B O 1
ATOM 3189 N N . GLU B 1 182 ? 27.649 60.412 38.772 1.00 37.27 182 GLU B N 1
ATOM 3190 C CA . GLU B 1 182 ? 27.341 61.194 37.572 1.00 37.82 182 GLU B CA 1
ATOM 3191 C C . GLU B 1 182 ? 28.445 62.202 37.307 1.00 42.81 182 GLU B C 1
ATOM 3192 O O . GLU B 1 182 ? 28.764 63.027 38.163 1.00 49.61 182 GLU B O 1
ATOM 3198 N N . ILE B 1 183 ? 29.040 62.123 36.123 1.00 41.25 183 ILE B N 1
ATOM 3199 C CA . ILE B 1 183 ? 30.208 62.935 35.793 1.00 42.79 183 ILE B CA 1
ATOM 3200 C C . ILE B 1 183 ? 29.988 63.771 34.527 1.00 56.64 183 ILE B C 1
ATOM 3201 O O . ILE B 1 183 ? 29.509 63.266 33.505 1.00 51.88 183 ILE B O 1
ATOM 3206 N N . SER B 1 184 ? 30.335 65.053 34.609 1.00 58.08 184 SER B N 1
ATOM 3207 C CA . SER B 1 184 ? 30.436 65.916 33.432 1.00 57.98 184 SER B CA 1
ATOM 3208 C C . SER B 1 184 ? 31.896 66.216 33.110 1.00 57.68 184 SER B C 1
ATOM 3209 O O . SER B 1 184 ? 32.713 66.430 34.016 1.00 51.20 184 SER B O 1
ATOM 3212 N N . ILE B 1 185 ? 32.217 66.234 31.818 1.00 50.26 185 ILE B N 1
ATOM 3213 C CA . ILE B 1 185 ? 33.549 66.637 31.360 1.00 49.36 185 ILE B CA 1
ATOM 3214 C C . ILE B 1 185 ? 33.509 67.984 30.604 1.00 46.97 185 ILE B C 1
ATOM 3215 O O . ILE B 1 185 ? 34.528 68.453 30.100 1.00 51.11 185 ILE B O 1
ATOM 3220 N N . TYR B 1 186 ? 32.333 68.607 30.546 1.00 49.11 186 TYR B N 1
ATOM 3221 C CA . TYR B 1 186 ? 32.167 69.880 29.839 1.00 54.77 186 TYR B CA 1
ATOM 3222 C C . TYR B 1 186 ? 30.841 70.582 30.148 1.00 53.10 186 TYR B C 1
ATOM 3223 O O . TYR B 1 186 ? 29.803 69.927 30.309 1.00 58.36 186 TYR B O 1
ATOM 3232 N N . ASN B 1 187 ? 30.884 71.915 30.208 1.00 55.72 187 ASN B N 1
ATOM 3233 C CA . ASN B 1 187 ? 29.713 72.751 30.549 1.00 61.29 187 ASN B CA 1
ATOM 3234 C C . ASN B 1 187 ? 28.607 72.782 29.483 1.00 62.53 187 ASN B C 1
ATOM 3235 O O . ASN B 1 187 ? 27.519 73.325 29.713 1.00 66.48 187 ASN B O 1
ATOM 3240 N N . LYS B 1 188 ? 28.899 72.204 28.320 1.00 54.32 188 LYS B N 1
ATOM 3241 C CA . LYS B 1 188 ? 27.992 72.203 27.177 1.00 54.09 188 LYS B CA 1
ATOM 3242 C C . LYS B 1 188 ? 27.598 70.760 26.872 1.00 51.21 188 LYS B C 1
ATOM 3243 O O . LYS B 1 188 ? 28.337 69.831 27.216 1.00 47.90 188 LYS B O 1
ATOM 3249 N N . GLY B 1 189 ? 26.437 70.576 26.240 1.00 41.18 189 GLY B N 1
ATOM 3250 C CA . GLY B 1 189 ? 26.017 69.267 25.754 1.00 42.32 189 GLY B CA 1
ATOM 3251 C C . GLY B 1 189 ? 26.902 68.869 24.581 1.00 43.09 189 GLY B C 1
ATOM 3252 O O . GLY B 1 189 ? 27.053 69.636 23.626 1.00 38.45 189 GLY B O 1
ATOM 3253 N N . LEU B 1 190 ? 27.529 67.698 24.679 1.00 35.41 190 LEU B N 1
ATOM 3254 C CA . LEU B 1 190 ? 28.363 67.171 23.597 1.00 33.85 190 LEU B CA 1
ATOM 3255 C C . LEU B 1 190 ? 27.684 65.971 22.963 1.00 29.81 190 LEU B C 1
ATOM 3256 O O . LEU B 1 190 ? 26.762 65.407 23.544 1.00 30.49 190 LEU B O 1
ATOM 3269 N N . ALA B 1 192 ? 27.540 62.014 21.717 1.00 22.80 192 ALA B N 1
ATOM 3270 C CA . ALA B 1 192 ? 28.033 60.791 22.365 1.00 24.26 192 ALA B CA 1
ATOM 3271 C C . ALA B 1 192 ? 29.413 60.385 21.860 1.00 21.78 192 ALA B C 1
ATOM 3272 O O . ALA B 1 192 ? 30.239 59.937 22.639 1.00 22.04 192 ALA B O 1
ATOM 3274 N N . TRP B 1 193 ? 29.670 60.544 20.562 1.00 23.23 193 TRP B N 1
ATOM 3275 C CA . TRP B 1 193 ? 30.972 60.129 20.009 1.00 23.60 193 TRP B CA 1
ATOM 3276 C C . TRP B 1 193 ? 32.141 60.932 20.555 1.00 21.77 193 TRP B C 1
ATOM 3277 O O . TRP B 1 193 ? 33.246 60.411 20.711 1.00 24.21 193 TRP B O 1
ATOM 3288 N N . THR B 1 194 ? 31.877 62.207 20.831 1.00 25.49 194 THR B N 1
ATOM 3289 C CA . THR B 1 194 ? 32.863 63.135 21.379 1.00 26.94 194 THR B CA 1
ATOM 3290 C C . THR B 1 194 ? 33.218 62.749 22.818 1.00 23.42 194 THR B C 1
ATOM 3291 O O . THR B 1 194 ? 34.382 62.747 23.204 1.00 23.09 194 THR B O 1
ATOM 3295 N N . VAL B 1 195 ? 32.197 62.417 23.597 1.00 25.58 195 VAL B N 1
ATOM 3296 C CA . VAL B 1 195 ? 32.386 61.946 24.962 1.00 25.61 195 VAL B CA 1
ATOM 3297 C C . VAL B 1 195 ? 33.168 60.620 24.990 1.00 24.45 195 VAL B C 1
ATOM 3298 O O . VAL B 1 195 ? 34.126 60.476 25.753 1.00 21.71 195 VAL B O 1
ATOM 3302 N N . CYS B 1 196 ? 32.755 59.666 24.156 1.00 21.03 196 CYS B N 1
ATOM 3303 C CA . CYS B 1 196 ? 33.489 58.411 23.998 1.00 28.87 196 CYS B CA 1
ATOM 3304 C C . CYS B 1 196 ? 34.952 58.668 23.662 1.00 27.52 196 CYS B C 1
ATOM 3305 O O . CYS B 1 196 ? 35.843 58.061 24.266 1.00 24.18 196 CYS B O 1
ATOM 3308 N N . GLY B 1 197 ? 35.194 59.550 22.689 1.00 23.90 197 GLY B N 1
ATOM 3309 C CA . GLY B 1 197 ? 36.560 59.922 22.326 1.00 22.80 197 GLY B CA 1
ATOM 3310 C C . GLY B 1 197 ? 37.336 60.509 23.500 1.00 27.61 197 GLY B C 1
ATOM 3311 O O . GLY B 1 197 ? 38.476 60.115 23.748 1.00 29.65 197 GLY B O 1
ATOM 3312 N N . ILE B 1 198 ? 36.731 61.446 24.229 1.00 24.47 198 ILE B N 1
ATOM 3313 C CA . ILE B 1 198 ? 37.441 62.112 25.329 1.00 28.97 198 ILE B CA 1
ATOM 3314 C C . ILE B 1 198 ? 37.842 61.119 26.418 1.00 30.05 198 ILE B C 1
ATOM 3315 O O . ILE B 1 198 ? 38.983 61.136 26.889 1.00 30.91 198 ILE B O 1
ATOM 3320 N N . ILE B 1 199 ? 36.906 60.249 26.794 1.00 27.50 199 ILE B N 1
ATOM 3321 C CA . ILE B 1 199 ? 37.177 59.160 27.738 1.00 33.51 199 ILE B CA 1
ATOM 3322 C C . ILE B 1 199 ? 38.308 58.263 27.238 1.00 33.27 199 ILE B C 1
ATOM 3323 O O . ILE B 1 199 ? 39.256 57.975 27.972 1.00 33.29 199 ILE B O 1
ATOM 3328 N N . CYS B 1 200 ? 38.212 57.819 25.987 1.00 26.88 200 CYS B N 1
ATOM 3329 C CA . CYS B 1 200 ? 39.214 56.917 25.438 1.00 29.50 200 CYS B CA 1
ATOM 3330 C C . CYS B 1 200 ? 40.623 57.509 25.459 1.00 34.81 200 CYS B C 1
ATOM 3331 O O . CYS B 1 200 ? 41.596 56.820 25.796 1.00 33.39 200 CYS B O 1
ATOM 3334 N N . TYR B 1 201 ? 40.742 58.783 25.114 1.00 30.22 201 TYR B N 1
ATOM 3335 C CA . TYR B 1 201 ? 42.065 59.373 25.061 1.00 37.48 201 TYR B CA 1
ATOM 3336 C C . TYR B 1 201 ? 42.569 59.772 26.469 1.00 39.56 201 TYR B C 1
ATOM 3337 O O . TYR B 1 201 ? 43.763 59.731 26.722 1.00 32.32 201 TYR B O 1
ATOM 3346 N N . SER B 1 202 ? 41.648 60.098 27.381 1.00 34.31 202 SER B N 1
ATOM 3347 C CA . SER B 1 202 ? 41.979 60.260 28.811 1.00 39.15 202 SER B CA 1
ATOM 3348 C C . SER B 1 202 ? 42.654 59.026 29.405 1.00 41.10 202 SER B C 1
ATOM 3349 O O . SER B 1 202 ? 43.462 59.136 30.331 1.00 38.24 202 SER B O 1
ATOM 3352 N N . LEU B 1 203 ? 42.298 57.858 28.879 1.00 31.69 203 LEU B N 1
ATOM 3353 C CA . LEU B 1 203 ? 42.795 56.600 29.407 1.00 33.08 203 LEU B CA 1
ATOM 3354 C C . LEU B 1 203 ? 44.209 56.292 28.933 1.00 39.03 203 LEU B C 1
ATOM 3355 O O . LEU B 1 203 ? 44.936 55.569 29.606 1.00 44.31 203 LEU B O 1
ATOM 3360 N N . SER B 1 204 ? 44.590 56.846 27.784 1.00 41.52 204 SER B N 1
ATOM 3361 C CA . SER B 1 204 ? 45.921 56.639 27.207 1.00 45.35 204 SER B CA 1
ATOM 3362 C C . SER B 1 204 ? 46.928 57.709 27.588 1.00 48.13 204 SER B C 1
ATOM 3363 O O . SER B 1 204 ? 48.137 57.461 27.589 1.00 57.05 204 SER B O 1
ATOM 3366 N N . PHE B 1 205 ? 46.435 58.905 27.880 1.00 47.79 205 PHE B N 1
ATOM 3367 C CA . PHE B 1 205 ? 47.297 60.074 27.934 1.00 55.40 205 PHE B CA 1
ATOM 3368 C C . PHE B 1 205 ? 47.093 60.857 29.218 1.00 71.29 205 PHE B C 1
ATOM 3369 O O . PHE B 1 205 ? 46.999 60.253 30.302 1.00 72.12 205 PHE B O 1
#

CATH classification: 3.40.1280.10

Organism: Methanocaldococcus jannaschii (strain ATCC 43067 / DSM 2661 / JAL-1 / JCM 10045 / NBRC 100440) (NCBI:txid243232)

Secondary structure (DSSP, 8-state):
-EEEEEEEES--BPPGGGGGGPPPBTTB--SB--HHHHS-----TT-----HHHHHHHHHHHHTSHHHHTT-EEEEEEETTSBEEEEPTT----SSHHHHHH--TTTTT---SSB--B--HHHHHHHTT--EEE--TTSEE--GGGGGG-SEEEEE-SSSS-----GGG-SSEEE-EESSSS---HHHHHHHHHHHH-/-EEEEEEEES--BPPGGGGGG----SS---SB--HHHHS-----TT-----HHHHHHHHHHHHHSHHHHTT-EEEEEEETTSBEEEE-TT----SSHHHHHH--TTTTT---SSB--B--HHHHHHHTT--EEE--TTSEE--GGGGGG-SEEEEE-SSSS-----GGG-SSEEE-EES-SS---HHHHHHHHHHHH-